Protein AF-L8GPC3-F1 (afdb_monomer_lite)

InterPro domains:
  IPR008162 Inorganic pyrophosphatase [PF00719] (373-528)
  IPR008162 Inorganic pyrophosphatase [PTHR10286] (327-538)
  IPR008162 Inorganic pyrophosphatase [cd00412] (368-541)
  IPR018108 Mitochondrial carrier protein, transmembrane region [PF00153] (25-121)
  IPR018108 Mitochondrial carrier protein, transmembrane region [PF00153] (128-221)
  IPR018108 Mitochondrial carrier protein, transmembrane region [PF00153] (248-316)
  IPR018108 Mitochondrial carrier protein, transmembrane region [PS50920] (24-119)
  IPR018108 Mitochondrial carrier protein, transmembrane region [PS50920] (129-221)
  IPR018108 Mitochondrial carrier protein, transmembrane region [PS50920] (223-317)
  IPR023395 Mitochondrial carrier protein domain superfamily [G3DSA:1.50.40.10] (9-78)
  IPR023395 Mitochondrial carrier protein domain superfamily [G3DSA:1.50.40.10] (79-318)
  IPR023395 Mitochondrial carrier protein domain superfamily [SSF103506] (24-313)
  IPR036649 Inorganic pyrophosphatase superfamily [G3DSA:3.90.80.10] (323-561)
  IPR036649 Inorganic pyrophosphatase superfamily [SSF50324] (327-550)

Secondary structure (DSSP, 8-state):
--PPPS--------PSP---PPPPPHHHHHHHHHHHHHHHHHHHHHHHHHHHHHHHTTTS---HHHHHHHHHTHHHHHHHHHHHHTHHHHHTTTHHHHHHHHHHHHHHHHHHHHHHHHHHHTSHHHHT-HHHHHHHHHHHHHHHHHHHHHHHHHHHHHHHHHHHH-SS--S---SSHHHHHHHHHHHHHHHHHTTTHHHHHHHHHHHHHHHHHHHHHHHHHHHHHHH--SS---S-TTS--TTHHHHHHHHHHHHHHHHPPSSS--SS--SSHHHHHHHHHHHH-TTGGGTTHHHHHHHHHHHHHHHHHHHHHHHHHHHHHHT-EEEEEES-TTSTT-EEEEEETTS-EE-TTTTS-SS-TT--GGG-EEEEEEEE-TT--B-EEE-TTSTT--EEE-B-TTSPBPB-TT-S-SSEEEE-TT----TTSPPPTTT---B-SSPPEEEE--SS-PPTT-EEEEEEEEEEEEEETTEEEEEEEEEETTSTTGGG-SSHHHHHHHSTTHHHHHHHHHHHTTGGGTPPPPEESSTTPPEETTT-HHHHHTTT--PPPSSS--TTTT--

Structure (mmCIF, N/CA/C/O backbone):
data_AF-L8GPC3-F1
#
_entry.id   AF-L8GPC3-F1
#
loop_
_atom_site.group_PDB
_atom_site.id
_atom_site.type_symbol
_atom_site.label_atom_id
_atom_site.label_alt_id
_atom_site.label_comp_id
_atom_site.label_asym_id
_atom_site.label_entity_id
_atom_site.label_seq_id
_atom_site.pdbx_PDB_ins_code
_atom_site.Cartn_x
_atom_site.Cartn_y
_atom_site.Cartn_z
_atom_site.occupancy
_atom_site.B_iso_or_equiv
_atom_site.auth_seq_id
_atom_site.auth_comp_id
_atom_site.auth_asym_id
_atom_site.auth_atom_id
_atom_site.pdbx_PDB_model_num
ATOM 1 N N . MET A 1 1 ? 15.572 63.598 6.966 1.00 40.03 1 MET A N 1
ATOM 2 C CA . MET A 1 1 ? 14.671 63.376 5.815 1.00 40.03 1 MET A CA 1
ATOM 3 C C . MET A 1 1 ? 15.269 62.304 4.919 1.00 40.03 1 MET A C 1
ATOM 5 O O . MET A 1 1 ? 16.230 62.587 4.226 1.00 40.03 1 MET A O 1
ATOM 9 N N . SER A 1 2 ? 14.764 61.074 5.004 1.00 27.88 2 SER A N 1
ATOM 10 C CA . SER A 1 2 ? 14.499 60.189 3.858 1.00 27.88 2 SER A CA 1
ATOM 11 C C . SER A 1 2 ? 13.931 58.879 4.409 1.00 27.88 2 SER A C 1
ATOM 13 O O . SER A 1 2 ? 14.592 58.148 5.144 1.00 27.88 2 SER A O 1
ATOM 15 N N . SER A 1 3 ? 12.650 58.668 4.138 1.00 29.75 3 SER A N 1
ATOM 16 C CA . SER A 1 3 ? 11.832 57.518 4.507 1.00 29.75 3 SER A CA 1
ATOM 17 C C . SER A 1 3 ? 12.230 56.285 3.694 1.00 29.75 3 SER A C 1
ATOM 19 O O . SER A 1 3 ? 12.122 56.312 2.469 1.00 29.75 3 SER A O 1
ATOM 21 N N . ARG A 1 4 ? 12.620 55.182 4.344 1.00 29.78 4 ARG A N 1
ATOM 22 C CA . ARG A 1 4 ? 12.675 53.872 3.675 1.00 29.78 4 ARG A CA 1
ATOM 23 C C . ARG A 1 4 ? 11.281 53.246 3.690 1.00 29.78 4 ARG A C 1
ATOM 25 O O . ARG A 1 4 ? 10.721 53.003 4.755 1.00 29.78 4 ARG A O 1
ATOM 32 N N . GLN A 1 5 ? 10.728 53.045 2.497 1.00 29.88 5 GLN A N 1
ATOM 33 C CA . GLN A 1 5 ? 9.476 52.330 2.260 1.00 29.88 5 GLN A CA 1
ATOM 34 C C . GLN A 1 5 ? 9.606 50.841 2.647 1.00 29.88 5 GLN A C 1
ATOM 36 O O . GLN A 1 5 ? 10.686 50.264 2.496 1.00 29.88 5 GLN A O 1
ATOM 41 N N . PRO A 1 6 ? 8.525 50.191 3.110 1.00 32.53 6 PRO A N 1
ATOM 42 C CA . PRO A 1 6 ? 8.508 48.759 3.379 1.00 32.53 6 PRO A CA 1
ATOM 43 C C . PRO A 1 6 ? 8.299 48.005 2.056 1.00 32.53 6 PRO A C 1
ATOM 45 O O . PRO A 1 6 ? 7.164 47.749 1.666 1.00 32.53 6 PRO A O 1
ATOM 48 N N . GLY A 1 7 ? 9.383 47.704 1.334 1.00 34.88 7 GLY A N 1
ATOM 49 C CA . GLY A 1 7 ? 9.292 47.117 -0.013 1.00 34.88 7 GLY A CA 1
ATOM 50 C C . GLY A 1 7 ? 10.323 46.052 -0.390 1.00 34.88 7 GLY A C 1
ATOM 51 O O . GLY A 1 7 ? 10.060 45.309 -1.324 1.00 34.88 7 GLY A O 1
ATOM 52 N N . ASP A 1 8 ? 11.433 45.899 0.338 1.00 29.84 8 ASP A N 1
ATOM 53 C CA . ASP A 1 8 ? 12.487 44.937 -0.022 1.00 29.84 8 ASP A CA 1
ATOM 54 C C . ASP A 1 8 ? 12.627 43.836 1.037 1.00 29.84 8 ASP A C 1
ATOM 56 O O . ASP A 1 8 ? 13.445 43.910 1.955 1.00 29.84 8 ASP A O 1
ATOM 60 N N . ARG A 1 9 ? 11.823 42.775 0.907 1.00 32.59 9 ARG A N 1
ATOM 61 C CA . ARG A 1 9 ? 12.277 41.435 1.303 1.00 32.59 9 ARG A CA 1
ATOM 62 C C . ARG A 1 9 ? 12.608 40.687 0.014 1.00 32.59 9 ARG A C 1
ATOM 64 O O . ARG A 1 9 ? 11.753 40.671 -0.871 1.00 32.59 9 ARG A O 1
ATOM 71 N N . PRO A 1 10 ? 13.785 40.049 -0.103 1.00 29.34 10 PRO A N 1
ATOM 72 C CA . PRO A 1 10 ? 14.058 39.187 -1.242 1.00 29.34 10 PRO A CA 1
ATOM 73 C C . PRO A 1 10 ? 12.979 38.102 -1.290 1.00 29.34 10 PRO A C 1
ATOM 75 O O . PRO A 1 10 ? 12.756 37.399 -0.298 1.00 29.34 10 PRO A O 1
ATOM 78 N N . LYS A 1 11 ? 12.267 38.005 -2.420 1.00 30.19 11 LYS A N 1
ATOM 79 C CA . LYS A 1 11 ? 11.390 36.869 -2.705 1.00 30.19 11 LYS A CA 1
ATOM 80 C C . LYS A 1 11 ? 12.257 35.620 -2.566 1.00 30.19 11 LYS A C 1
ATOM 82 O O . LYS A 1 11 ? 13.222 35.470 -3.309 1.00 30.19 11 LYS A O 1
ATOM 87 N N . ARG A 1 12 ? 11.959 34.758 -1.588 1.00 29.02 12 ARG A N 1
ATOM 88 C CA . ARG A 1 12 ? 12.473 33.386 -1.617 1.00 29.02 12 ARG A CA 1
ATOM 89 C C . ARG A 1 12 ? 11.992 32.807 -2.939 1.00 29.02 12 ARG A C 1
ATOM 91 O O . ARG A 1 12 ? 10.785 32.785 -3.163 1.00 29.02 12 ARG A O 1
ATOM 98 N N . GLU A 1 13 ? 12.919 32.422 -3.805 1.00 26.62 13 GLU A N 1
ATOM 99 C CA . GLU A 1 13 ? 12.608 31.581 -4.952 1.00 26.62 13 GLU A CA 1
ATOM 100 C C . GLU A 1 13 ? 11.901 30.343 -4.400 1.00 26.62 13 GLU A C 1
ATOM 102 O O . GLU A 1 13 ? 12.492 29.523 -3.692 1.00 26.62 13 GLU A O 1
ATOM 107 N N . GLU A 1 14 ? 10.589 30.275 -4.614 1.00 26.58 14 GLU A N 1
ATOM 108 C CA . GLU A 1 14 ? 9.841 29.048 -4.425 1.00 26.58 14 GLU A CA 1
ATOM 109 C C . GLU A 1 14 ? 10.450 28.049 -5.405 1.00 26.58 14 GLU A C 1
ATOM 111 O O . GLU A 1 14 ? 10.406 28.247 -6.620 1.00 26.58 14 GLU A O 1
ATOM 116 N N . GLY A 1 15 ? 11.105 27.017 -4.866 1.00 26.66 15 GLY A N 1
ATOM 117 C CA . GLY A 1 15 ? 11.593 25.904 -5.668 1.00 26.66 15 GLY A CA 1
ATOM 118 C C . GLY A 1 15 ? 10.462 25.321 -6.526 1.00 26.66 15 GLY A C 1
ATOM 119 O O . GLY A 1 15 ? 9.284 25.529 -6.213 1.00 26.66 15 GLY A O 1
ATOM 120 N N . PRO A 1 16 ? 10.797 24.593 -7.605 1.00 24.41 16 PRO A N 1
ATOM 121 C CA . PRO A 1 16 ? 9.802 24.060 -8.528 1.00 24.41 16 PRO A CA 1
ATOM 122 C C . PRO A 1 16 ? 8.717 23.292 -7.758 1.00 24.41 16 PRO A C 1
ATOM 124 O O . PRO A 1 16 ? 9.030 22.643 -6.750 1.00 24.41 16 PRO A O 1
ATOM 127 N N . PRO A 1 17 ? 7.445 23.385 -8.191 1.00 25.00 17 PRO A N 1
ATOM 128 C CA . PRO A 1 17 ? 6.316 22.830 -7.461 1.00 25.00 17 PRO A CA 1
ATOM 129 C C . PRO A 1 17 ? 6.599 21.369 -7.131 1.00 25.00 17 PRO A C 1
ATOM 131 O O . PRO A 1 17 ? 7.003 20.601 -8.003 1.00 25.00 17 PRO A O 1
ATOM 134 N N . HIS A 1 18 ? 6.405 20.993 -5.863 1.00 27.48 18 HIS A N 1
ATOM 135 C CA . HIS A 1 18 ? 6.449 19.603 -5.428 1.00 27.48 18 HIS A CA 1
ATOM 136 C C . HIS A 1 18 ? 5.595 18.776 -6.391 1.00 27.48 18 HIS A C 1
ATOM 138 O O . HIS A 1 18 ? 4.367 18.848 -6.341 1.00 27.48 18 HIS A O 1
ATOM 144 N N . HIS A 1 19 ? 6.237 18.029 -7.291 1.00 26.84 19 HIS A N 1
ATOM 145 C CA . HIS A 1 19 ? 5.553 17.123 -8.197 1.00 26.84 19 HIS A CA 1
ATOM 146 C C . HIS A 1 19 ? 4.842 16.082 -7.332 1.00 26.84 19 HIS A C 1
ATOM 148 O O . HIS A 1 19 ? 5.458 15.150 -6.813 1.00 26.84 19 HIS A O 1
ATOM 154 N N . ALA A 1 20 ? 3.549 16.304 -7.094 1.00 25.42 20 ALA A N 1
ATOM 155 C CA . ALA A 1 20 ? 2.700 15.375 -6.383 1.00 25.42 20 ALA A CA 1
ATOM 156 C C . ALA A 1 20 ? 2.699 14.068 -7.178 1.00 25.42 20 ALA A C 1
ATOM 158 O O . ALA A 1 20 ? 2.242 14.017 -8.319 1.00 25.42 20 ALA A O 1
ATOM 159 N N . LEU A 1 21 ? 3.278 13.030 -6.573 1.00 33.28 21 LEU A N 1
ATOM 160 C CA . LEU A 1 21 ? 3.252 11.666 -7.085 1.00 33.28 21 LEU A CA 1
ATOM 161 C C . LEU A 1 21 ? 1.807 11.277 -7.445 1.00 33.28 21 LEU A C 1
ATOM 163 O O . LEU A 1 21 ? 0.878 11.737 -6.767 1.00 33.28 21 LEU A O 1
ATOM 167 N N . PRO A 1 22 ? 1.595 10.405 -8.450 1.00 36.62 22 PRO A N 1
ATOM 168 C CA . PRO A 1 22 ? 0.275 9.840 -8.678 1.00 36.62 22 PRO A CA 1
ATOM 169 C C . PRO A 1 22 ? -0.232 9.226 -7.363 1.00 36.62 22 PRO A C 1
ATOM 171 O O . PRO A 1 22 ? 0.538 8.563 -6.652 1.00 36.62 22 PRO A O 1
ATOM 174 N N . PRO A 1 23 ? -1.492 9.488 -6.974 1.00 46.78 23 PRO A N 1
ATOM 175 C CA . PRO A 1 23 ? -2.024 8.952 -5.736 1.00 46.78 23 PRO A CA 1
ATOM 176 C C . PRO A 1 23 ? -1.929 7.419 -5.781 1.00 46.78 23 PRO A C 1
ATOM 178 O O . PRO A 1 23 ? -2.223 6.823 -6.819 1.00 46.78 23 PRO A O 1
ATOM 181 N N . PRO A 1 24 ? -1.505 6.767 -4.681 1.00 57.34 24 PRO A N 1
ATOM 182 C CA . PRO A 1 24 ? -1.470 5.306 -4.607 1.00 57.34 24 PRO A CA 1
ATOM 183 C C . PRO A 1 24 ? -2.829 4.723 -5.002 1.00 57.34 24 PRO A C 1
ATOM 185 O O . PRO A 1 24 ? -3.867 5.338 -4.734 1.00 57.34 24 PRO A O 1
ATOM 188 N N . SER A 1 25 ? -2.835 3.513 -5.568 1.00 69.12 25 SER A N 1
ATOM 189 C CA . SER A 1 25 ? -4.093 2.826 -5.853 1.00 69.12 25 SER A CA 1
ATOM 190 C C . SER A 1 25 ? -4.953 2.761 -4.585 1.00 69.12 25 SER A C 1
ATOM 192 O O . SER A 1 25 ? -4.457 2.608 -3.458 1.00 69.12 25 SER A O 1
ATOM 194 N N . LEU A 1 26 ? -6.265 2.929 -4.759 1.00 74.38 26 LEU A N 1
ATOM 195 C CA . LEU A 1 26 ? -7.207 2.937 -3.642 1.00 74.38 26 LEU A CA 1
ATOM 196 C C . LEU A 1 26 ? -7.072 1.654 -2.808 1.00 74.38 26 LEU A C 1
ATOM 198 O O . LEU A 1 26 ? -7.026 1.712 -1.581 1.00 74.38 26 LEU A O 1
ATOM 202 N N . THR A 1 27 ? -6.897 0.516 -3.479 1.00 76.81 27 THR A N 1
ATOM 203 C CA . THR A 1 27 ? -6.684 -0.800 -2.870 1.00 76.81 27 THR A CA 1
ATOM 204 C C . THR A 1 27 ? -5.453 -0.826 -1.961 1.00 76.81 27 THR A C 1
ATOM 206 O O . THR A 1 27 ? -5.547 -1.272 -0.818 1.00 76.81 27 THR A O 1
ATOM 209 N N . VAL A 1 28 ? -4.314 -0.287 -2.416 1.00 80.06 28 VAL A N 1
ATOM 210 C CA . VAL A 1 28 ? -3.082 -0.197 -1.611 1.00 80.06 28 VAL A CA 1
ATOM 211 C C . VAL A 1 28 ? -3.305 0.670 -0.375 1.00 80.06 28 VAL A C 1
ATOM 213 O O . VAL A 1 28 ? -2.915 0.290 0.729 1.00 80.06 28 VAL A O 1
ATOM 216 N N . THR A 1 29 ? -3.977 1.809 -0.540 1.00 80.50 29 THR A N 1
ATOM 217 C CA . THR A 1 29 ? -4.282 2.728 0.566 1.00 80.50 29 THR A CA 1
ATOM 218 C C . THR A 1 29 ? -5.196 2.074 1.601 1.00 80.50 29 THR A C 1
ATOM 220 O O . THR A 1 29 ? -4.936 2.161 2.802 1.00 80.50 29 THR A O 1
ATOM 223 N N . MET A 1 30 ? -6.235 1.372 1.148 1.00 83.06 30 MET A N 1
ATOM 224 C CA . MET A 1 30 ? -7.169 0.661 2.017 1.00 83.06 30 MET A CA 1
ATOM 225 C C . MET A 1 30 ? -6.485 -0.466 2.793 1.00 83.06 30 MET A C 1
ATOM 227 O O . MET A 1 30 ? -6.624 -0.533 4.015 1.00 83.06 30 MET A O 1
ATOM 231 N N . LEU A 1 31 ? -5.713 -1.320 2.112 1.00 84.06 31 LEU A N 1
ATOM 232 C CA . LEU A 1 31 ? -5.004 -2.436 2.743 1.00 84.06 31 LEU A CA 1
ATOM 233 C C . LEU A 1 31 ? -3.960 -1.944 3.747 1.00 84.06 31 LEU A C 1
ATOM 235 O O . LEU A 1 31 ? -3.924 -2.447 4.873 1.00 84.06 31 LEU A O 1
ATOM 239 N N . ALA A 1 32 ? -3.165 -0.933 3.377 1.00 84.88 32 ALA A N 1
ATOM 240 C CA . ALA A 1 32 ? -2.188 -0.306 4.266 1.00 84.88 32 ALA A CA 1
ATOM 241 C C . ALA A 1 32 ? -2.857 0.281 5.514 1.00 84.88 32 ALA A C 1
ATOM 243 O O . ALA A 1 32 ? -2.386 0.067 6.627 1.00 84.88 32 ALA A O 1
ATOM 244 N N . SER A 1 33 ? -3.976 0.989 5.346 1.00 81.69 33 SER A N 1
ATOM 245 C CA . SER A 1 33 ? -4.710 1.614 6.451 1.00 81.69 33 SER A CA 1
ATOM 246 C C . SER A 1 33 ? -5.341 0.582 7.390 1.00 81.69 33 SER A C 1
ATOM 248 O O . SER A 1 33 ? -5.222 0.693 8.616 1.00 81.69 33 SER A O 1
ATOM 250 N N . ALA A 1 34 ? -5.957 -0.466 6.833 1.00 86.06 34 ALA A N 1
ATOM 251 C CA . ALA A 1 34 ? -6.562 -1.549 7.601 1.00 86.06 34 ALA A CA 1
ATOM 252 C C . ALA A 1 34 ? -5.511 -2.300 8.434 1.00 86.06 34 ALA A C 1
ATOM 254 O O . ALA A 1 34 ? -5.666 -2.445 9.648 1.00 86.06 34 ALA A O 1
ATOM 255 N N . THR A 1 35 ? -4.399 -2.709 7.817 1.00 88.12 35 THR A N 1
ATOM 256 C CA . THR A 1 35 ? -3.318 -3.416 8.527 1.00 88.12 35 THR A CA 1
ATOM 257 C C . THR A 1 35 ? -2.595 -2.528 9.533 1.00 88.12 35 THR A C 1
ATOM 259 O O . THR A 1 35 ? -2.347 -2.970 10.655 1.00 88.12 35 THR A O 1
ATOM 262 N N . ALA A 1 36 ? -2.340 -1.259 9.211 1.00 85.44 36 ALA A N 1
ATOM 263 C CA . ALA A 1 36 ? -1.776 -0.303 10.161 1.00 85.44 36 ALA A CA 1
ATOM 264 C C . ALA A 1 36 ? -2.664 -0.130 11.404 1.00 85.44 36 ALA A C 1
ATOM 266 O O . ALA A 1 36 ? -2.171 -0.118 12.534 1.00 85.44 36 ALA A O 1
ATOM 267 N N . SER A 1 37 ? -3.982 -0.063 11.200 1.00 83.00 37 SER A N 1
ATOM 268 C CA . SER A 1 37 ? -4.975 0.032 12.274 1.00 83.00 37 SER A CA 1
ATOM 269 C C . SER A 1 37 ? -5.044 -1.231 13.137 1.00 83.00 37 SER A C 1
ATOM 271 O O . SER A 1 37 ? -5.327 -1.151 14.332 1.00 83.00 37 SER A O 1
ATOM 273 N N . MET A 1 38 ? -4.808 -2.410 12.562 1.00 88.88 38 MET A N 1
ATOM 274 C CA . MET A 1 38 ? -4.733 -3.666 13.316 1.00 88.88 38 MET A CA 1
ATOM 275 C C . MET A 1 38 ? -3.453 -3.728 14.158 1.00 88.88 38 MET A C 1
ATOM 277 O O . MET A 1 38 ? -3.502 -4.053 15.345 1.00 88.88 38 MET A O 1
ATOM 281 N N . LEU A 1 39 ? -2.309 -3.364 13.572 1.00 88.94 39 LEU A N 1
ATOM 282 C CA . LEU A 1 39 ? -1.007 -3.410 14.240 1.00 88.94 39 LEU A CA 1
ATOM 283 C C . LEU A 1 39 ? -0.895 -2.403 15.389 1.00 88.94 39 LEU A C 1
ATOM 285 O O . LEU A 1 39 ? -0.343 -2.735 16.438 1.00 88.94 39 LEU A O 1
ATOM 289 N N . SER A 1 40 ? -1.458 -1.200 15.236 1.00 83.88 40 SER A N 1
ATOM 290 C CA . SER A 1 40 ? -1.423 -0.172 16.284 1.00 83.88 40 SER A CA 1
ATOM 291 C C . SER A 1 40 ? -2.180 -0.574 17.552 1.00 83.88 40 SER A C 1
ATOM 293 O O . SER A 1 40 ? -1.837 -0.126 18.647 1.00 83.88 40 SER A O 1
ATOM 295 N N . ARG A 1 41 ? -3.167 -1.473 17.439 1.00 85.25 41 ARG A N 1
ATOM 296 C CA . ARG A 1 41 ? -3.934 -1.976 18.585 1.00 85.25 41 ARG A CA 1
ATOM 297 C C . ARG A 1 41 ? -3.118 -2.891 19.489 1.00 85.25 41 ARG A C 1
ATOM 299 O O . ARG A 1 41 ? -3.388 -2.906 20.683 1.00 85.25 41 ARG A O 1
ATOM 306 N N . ILE A 1 42 ? -2.116 -3.607 18.975 1.00 90.38 42 ILE A N 1
ATOM 307 C CA . ILE A 1 42 ? -1.321 -4.567 19.761 1.00 90.38 42 ILE A CA 1
ATOM 308 C C . ILE A 1 42 ? -0.708 -3.905 21.012 1.00 90.38 42 ILE A C 1
ATOM 310 O O . ILE A 1 42 ? -1.034 -4.333 22.118 1.00 90.38 42 ILE A O 1
ATOM 314 N N . PRO A 1 43 ? 0.118 -2.844 20.901 1.00 88.75 43 PRO A N 1
ATOM 315 C CA . PRO A 1 43 ? 0.727 -2.217 22.076 1.00 88.75 43 PRO A CA 1
ATOM 316 C C . PRO A 1 43 ? -0.249 -1.357 22.890 1.00 88.75 43 PRO A C 1
ATOM 318 O O . PRO A 1 43 ? -0.011 -1.111 24.074 1.00 88.75 43 PRO A O 1
ATOM 321 N N . CYS A 1 44 ? -1.336 -0.878 22.281 1.00 87.31 44 CYS A N 1
ATOM 322 C CA . CYS A 1 44 ? -2.217 0.114 22.895 1.00 87.31 44 CYS A CA 1
ATOM 323 C C . CYS A 1 44 ? -3.464 -0.486 23.567 1.00 87.31 44 CYS A C 1
ATOM 325 O O . CYS A 1 44 ? -4.043 0.161 24.441 1.00 87.31 44 CYS A O 1
ATOM 327 N N . HIS A 1 45 ? -3.853 -1.726 23.252 1.00 90.44 45 HIS A N 1
ATOM 328 C CA . HIS A 1 45 ? -5.040 -2.382 23.825 1.00 90.44 45 HIS A CA 1
ATOM 329 C C . HIS A 1 45 ? -5.079 -2.413 25.366 1.00 90.44 45 HIS A C 1
ATOM 331 O O . HIS A 1 45 ? -6.149 -2.180 25.932 1.00 90.44 45 HIS A O 1
ATOM 337 N N . PRO A 1 46 ? -3.957 -2.601 26.097 1.00 90.56 46 PRO A N 1
ATOM 338 C CA . PRO A 1 46 ? -3.969 -2.506 27.558 1.00 90.56 46 PRO A CA 1
ATOM 339 C C . PRO A 1 46 ? -4.483 -1.165 28.097 1.00 90.56 46 PRO A C 1
ATOM 341 O O . PRO A 1 46 ? -5.174 -1.133 29.116 1.00 90.56 46 PRO A O 1
ATOM 344 N N . LEU A 1 47 ? -4.160 -0.056 27.423 1.00 87.12 47 LEU A N 1
ATOM 345 C CA . LEU A 1 47 ? -4.604 1.281 27.822 1.00 87.12 47 LEU A CA 1
ATOM 346 C C . LEU A 1 47 ? -6.087 1.499 27.506 1.00 87.12 47 LEU A C 1
ATOM 348 O O . LEU A 1 47 ? -6.774 2.138 28.304 1.00 87.12 47 LEU A O 1
ATOM 352 N N . ASP A 1 48 ? -6.592 0.912 26.415 1.00 87.88 48 ASP A N 1
ATOM 353 C CA . ASP A 1 48 ? -8.027 0.896 26.095 1.00 87.88 48 ASP A CA 1
ATOM 354 C C . ASP A 1 48 ? -8.828 0.178 27.193 1.00 87.88 48 ASP A C 1
ATOM 356 O O . ASP A 1 48 ? -9.783 0.724 27.742 1.00 87.88 48 ASP A O 1
ATOM 360 N N . THR A 1 49 ? -8.357 -0.992 27.636 1.00 88.44 49 THR A N 1
ATOM 361 C CA . THR A 1 49 ? -8.990 -1.742 28.732 1.00 88.44 49 THR A CA 1
ATOM 362 C C . THR A 1 49 ? -9.023 -0.939 30.037 1.00 88.44 49 THR A C 1
ATOM 364 O O . THR A 1 49 ? -10.031 -0.930 30.748 1.00 88.44 49 THR A O 1
ATOM 367 N N . VAL A 1 50 ? -7.939 -0.230 30.371 1.00 86.75 50 VAL A N 1
ATOM 368 C CA . VAL A 1 50 ? -7.892 0.624 31.571 1.00 86.75 50 VAL A CA 1
ATOM 369 C C . VAL A 1 50 ? -8.854 1.812 31.447 1.00 86.75 50 VAL A C 1
ATOM 371 O O . VAL A 1 50 ? -9.546 2.135 32.418 1.00 86.75 50 VAL A O 1
ATOM 374 N N . LYS A 1 51 ? -8.935 2.441 30.267 1.00 86.81 51 LYS A N 1
ATOM 375 C CA . LYS A 1 51 ? -9.890 3.519 29.965 1.00 86.81 51 LYS A CA 1
ATOM 376 C C . LYS A 1 51 ? -11.333 3.041 30.165 1.00 86.81 51 LYS A C 1
ATOM 378 O O . LYS A 1 51 ? -12.074 3.694 30.904 1.00 86.81 51 LYS A O 1
ATOM 383 N N . ALA A 1 52 ? -11.702 1.896 29.592 1.00 85.38 52 ALA A N 1
ATOM 384 C CA . ALA A 1 52 ? -13.048 1.335 29.694 1.00 85.38 52 ALA A CA 1
ATOM 385 C C . ALA A 1 52 ? -13.464 1.094 31.158 1.00 85.38 52 ALA A C 1
ATOM 387 O O . ALA A 1 52 ? -14.524 1.539 31.609 1.00 85.38 52 ALA A O 1
ATOM 388 N N . LYS A 1 53 ? -12.579 0.479 31.959 1.00 84.69 53 LYS A N 1
ATOM 389 C CA . LYS A 1 53 ? -12.818 0.240 33.395 1.00 84.69 53 LYS A CA 1
ATOM 390 C C . LYS A 1 53 ? -12.988 1.541 34.192 1.00 84.69 53 LYS A C 1
ATOM 392 O O . LYS A 1 53 ? -13.856 1.620 35.063 1.00 84.69 53 LYS A O 1
ATOM 397 N N . LEU A 1 54 ? -12.199 2.577 33.885 1.00 81.12 54 LEU A N 1
ATOM 398 C CA . LEU A 1 54 ? -12.295 3.892 34.534 1.00 81.12 54 LEU A CA 1
ATOM 399 C C . LEU A 1 54 ? -13.618 4.612 34.236 1.00 81.12 54 LEU A C 1
ATOM 401 O O . LEU A 1 54 ? -14.186 5.240 35.131 1.00 81.12 54 LEU A O 1
ATOM 405 N N . GLN A 1 55 ? -14.103 4.540 32.996 1.00 79.75 55 GLN A N 1
ATOM 406 C CA . GLN A 1 55 ? -15.334 5.215 32.570 1.00 79.75 55 GLN A CA 1
ATOM 407 C C . GLN A 1 55 ? -16.605 4.540 33.138 1.00 79.75 55 GLN A C 1
ATOM 409 O O . GLN A 1 55 ? -17.606 5.222 33.396 1.00 79.75 55 GLN A O 1
ATOM 414 N N . VAL A 1 56 ? -16.554 3.227 33.405 1.00 76.19 56 VAL A N 1
ATOM 415 C CA . VAL A 1 56 ? -17.675 2.431 33.951 1.00 76.19 56 VAL A CA 1
ATOM 416 C C . VAL A 1 56 ? -17.734 2.416 35.488 1.00 76.19 56 VAL A C 1
ATOM 418 O O . VAL A 1 56 ? -18.825 2.367 36.053 1.00 76.19 56 VAL A O 1
ATOM 421 N N . GLY A 1 57 ? -16.600 2.500 36.194 1.00 63.72 57 GLY A N 1
ATOM 422 C CA . GLY A 1 57 ? -16.489 2.233 37.642 1.00 63.72 57 GLY A CA 1
ATOM 423 C C . GLY A 1 57 ? -17.213 3.172 38.633 1.00 63.72 57 GLY A C 1
ATOM 424 O O . GLY A 1 57 ? -16.944 3.106 39.829 1.00 63.72 57 GLY A O 1
ATOM 425 N N . ALA A 1 58 ? -18.110 4.055 38.186 1.00 55.53 58 ALA A N 1
ATOM 426 C CA . ALA A 1 58 ? -18.754 5.078 39.018 1.00 55.53 58 ALA A CA 1
ATOM 427 C C . ALA A 1 58 ? -19.999 4.614 39.798 1.00 55.53 58 ALA A C 1
ATOM 429 O O . ALA A 1 58 ? -20.182 4.997 40.958 1.00 55.53 58 ALA A O 1
ATOM 430 N N . GLN A 1 59 ? -20.851 3.807 39.155 1.00 52.03 59 GLN A N 1
ATOM 431 C CA . GLN A 1 59 ? -22.221 3.519 39.613 1.00 52.03 59 GLN A CA 1
ATOM 432 C C . GLN A 1 59 ? -22.543 2.018 39.742 1.00 52.03 59 GLN A C 1
ATOM 434 O O . GLN A 1 59 ? -23.535 1.668 40.371 1.00 52.03 59 GLN A O 1
ATOM 439 N N . GLY A 1 60 ? -21.708 1.110 39.226 1.00 46.50 60 GLY A N 1
ATOM 440 C CA . GLY A 1 60 ? -21.999 -0.328 39.257 1.00 46.50 60 GLY A CA 1
ATOM 441 C C . GLY A 1 60 ? -21.517 -1.019 40.530 1.00 46.50 60 GLY A C 1
ATOM 442 O O . GLY A 1 60 ? -20.424 -1.563 40.509 1.00 46.50 60 GLY A O 1
ATOM 443 N N . GLY A 1 61 ? -22.287 -0.987 41.626 1.00 47.72 61 GLY A N 1
ATOM 444 C CA . GLY A 1 61 ? -22.199 -1.941 42.756 1.00 47.72 61 GLY A CA 1
ATOM 445 C C . GLY A 1 61 ? -20.812 -2.252 43.352 1.00 47.72 61 GLY A C 1
ATOM 446 O O . GLY A 1 61 ? -20.637 -3.289 43.978 1.00 47.72 61 GLY A O 1
ATOM 447 N N . LEU A 1 62 ? -19.798 -1.415 43.140 1.00 50.75 62 LEU A N 1
ATOM 448 C CA . LEU A 1 62 ? -18.397 -1.785 43.336 1.00 50.75 62 LEU A CA 1
ATOM 449 C C . LEU A 1 62 ? -18.067 -2.132 44.799 1.00 50.75 62 LEU A C 1
ATOM 451 O O . LEU A 1 62 ? -18.409 -1.371 45.707 1.00 50.75 62 LEU A O 1
ATOM 455 N N . ARG A 1 63 ? -17.277 -3.198 45.028 1.00 49.59 63 ARG A N 1
ATOM 456 C CA . ARG A 1 63 ? -16.586 -3.420 46.317 1.00 49.59 63 ARG A CA 1
ATOM 457 C C . ARG A 1 63 ? -15.840 -2.136 46.701 1.00 49.59 63 ARG A C 1
ATOM 459 O O . ARG A 1 63 ? -15.061 -1.618 45.898 1.00 49.59 63 ARG A O 1
ATOM 466 N N . GLY A 1 64 ? -16.034 -1.655 47.932 1.00 49.94 64 GLY A N 1
ATOM 467 C CA . GLY A 1 64 ? -15.493 -0.374 48.416 1.00 49.94 64 GLY A CA 1
ATOM 468 C C . GLY A 1 64 ? -13.993 -0.160 48.156 1.00 49.94 64 GLY A C 1
ATOM 469 O O . GLY A 1 64 ? -13.580 0.965 47.893 1.00 49.94 64 GLY A O 1
ATOM 470 N N . VAL A 1 65 ? -13.199 -1.237 48.108 1.00 49.62 65 VAL A N 1
ATOM 471 C CA . VAL A 1 65 ? -11.758 -1.207 47.790 1.00 49.62 65 VAL A CA 1
ATOM 472 C C . VAL A 1 65 ? -11.481 -0.725 46.361 1.00 49.62 65 VAL A C 1
ATOM 474 O O . VAL A 1 65 ? -10.674 0.179 46.175 1.00 49.62 65 VAL A O 1
ATOM 477 N N . LEU A 1 66 ? -12.178 -1.257 45.349 1.00 53.06 66 LEU A N 1
ATOM 478 C CA . LEU A 1 66 ? -11.973 -0.843 43.954 1.00 53.06 66 LEU A CA 1
ATOM 479 C C . LEU A 1 66 ? -12.460 0.596 43.738 1.00 53.06 66 LEU A C 1
ATOM 481 O O . LEU A 1 66 ? -11.842 1.355 42.996 1.00 53.06 66 LEU A O 1
ATOM 485 N N . ARG A 1 67 ? -13.524 0.997 44.449 1.00 56.44 67 ARG A N 1
ATOM 486 C CA . ARG A 1 67 ? -14.053 2.368 44.429 1.00 56.44 67 ARG A CA 1
ATOM 487 C C . ARG A 1 67 ? -13.049 3.359 45.014 1.00 56.44 67 ARG A C 1
ATOM 489 O O . ARG A 1 67 ? -12.900 4.453 44.479 1.00 56.44 67 ARG A O 1
ATOM 496 N N . HIS A 1 68 ? -12.345 2.960 46.073 1.00 52.56 68 HIS A N 1
ATOM 497 C CA . HIS A 1 68 ? -11.272 3.747 46.669 1.00 52.56 68 HIS A CA 1
ATOM 498 C C . HIS A 1 68 ? -10.078 3.855 45.711 1.00 52.56 68 HIS A C 1
ATOM 500 O O . HIS A 1 68 ? -9.702 4.966 45.360 1.00 52.56 68 HIS A O 1
ATOM 506 N N . THR A 1 69 ? -9.563 2.739 45.177 1.00 51.12 69 THR A N 1
ATOM 507 C CA . THR A 1 69 ? -8.427 2.735 44.229 1.00 51.12 69 THR A CA 1
ATOM 508 C C . THR A 1 69 ? -8.710 3.537 42.952 1.00 51.12 69 THR A C 1
ATOM 510 O O . THR A 1 69 ? -7.855 4.297 42.502 1.00 51.12 69 THR A O 1
ATOM 513 N N . LEU A 1 70 ? -9.919 3.433 42.385 1.00 56.00 70 LEU A N 1
ATOM 514 C CA . LEU A 1 70 ? -10.349 4.228 41.224 1.00 56.00 70 LEU A CA 1
ATOM 515 C C . LEU A 1 70 ? -10.382 5.731 41.518 1.00 56.00 70 LEU A C 1
ATOM 517 O O . LEU A 1 70 ? -10.127 6.544 40.629 1.00 56.00 70 LEU A O 1
ATOM 521 N N . ARG A 1 71 ? -10.715 6.097 42.758 1.00 56.03 71 ARG A N 1
ATOM 522 C CA . ARG A 1 71 ? -10.868 7.484 43.197 1.00 56.03 71 ARG A CA 1
ATOM 523 C C . ARG A 1 71 ? -9.545 8.103 43.664 1.00 56.03 71 ARG A C 1
ATOM 525 O O . ARG A 1 71 ? -9.404 9.314 43.539 1.00 56.03 71 ARG A O 1
ATOM 532 N N . THR A 1 72 ? -8.585 7.306 44.146 1.00 53.75 72 THR A N 1
ATOM 533 C CA . THR A 1 72 ? -7.305 7.796 44.692 1.00 53.75 72 THR A CA 1
ATOM 534 C C . THR A 1 72 ? -6.091 7.592 43.781 1.00 53.75 72 THR A C 1
ATOM 536 O O . THR A 1 72 ? -5.187 8.418 43.814 1.00 53.75 72 THR A O 1
ATOM 539 N N . GLU A 1 73 ? -6.037 6.541 42.953 1.00 61.06 73 GLU A N 1
ATOM 540 C CA . GLU A 1 73 ? -4.819 6.175 42.196 1.00 61.06 73 GLU A CA 1
ATOM 541 C C . GLU A 1 73 ? -4.927 6.351 40.664 1.00 61.06 73 GLU A C 1
ATOM 543 O O . GLU A 1 73 ? -3.931 6.209 39.944 1.00 61.06 73 GLU A O 1
ATOM 548 N N . GLY A 1 74 ? -6.119 6.664 40.138 1.00 74.75 74 GLY A N 1
ATOM 549 C CA . GLY A 1 74 ? -6.340 6.952 38.715 1.00 74.75 74 GLY A CA 1
ATOM 550 C C . GLY A 1 74 ? -5.897 5.821 37.768 1.00 74.75 74 GLY A C 1
ATOM 551 O O . GLY A 1 74 ? -6.104 4.641 38.047 1.00 74.75 74 GLY A O 1
ATOM 552 N N . LEU A 1 75 ? -5.273 6.175 36.634 1.00 76.81 75 LEU A N 1
ATOM 553 C CA . LEU A 1 75 ? -4.818 5.230 35.595 1.00 76.81 75 LEU A CA 1
ATOM 554 C C . LEU A 1 75 ? -3.886 4.138 36.146 1.00 76.81 75 LEU A C 1
ATOM 556 O O . LEU A 1 75 ? -4.052 2.956 35.846 1.00 76.81 75 LEU A O 1
ATOM 560 N N . ARG A 1 76 ? -2.902 4.537 36.963 1.00 82.12 76 ARG A N 1
ATOM 561 C CA . ARG A 1 76 ? -1.871 3.631 37.493 1.00 82.12 76 ARG A CA 1
ATOM 562 C C . ARG A 1 76 ? -2.465 2.609 38.457 1.00 82.12 76 ARG A C 1
ATOM 564 O O . ARG A 1 76 ? -2.077 1.443 38.407 1.00 82.12 76 ARG A O 1
ATOM 571 N N . GLY A 1 77 ? -3.425 3.030 39.279 1.00 80.94 77 GLY A N 1
ATOM 572 C CA . GLY A 1 77 ? -4.119 2.139 40.206 1.00 80.94 77 GLY A CA 1
ATOM 573 C C . GLY A 1 77 ? -4.927 1.065 39.496 1.00 80.94 77 GLY A C 1
ATOM 574 O O . GLY A 1 77 ? -4.812 -0.111 39.829 1.00 80.94 77 GLY A O 1
ATOM 575 N N . VAL A 1 78 ? -5.683 1.435 38.457 1.00 81.00 78 VAL A N 1
ATOM 576 C CA . VAL A 1 78 ? -6.484 0.472 37.677 1.00 81.00 78 VAL A CA 1
ATOM 577 C C . VAL A 1 78 ? -5.609 -0.511 36.911 1.00 81.00 78 VAL A C 1
ATOM 579 O O . VAL A 1 78 ? -5.913 -1.706 36.890 1.00 81.00 78 VAL A O 1
ATOM 582 N N . LEU A 1 79 ? -4.510 -0.033 36.322 1.00 86.44 79 LEU A N 1
ATOM 583 C CA . LEU A 1 79 ? -3.540 -0.888 35.645 1.00 86.44 79 LEU A CA 1
ATOM 584 C C . LEU A 1 79 ? -2.912 -1.890 36.624 1.00 86.44 79 LEU A C 1
ATOM 586 O O . LEU A 1 79 ? -2.948 -3.094 36.379 1.00 86.44 79 LEU A O 1
ATOM 590 N N . ARG A 1 80 ? -2.394 -1.410 37.764 1.00 85.50 80 ARG A N 1
ATOM 591 C CA . ARG A 1 80 ? -1.781 -2.256 38.800 1.00 85.50 80 ARG A CA 1
ATOM 592 C C . ARG A 1 80 ? -2.783 -3.249 39.382 1.00 85.50 80 ARG A C 1
ATOM 594 O O . ARG A 1 80 ? -2.435 -4.409 39.584 1.00 85.50 80 ARG A O 1
ATOM 601 N N . HIS A 1 81 ? -4.011 -2.809 39.646 1.00 82.06 81 HIS A N 1
ATOM 602 C CA . HIS A 1 81 ? -5.067 -3.672 40.156 1.00 82.06 81 HIS A CA 1
ATOM 603 C C . HIS A 1 81 ? -5.409 -4.768 39.145 1.00 82.06 81 HIS A C 1
ATOM 605 O O . HIS A 1 81 ? -5.367 -5.936 39.506 1.00 82.06 81 HIS A O 1
ATOM 611 N N . THR A 1 82 ? -5.646 -4.410 37.879 1.00 83.38 82 THR A N 1
ATOM 612 C CA . THR A 1 82 ? -5.955 -5.376 36.810 1.00 83.38 82 THR A CA 1
ATOM 613 C C . THR A 1 82 ? -4.824 -6.384 36.619 1.00 83.38 82 THR A C 1
ATOM 615 O O . THR A 1 82 ? -5.082 -7.578 36.524 1.00 83.38 82 THR A O 1
ATOM 618 N N . LEU A 1 83 ? -3.568 -5.930 36.623 1.00 86.25 83 LEU A N 1
ATOM 619 C CA . LEU A 1 83 ? -2.408 -6.818 36.529 1.00 86.25 83 LEU A CA 1
ATOM 620 C C . LEU A 1 83 ? -2.327 -7.802 37.700 1.00 86.25 83 LEU A C 1
ATOM 622 O O . LEU A 1 83 ? -1.974 -8.958 37.492 1.00 86.25 83 LEU A O 1
ATOM 626 N N . ARG A 1 84 ? -2.661 -7.364 38.919 1.00 84.69 84 ARG A N 1
ATOM 627 C CA . ARG A 1 84 ? -2.631 -8.221 40.112 1.00 84.69 84 ARG A CA 1
ATOM 628 C C . ARG A 1 84 ? -3.811 -9.189 40.195 1.00 84.69 84 ARG A C 1
ATOM 630 O O . ARG A 1 84 ? -3.630 -10.283 40.711 1.00 84.69 84 ARG A O 1
ATOM 637 N N . THR A 1 85 ? -5.000 -8.799 39.735 1.00 80.19 85 THR A N 1
ATOM 638 C CA . THR A 1 85 ? -6.221 -9.611 39.887 1.00 80.19 85 THR A CA 1
ATOM 639 C C . THR A 1 85 ? -6.542 -10.475 38.675 1.00 80.19 85 THR A C 1
ATOM 641 O O . THR A 1 85 ? -7.015 -11.595 38.835 1.00 80.19 85 THR A O 1
ATOM 644 N N . GLU A 1 86 ? -6.293 -9.978 37.465 1.00 81.62 86 GLU A N 1
ATOM 645 C CA . GLU A 1 86 ? -6.654 -10.644 36.206 1.00 81.62 86 GLU A CA 1
ATOM 646 C C . GLU A 1 86 ? -5.426 -11.048 35.373 1.00 81.62 86 GLU A C 1
ATOM 648 O O . GLU A 1 86 ? -5.557 -11.753 34.367 1.00 81.62 86 GLU A O 1
ATOM 653 N N . GLY A 1 87 ? -4.231 -10.600 35.766 1.00 86.12 87 GLY A N 1
ATOM 654 C CA . GLY A 1 87 ? -2.994 -10.835 35.028 1.00 86.12 87 GLY A CA 1
ATOM 655 C C . GLY A 1 87 ? -2.943 -10.114 33.677 1.00 86.12 87 GLY A C 1
ATOM 656 O O . GLY A 1 87 ? -3.791 -9.287 33.333 1.00 86.12 87 GLY A O 1
ATOM 657 N N . LEU A 1 88 ? -1.939 -10.466 32.868 1.00 87.38 88 LEU A N 1
ATOM 658 C CA . LEU A 1 88 ? -1.758 -9.911 31.519 1.00 87.38 88 LEU A CA 1
ATOM 659 C C . LEU A 1 88 ? -2.935 -10.231 30.590 1.00 87.38 88 LEU A C 1
ATOM 661 O O . LEU A 1 88 ? -3.334 -9.391 29.787 1.00 87.38 88 LEU A O 1
ATOM 665 N N . ARG A 1 89 ? -3.547 -11.413 30.741 1.00 85.38 89 ARG A N 1
ATOM 666 C CA . ARG A 1 89 ? -4.739 -11.803 29.971 1.00 85.38 89 ARG A CA 1
ATOM 667 C C . ARG A 1 89 ? -5.929 -10.877 30.236 1.00 85.38 89 ARG A C 1
ATOM 669 O O . ARG A 1 89 ? -6.706 -10.633 29.321 1.00 85.38 89 ARG A O 1
ATOM 676 N N . GLY A 1 90 ? -6.050 -10.323 31.445 1.00 83.88 90 GLY A N 1
ATOM 677 C CA . GLY A 1 90 ? -7.082 -9.340 31.787 1.00 83.88 90 GLY A CA 1
ATOM 678 C C . GLY A 1 90 ? -6.985 -8.041 30.989 1.00 83.88 90 GLY A C 1
ATOM 679 O O . GLY A 1 90 ? -8.011 -7.471 30.626 1.00 83.88 90 GLY A O 1
ATOM 680 N N . LEU A 1 91 ? -5.765 -7.600 30.663 1.00 88.38 91 LEU A N 1
ATOM 681 C CA . LEU A 1 91 ? -5.530 -6.384 29.877 1.00 88.38 91 LEU A CA 1
ATOM 682 C C . LEU A 1 91 ? -5.878 -6.546 28.395 1.00 88.38 91 LEU A C 1
ATOM 684 O O . LEU A 1 91 ? -6.195 -5.548 27.757 1.00 88.38 91 LEU A O 1
ATOM 688 N N . TYR A 1 92 ? -5.856 -7.777 27.875 1.00 91.62 92 TYR A N 1
ATOM 689 C CA . TYR A 1 92 ? -6.137 -8.117 26.472 1.00 91.62 92 TYR A CA 1
ATOM 690 C C . TYR A 1 92 ? -7.525 -8.728 26.238 1.00 91.62 92 TYR A C 1
ATOM 692 O O . TYR A 1 92 ? -7.808 -9.270 25.171 1.00 91.62 92 TYR A O 1
ATOM 700 N N . ARG A 1 93 ? -8.436 -8.634 27.211 1.00 89.62 93 ARG A N 1
ATOM 701 C CA . ARG A 1 93 ? -9.831 -9.047 27.003 1.00 89.62 93 ARG A CA 1
ATOM 702 C C . ARG A 1 93 ? -10.478 -8.213 25.896 1.00 89.62 93 ARG A C 1
ATOM 704 O O . ARG A 1 93 ? -10.275 -7.003 25.844 1.00 89.62 93 ARG A O 1
ATOM 711 N N . GLY A 1 94 ? -11.234 -8.864 25.013 1.00 88.50 94 GLY A N 1
ATOM 712 C CA . GLY A 1 94 ? -11.854 -8.210 23.858 1.00 88.50 94 GLY A CA 1
ATOM 713 C C . GLY A 1 94 ? -10.908 -7.970 22.672 1.00 88.50 94 GLY A C 1
ATOM 714 O O . GLY A 1 94 ? -11.339 -7.438 21.650 1.00 88.50 94 GLY A O 1
ATOM 715 N N . PHE A 1 95 ? -9.615 -8.312 22.793 1.00 92.25 95 PHE A N 1
ATOM 716 C CA . PHE A 1 95 ? -8.626 -8.026 21.750 1.00 92.25 95 PHE A CA 1
ATOM 717 C C . PHE A 1 95 ? -8.917 -8.780 20.450 1.00 92.25 95 PHE A C 1
ATOM 719 O O . PHE A 1 95 ? -8.769 -8.197 19.383 1.00 92.25 95 PHE A O 1
ATOM 726 N N . GLY A 1 96 ? -9.362 -10.040 20.519 1.00 90.50 96 GLY A N 1
ATOM 727 C CA . GLY A 1 96 ? -9.640 -10.847 19.329 1.00 90.50 96 GLY A CA 1
ATOM 728 C C . GLY A 1 96 ? -10.727 -10.225 18.453 1.00 90.50 96 GLY A C 1
ATOM 729 O O . GLY A 1 96 ? -10.512 -10.037 17.254 1.00 90.50 96 GLY A O 1
ATOM 730 N N . ALA A 1 97 ? -11.850 -9.825 19.062 1.00 89.50 97 ALA A N 1
ATOM 731 C CA . ALA A 1 97 ? -12.923 -9.123 18.361 1.00 89.50 97 ALA A CA 1
ATOM 732 C C . ALA A 1 97 ? -12.430 -7.800 17.755 1.00 89.50 97 ALA A C 1
ATOM 734 O O . ALA A 1 97 ? -12.647 -7.545 16.570 1.00 89.50 97 ALA A O 1
ATOM 735 N N . ALA A 1 98 ? -11.726 -6.983 18.545 1.00 88.81 98 ALA A N 1
ATOM 736 C CA . ALA A 1 98 ? -11.236 -5.676 18.112 1.00 88.81 98 ALA A CA 1
ATOM 737 C C . ALA A 1 98 ? -10.194 -5.768 16.986 1.00 88.81 98 ALA A C 1
ATOM 739 O O . ALA A 1 98 ? -10.222 -4.974 16.048 1.00 88.81 98 ALA A O 1
ATOM 740 N N . PHE A 1 99 ? -9.276 -6.732 17.064 1.00 91.00 99 PHE A N 1
ATOM 741 C CA . PHE A 1 99 ? -8.212 -6.928 16.087 1.00 91.00 99 PHE A CA 1
ATOM 742 C C . PHE A 1 99 ? -8.782 -7.415 14.754 1.00 91.00 99 PHE A C 1
ATOM 744 O O . PHE A 1 99 ? -8.661 -6.713 13.751 1.00 91.00 99 PHE A O 1
ATOM 751 N N . VAL A 1 100 ? -9.469 -8.564 14.753 1.00 87.94 100 VAL A N 1
ATOM 752 C CA . VAL A 1 100 ? -10.009 -9.184 13.530 1.00 87.94 100 VAL A CA 1
ATOM 753 C C . VAL A 1 100 ? -11.078 -8.305 12.894 1.00 87.94 100 VAL A C 1
ATOM 755 O O . VAL A 1 100 ? -11.085 -8.111 11.682 1.00 87.94 100 VAL A O 1
ATOM 758 N N . GLY A 1 101 ? -11.961 -7.732 13.710 1.00 85.75 101 GLY A N 1
ATOM 759 C CA . GLY A 1 101 ? -13.065 -6.918 13.226 1.00 85.75 101 GLY A CA 1
ATOM 760 C C . GLY A 1 101 ? -12.639 -5.570 12.636 1.00 85.75 101 GLY A C 1
ATOM 761 O O . GLY A 1 101 ? -13.350 -5.011 11.801 1.00 85.75 101 GLY A O 1
ATOM 762 N N . SER A 1 102 ? -11.464 -5.055 13.017 1.00 84.94 102 SER A N 1
ATOM 763 C CA . SER A 1 102 ? -11.023 -3.734 12.564 1.00 84.94 102 SER A CA 1
ATOM 764 C C . SER A 1 102 ? -10.620 -3.644 11.098 1.00 84.94 102 SER A C 1
ATOM 766 O O . SER A 1 102 ? -10.840 -2.600 10.487 1.00 84.94 102 SER A O 1
ATOM 768 N N . GLY A 1 103 ? -10.101 -4.727 10.516 1.00 87.56 103 GLY A N 1
ATOM 769 C CA . GLY A 1 103 ? -9.755 -4.772 9.096 1.00 87.56 103 GLY A CA 1
ATOM 770 C C . GLY A 1 103 ? -10.983 -4.599 8.188 1.00 87.56 103 GLY A C 1
ATOM 771 O O . GLY A 1 103 ? -11.045 -3.615 7.447 1.00 87.56 103 GLY A O 1
ATOM 772 N N . PRO A 1 104 ? -11.990 -5.494 8.267 1.00 89.69 104 PRO A N 1
ATOM 773 C CA . PRO A 1 104 ? -13.205 -5.409 7.454 1.00 89.69 104 PRO A CA 1
ATOM 774 C C . PRO A 1 104 ? -14.006 -4.124 7.681 1.00 89.69 104 PRO A C 1
ATOM 776 O O . PRO A 1 104 ? -14.467 -3.515 6.718 1.00 89.69 104 PRO A O 1
ATOM 779 N N . ALA A 1 105 ? -14.139 -3.673 8.934 1.00 87.06 105 ALA A N 1
ATOM 780 C CA . ALA A 1 105 ? -14.850 -2.433 9.236 1.00 87.06 105 ALA A CA 1
ATOM 781 C C . ALA A 1 105 ? -14.130 -1.197 8.667 1.00 87.06 105 ALA A C 1
ATOM 783 O O . ALA A 1 105 ? -14.782 -0.303 8.130 1.00 87.06 105 ALA A O 1
ATOM 784 N N . GLY A 1 106 ? -12.792 -1.176 8.719 1.00 85.19 106 GLY A N 1
ATOM 785 C CA . GLY A 1 106 ? -11.983 -0.145 8.072 1.00 85.19 106 GLY A CA 1
ATOM 786 C C . GLY A 1 106 ? -12.142 -0.156 6.551 1.00 85.19 106 GLY A C 1
ATOM 787 O O . GLY A 1 106 ? -12.369 0.892 5.956 1.00 85.19 106 GLY A O 1
ATOM 788 N N . CYS A 1 107 ? -12.103 -1.333 5.919 1.00 86.00 107 CYS A N 1
ATOM 789 C CA . CYS A 1 107 ? -12.338 -1.456 4.477 1.00 86.00 107 CYS A CA 1
ATOM 790 C C . CYS A 1 107 ? -13.720 -0.912 4.090 1.00 86.00 107 CYS A C 1
ATOM 792 O O . CYS A 1 107 ? -13.819 -0.091 3.183 1.00 86.00 107 CYS A O 1
ATOM 794 N N . LEU A 1 108 ? -14.767 -1.297 4.828 1.00 90.19 108 LEU A N 1
ATOM 795 C CA . LEU A 1 108 ? -16.128 -0.818 4.595 1.00 90.19 108 LEU A CA 1
ATOM 796 C C . LEU A 1 108 ? -16.238 0.707 4.745 1.00 90.19 108 LEU A C 1
ATOM 798 O O . LEU A 1 108 ? -16.884 1.350 3.916 1.00 90.19 108 LEU A O 1
ATOM 802 N N . TYR A 1 109 ? -15.573 1.290 5.749 1.00 87.75 109 TYR A N 1
ATOM 803 C CA . TYR A 1 109 ? -15.487 2.741 5.920 1.00 87.75 109 TYR A CA 1
ATOM 804 C C . TYR A 1 109 ? -14.858 3.412 4.694 1.00 87.75 109 TYR A C 1
ATOM 806 O O . TYR A 1 109 ? -15.487 4.272 4.084 1.00 87.75 109 TYR A O 1
ATOM 814 N N . PHE A 1 110 ? -13.653 3.000 4.282 1.00 84.00 110 PHE A N 1
ATOM 815 C CA . PHE A 1 110 ? -12.947 3.646 3.169 1.00 84.00 110 PHE A CA 1
ATOM 816 C C . PHE A 1 110 ? -13.660 3.467 1.827 1.00 84.00 110 PHE A C 1
ATOM 818 O O . PHE A 1 110 ? -13.769 4.428 1.069 1.00 84.00 110 PHE A O 1
ATOM 825 N N . THR A 1 111 ? -14.197 2.277 1.537 1.00 87.69 111 THR A N 1
ATOM 826 C CA . THR A 1 111 ? -14.980 2.056 0.312 1.00 87.69 111 THR A CA 1
ATOM 827 C C . THR A 1 111 ? -16.213 2.949 0.285 1.00 87.69 111 THR A C 1
ATOM 829 O O . THR A 1 111 ? -16.461 3.623 -0.713 1.00 87.69 111 THR A O 1
ATOM 832 N N . THR A 1 112 ? -16.967 2.996 1.387 1.00 89.88 112 THR A N 1
ATOM 833 C CA . THR A 1 112 ? -18.166 3.837 1.466 1.00 89.88 112 THR A CA 1
ATOM 834 C C . THR A 1 112 ? -17.800 5.312 1.362 1.00 89.88 112 THR A C 1
ATOM 836 O O . THR A 1 112 ? -18.469 6.046 0.645 1.00 89.88 112 THR A O 1
ATOM 839 N N . TYR A 1 113 ? -16.716 5.740 2.012 1.00 87.00 113 TYR A N 1
ATOM 840 C CA . TYR A 1 113 ? -16.221 7.112 1.952 1.00 87.00 113 TYR A CA 1
ATOM 841 C C . TYR A 1 113 ? -15.886 7.538 0.522 1.00 87.00 113 TYR A C 1
ATOM 843 O O . TYR A 1 113 ? -16.328 8.597 0.088 1.00 87.00 113 TYR A O 1
ATOM 851 N N . GLU A 1 114 ? -15.161 6.716 -0.239 1.00 84.19 114 GLU A N 1
ATOM 852 C CA . GLU A 1 114 ? -14.795 7.042 -1.622 1.00 84.19 114 GLU A CA 1
ATOM 853 C C . GLU A 1 114 ? -16.006 7.089 -2.556 1.00 84.19 114 GLU A C 1
ATOM 855 O O . GLU A 1 114 ? -16.134 8.016 -3.359 1.00 84.19 114 GLU A O 1
ATOM 860 N N . LEU A 1 115 ? -16.928 6.129 -2.432 1.00 88.56 115 LEU A N 1
ATOM 861 C CA . LEU A 1 115 ? -18.167 6.122 -3.213 1.00 88.56 115 LEU A CA 1
ATOM 862 C C . LEU A 1 115 ? -19.052 7.326 -2.862 1.00 88.56 115 LEU A C 1
ATOM 864 O O . LEU A 1 115 ? -19.538 8.021 -3.755 1.00 88.56 115 LEU A O 1
ATOM 868 N N . ALA A 1 116 ? -19.202 7.619 -1.569 1.00 88.44 116 ALA A N 1
ATOM 869 C CA . ALA A 1 116 ? -19.964 8.757 -1.073 1.00 88.44 116 ALA A CA 1
ATOM 870 C C . ALA A 1 116 ? -19.349 10.084 -1.518 1.00 88.44 116 ALA A C 1
ATOM 872 O O . ALA A 1 116 ? -20.067 10.969 -1.970 1.00 88.44 116 ALA A O 1
ATOM 873 N N . LYS A 1 117 ? -18.022 10.220 -1.446 1.00 84.12 117 LYS A N 1
ATOM 874 C CA . LYS A 1 117 ? -17.297 11.413 -1.885 1.00 84.12 117 LYS A CA 1
ATOM 875 C C . LYS A 1 117 ? -17.481 11.650 -3.382 1.00 84.12 117 LYS A C 1
ATOM 877 O O . LYS A 1 117 ? -17.825 12.762 -3.765 1.00 84.12 117 LYS A O 1
ATOM 882 N N . LYS A 1 118 ? -17.305 10.621 -4.222 1.00 84.75 118 LYS A N 1
ATOM 883 C CA . LYS A 1 118 ? -17.541 10.722 -5.676 1.00 84.75 118 LYS A CA 1
ATOM 884 C C . LYS A 1 118 ? -18.976 11.158 -5.981 1.00 84.75 118 LYS A C 1
ATOM 886 O O . LYS A 1 118 ? -19.177 12.053 -6.797 1.00 84.75 118 LYS A O 1
ATOM 891 N N . GLY A 1 119 ? -19.954 10.585 -5.278 1.00 85.69 119 GLY A N 1
ATOM 892 C CA . GLY A 1 119 ? -21.360 10.973 -5.398 1.00 85.69 119 GLY A CA 1
ATOM 893 C C . GLY A 1 119 ? -21.630 12.412 -4.946 1.00 85.69 119 GLY A C 1
ATOM 894 O O . GLY A 1 119 ? -22.224 13.185 -5.687 1.00 85.69 119 GLY A O 1
ATOM 895 N N . LEU A 1 120 ? -21.156 12.818 -3.767 1.00 85.00 120 LEU A N 1
ATOM 896 C CA . LEU A 1 120 ? -21.401 14.156 -3.210 1.00 85.00 120 LEU A CA 1
ATOM 897 C C . LEU A 1 120 ? -20.722 15.269 -4.014 1.00 85.00 120 LEU A C 1
ATOM 899 O O . LEU A 1 120 ? -21.293 16.349 -4.147 1.00 85.00 120 LEU A O 1
ATOM 903 N N . LEU A 1 121 ? -19.546 15.004 -4.591 1.00 81.06 121 LEU A N 1
ATOM 904 C CA . LEU A 1 121 ? -18.874 15.940 -5.496 1.00 81.06 121 LEU A CA 1
ATOM 905 C C . LEU A 1 121 ? -19.656 16.163 -6.801 1.00 81.06 121 LEU A C 1
ATOM 907 O O . LEU A 1 121 ? -19.532 17.228 -7.397 1.00 81.06 121 LEU A O 1
ATOM 911 N N . SER A 1 122 ? -20.496 15.208 -7.217 1.00 79.88 122 SER A N 1
ATOM 912 C CA . SER A 1 122 ? -21.374 15.360 -8.389 1.00 79.88 122 SER A CA 1
ATOM 913 C C . SER A 1 122 ? -22.641 16.189 -8.117 1.00 79.88 122 SER A C 1
ATOM 915 O O . SER A 1 122 ? -23.342 16.570 -9.053 1.00 79.88 122 SER A O 1
ATOM 917 N N . VAL A 1 123 ? -22.936 16.515 -6.850 1.00 80.31 123 VAL A N 1
ATOM 918 C CA . VAL A 1 123 ? -24.116 17.298 -6.450 1.00 80.31 123 VAL A CA 1
ATOM 919 C C . VAL A 1 123 ? -23.738 18.772 -6.292 1.00 80.31 123 VAL A C 1
ATOM 921 O O . VAL A 1 123 ? -23.007 19.134 -5.373 1.00 80.31 123 VAL A O 1
ATOM 924 N N . GLY A 1 124 ? -24.285 19.646 -7.143 1.00 66.44 124 GLY A N 1
ATOM 925 C CA . GLY A 1 124 ? -23.846 21.044 -7.289 1.00 66.44 124 GLY A CA 1
ATOM 926 C C . GLY A 1 124 ? -23.826 21.912 -6.019 1.00 66.44 124 GLY A C 1
ATOM 927 O O . GLY A 1 124 ? -22.979 22.786 -5.915 1.00 66.44 124 GLY A O 1
ATOM 928 N N . LEU A 1 125 ? -24.692 21.676 -5.027 1.00 66.50 125 LEU A N 1
ATOM 929 C CA . LEU A 1 125 ? -24.685 22.431 -3.758 1.00 66.50 125 LEU A CA 1
ATOM 930 C C . LEU A 1 125 ? -23.611 21.953 -2.767 1.00 66.50 125 LEU A C 1
ATOM 932 O O . LEU A 1 125 ? -23.098 22.747 -1.983 1.00 66.50 125 LEU A O 1
ATOM 936 N N . VAL A 1 126 ? -23.273 20.661 -2.788 1.00 66.12 126 VAL A N 1
ATOM 937 C CA . VAL A 1 126 ? -22.317 20.049 -1.850 1.00 66.12 126 VAL A CA 1
ATOM 938 C C . VAL A 1 126 ? -20.911 20.014 -2.446 1.00 66.12 126 VAL A C 1
ATOM 940 O O . VAL A 1 126 ? -19.943 20.265 -1.733 1.00 66.12 126 VAL A O 1
ATOM 943 N N . GLY A 1 127 ? -20.790 19.795 -3.758 1.00 65.88 127 GLY A N 1
ATOM 944 C CA . GLY A 1 127 ? -19.517 19.796 -4.480 1.00 65.88 127 GLY A CA 1
ATOM 945 C C . GLY A 1 127 ? -18.794 21.148 -4.477 1.00 65.88 127 GLY A C 1
ATOM 946 O O . GLY A 1 127 ? -17.575 21.179 -4.599 1.00 65.88 127 GLY A O 1
ATOM 947 N N . GLN A 1 128 ? -19.516 22.255 -4.264 1.00 73.12 128 GLN A N 1
ATOM 948 C CA . GLN A 1 128 ? -18.940 23.604 -4.141 1.00 73.12 128 GLN A CA 1
ATOM 949 C C . GLN A 1 128 ? -18.176 23.813 -2.820 1.00 73.12 128 GLN A C 1
ATOM 951 O O . GLN A 1 128 ? -17.338 24.706 -2.732 1.00 73.12 128 GLN A O 1
ATOM 956 N N . SER A 1 129 ? -18.436 23.001 -1.785 1.00 78.12 129 SER A N 1
ATOM 957 C CA . SER A 1 129 ? -17.747 23.088 -0.495 1.00 78.12 129 SER A CA 1
ATOM 958 C C . SER A 1 129 ? -16.962 21.804 -0.209 1.00 78.12 129 SER A C 1
ATOM 960 O O . SER A 1 129 ? -17.563 20.784 0.144 1.00 78.12 129 SER A O 1
ATOM 962 N N . PRO A 1 130 ? -15.615 21.845 -0.260 1.00 75.00 130 PRO A N 1
ATOM 963 C CA . PRO A 1 130 ? -14.778 20.701 0.098 1.00 75.00 130 PRO A CA 1
ATOM 964 C C . PRO A 1 130 ? -15.105 20.157 1.494 1.00 75.00 130 PRO A C 1
ATOM 966 O O . PRO A 1 130 ? -15.194 18.947 1.689 1.00 75.00 130 PRO A O 1
ATOM 969 N N . PHE A 1 131 ? -15.368 21.048 2.456 1.00 79.25 131 PHE A N 1
ATOM 970 C CA . PHE A 1 131 ? -15.740 20.664 3.815 1.00 79.25 131 PHE A CA 1
ATOM 971 C C . PHE A 1 131 ? -17.029 19.835 3.850 1.00 79.25 131 PHE A C 1
ATOM 973 O O . PHE A 1 131 ? -17.035 18.760 4.446 1.00 79.25 131 PHE A O 1
ATOM 980 N N . LEU A 1 132 ? -18.106 20.289 3.198 1.00 81.25 132 LEU A N 1
ATOM 981 C CA . LEU A 1 132 ? -19.389 19.577 3.220 1.00 81.25 132 LEU A CA 1
ATOM 982 C C . LEU A 1 132 ? -19.307 18.224 2.509 1.00 81.25 132 LEU A C 1
ATOM 984 O O . LEU A 1 132 ? -19.879 17.250 2.999 1.00 81.25 132 LEU A O 1
ATOM 988 N N . ALA A 1 133 ? -18.564 18.142 1.402 1.00 81.00 133 ALA A N 1
ATOM 989 C CA . ALA A 1 133 ? -18.349 16.887 0.689 1.00 81.00 133 ALA A CA 1
ATOM 990 C C . ALA A 1 133 ? -17.583 15.867 1.552 1.00 81.00 133 ALA A C 1
ATOM 992 O O . ALA A 1 133 ? -18.021 14.725 1.692 1.00 81.00 133 ALA A O 1
ATOM 993 N N . HIS A 1 134 ? -16.478 16.279 2.183 1.00 81.31 134 HIS A N 1
ATOM 994 C CA . HIS A 1 134 ? -15.679 15.412 3.055 1.00 81.31 134 HIS A CA 1
ATOM 995 C C . HIS A 1 134 ? -16.417 15.021 4.339 1.00 81.31 134 HIS A C 1
ATOM 997 O O . HIS A 1 134 ? -16.396 13.856 4.737 1.00 81.31 134 HIS A O 1
ATOM 1003 N N . PHE A 1 135 ? -17.099 15.976 4.969 1.00 83.00 135 PHE A N 1
ATOM 1004 C CA . PHE A 1 135 ? -17.875 15.744 6.181 1.00 83.00 135 PHE A CA 1
ATOM 1005 C C . PHE A 1 135 ? -19.063 14.809 5.922 1.00 83.00 135 PHE A C 1
ATOM 1007 O O . PHE A 1 135 ? -19.248 13.835 6.651 1.00 83.00 135 PHE A O 1
ATOM 1014 N N . GLY A 1 136 ? -19.830 15.053 4.854 1.00 85.94 136 GLY A N 1
ATOM 1015 C CA . GLY A 1 136 ? -20.956 14.207 4.457 1.00 85.94 136 GLY A CA 1
ATOM 1016 C C . GLY A 1 136 ? -20.520 12.791 4.078 1.00 85.94 136 GLY A C 1
ATOM 1017 O O . GLY A 1 136 ? -21.125 11.821 4.538 1.00 85.94 136 GLY A O 1
ATOM 1018 N N . ALA A 1 137 ? -19.430 12.660 3.312 1.00 86.56 137 ALA A N 1
ATOM 1019 C CA . ALA A 1 137 ? -18.855 11.360 2.976 1.00 86.56 137 ALA A CA 1
ATOM 1020 C C . ALA A 1 137 ? -18.382 10.611 4.230 1.00 86.56 137 ALA A C 1
ATOM 1022 O O . ALA A 1 137 ? -18.646 9.419 4.364 1.00 86.56 137 ALA A O 1
ATOM 1023 N N . GLY A 1 138 ? -17.741 11.312 5.172 1.00 85.56 138 GLY A N 1
ATOM 1024 C CA . GLY A 1 138 ? -17.300 10.751 6.450 1.00 85.56 138 GLY A CA 1
ATOM 1025 C C . GLY A 1 138 ? -18.457 10.262 7.322 1.00 85.56 138 GLY A C 1
ATOM 1026 O O . GLY A 1 138 ? -18.390 9.155 7.851 1.00 85.56 138 GLY A O 1
ATOM 1027 N N . LEU A 1 139 ? -19.536 11.043 7.434 1.00 87.00 139 LEU A N 1
ATOM 1028 C CA . LEU A 1 139 ? -20.734 10.651 8.184 1.00 87.00 139 LEU A CA 1
ATOM 1029 C C . LEU A 1 139 ? -21.436 9.435 7.574 1.00 87.00 139 LEU A C 1
ATOM 1031 O O . LEU A 1 139 ? -21.846 8.539 8.311 1.00 87.00 139 LEU A O 1
ATOM 1035 N N . LEU A 1 140 ? -21.578 9.390 6.245 1.00 90.38 140 LEU A N 1
ATOM 1036 C CA . LEU A 1 140 ? -22.195 8.251 5.565 1.00 90.38 140 LEU A CA 1
ATOM 1037 C C . LEU A 1 140 ? -21.324 6.995 5.684 1.00 90.38 140 LEU A C 1
ATOM 1039 O O . LEU A 1 140 ? -21.837 5.918 5.984 1.00 90.38 140 LEU A O 1
ATOM 1043 N N . ALA A 1 141 ? -20.011 7.140 5.506 1.00 89.56 141 ALA A N 1
ATOM 1044 C CA . ALA A 1 141 ? -19.057 6.058 5.704 1.00 89.56 141 ALA A CA 1
ATOM 1045 C C . ALA A 1 141 ? -19.124 5.485 7.119 1.00 89.56 141 ALA A C 1
ATOM 1047 O O . ALA A 1 141 ? -19.141 4.267 7.278 1.00 89.56 141 ALA A O 1
ATOM 1048 N N . GLU A 1 142 ? -19.226 6.348 8.129 1.00 87.62 142 GLU A N 1
ATOM 1049 C CA . GLU A 1 142 ? -19.351 5.929 9.522 1.00 87.62 142 GLU A CA 1
ATOM 1050 C C . GLU A 1 142 ? -20.687 5.245 9.809 1.00 87.62 142 GLU A C 1
ATOM 1052 O O . GLU A 1 142 ? -20.741 4.219 10.486 1.00 87.62 142 GLU A O 1
ATOM 1057 N N . LEU A 1 143 ? -21.780 5.782 9.262 1.00 91.56 143 LEU A N 1
ATOM 1058 C CA . LEU A 1 143 ? -23.097 5.173 9.392 1.00 91.56 143 LEU A CA 1
ATOM 1059 C C . LEU A 1 143 ? -23.095 3.741 8.851 1.00 91.56 143 LEU A C 1
ATOM 1061 O O . LEU A 1 143 ? -23.713 2.878 9.463 1.00 91.56 143 LEU A O 1
ATOM 1065 N N . VAL A 1 144 ? -22.414 3.482 7.734 1.00 92.62 144 VAL A N 1
ATOM 1066 C CA . VAL A 1 144 ? -22.339 2.145 7.130 1.00 92.62 144 VAL A CA 1
ATOM 1067 C C . VAL A 1 144 ? -21.321 1.259 7.854 1.00 92.62 144 VAL A C 1
ATOM 1069 O O . VAL A 1 144 ? -21.626 0.106 8.161 1.00 92.62 144 VAL A O 1
ATOM 1072 N N . SER A 1 145 ? -20.136 1.777 8.193 1.00 90.81 145 SER A N 1
ATOM 1073 C CA . SER A 1 145 ? -19.093 1.019 8.902 1.00 90.81 145 SER A CA 1
ATOM 1074 C C . SER A 1 145 ? -19.553 0.567 10.294 1.00 90.81 145 SER A C 1
ATOM 1076 O O . SER A 1 145 ? -19.202 -0.534 10.733 1.00 90.81 145 SER A O 1
ATOM 1078 N N . CYS A 1 146 ? -20.413 1.355 10.954 1.00 91.12 146 CYS A N 1
ATOM 1079 C CA . CYS A 1 146 ? -21.032 1.033 12.239 1.00 91.12 146 CYS A CA 1
ATOM 1080 C C . CYS A 1 146 ? -21.807 -0.291 12.229 1.00 91.12 146 CYS A C 1
ATOM 1082 O O . CYS A 1 146 ? -21.929 -0.922 13.283 1.00 91.12 146 CYS A O 1
ATOM 1084 N N . ALA A 1 147 ? -22.280 -0.756 11.066 1.00 91.75 147 ALA A N 1
ATOM 1085 C CA . ALA A 1 147 ? -22.924 -2.061 10.933 1.00 91.75 147 ALA A CA 1
ATOM 1086 C C . ALA A 1 147 ? -22.007 -3.213 11.382 1.00 91.75 147 ALA A C 1
ATOM 1088 O O . ALA A 1 147 ? -22.489 -4.179 11.976 1.00 91.75 147 ALA A O 1
ATOM 1089 N N . LEU A 1 148 ? -20.697 -3.083 11.144 1.00 92.06 148 LEU A N 1
ATOM 1090 C CA . LEU A 1 148 ? -19.670 -4.010 11.623 1.00 92.06 148 LEU A CA 1
ATOM 1091 C C . LEU A 1 148 ? -19.056 -3.532 12.941 1.00 92.06 148 LEU A C 1
ATOM 1093 O O . LEU A 1 148 ? -18.878 -4.331 13.859 1.00 92.06 148 LEU A O 1
ATOM 1097 N N . TRP A 1 149 ? -18.766 -2.233 13.053 1.00 89.88 149 TRP A N 1
ATOM 1098 C CA . TRP A 1 149 ? -18.027 -1.665 14.181 1.00 89.88 149 TRP A CA 1
ATOM 1099 C C . TRP A 1 149 ? -18.757 -1.821 15.522 1.00 89.88 149 TRP A C 1
ATOM 1101 O O . TRP A 1 149 ? -18.142 -2.168 16.528 1.00 89.88 149 TRP A O 1
ATOM 1111 N N . VAL A 1 150 ? -20.076 -1.609 15.555 1.00 92.19 150 VAL A N 1
ATOM 1112 C CA . VAL A 1 150 ? -20.838 -1.581 16.814 1.00 92.19 150 VAL A CA 1
ATOM 1113 C C . VAL A 1 150 ? -20.901 -2.954 17.499 1.00 92.19 150 VAL A C 1
ATOM 1115 O O . VAL A 1 150 ? -20.589 -3.006 18.690 1.00 92.19 150 VAL A O 1
ATOM 1118 N N . PRO A 1 151 ? -21.215 -4.070 16.809 1.00 93.38 151 PRO A N 1
ATOM 1119 C CA . PRO A 1 151 ? -21.139 -5.401 17.416 1.00 93.38 151 PRO A CA 1
ATOM 1120 C C . PRO A 1 151 ? -19.753 -5.744 17.976 1.00 93.38 151 PRO A C 1
ATOM 1122 O O . PRO A 1 151 ? -19.656 -6.316 19.065 1.00 93.38 151 PRO A O 1
ATOM 1125 N N . ILE A 1 152 ? -18.686 -5.369 17.260 1.00 92.38 152 ILE A N 1
ATOM 1126 C CA . ILE A 1 152 ? -17.298 -5.577 17.696 1.00 92.38 152 ILE A CA 1
ATOM 1127 C C . ILE A 1 152 ? -17.023 -4.793 18.984 1.00 92.38 152 ILE A C 1
ATOM 1129 O O . ILE A 1 152 ? -16.542 -5.367 19.964 1.00 92.38 152 ILE A O 1
ATOM 1133 N N . ASP A 1 153 ? -17.370 -3.503 18.999 1.00 90.75 153 ASP A N 1
ATOM 1134 C CA . ASP A 1 153 ? -17.211 -2.632 20.163 1.00 90.75 153 ASP A CA 1
ATOM 1135 C C . ASP A 1 153 ? -17.993 -3.173 21.367 1.00 90.75 153 ASP A C 1
ATOM 1137 O O . ASP A 1 153 ? -17.435 -3.285 22.455 1.00 90.75 153 ASP A O 1
ATOM 1141 N N . VAL A 1 154 ? -19.255 -3.580 21.195 1.00 91.62 154 VAL A N 1
ATOM 1142 C CA . VAL A 1 154 ? -20.082 -4.102 22.298 1.00 91.62 154 VAL A CA 1
ATOM 1143 C C . VAL A 1 154 ? -19.459 -5.350 22.927 1.00 91.62 154 VAL A C 1
ATOM 1145 O O . VAL A 1 154 ? -19.399 -5.449 24.156 1.00 91.62 154 VAL A O 1
ATOM 1148 N N . VAL A 1 155 ? -18.971 -6.292 22.114 1.00 92.44 155 VAL A N 1
ATOM 1149 C CA . VAL A 1 155 ? -18.283 -7.496 22.608 1.00 92.44 155 VAL A CA 1
ATOM 1150 C C . VAL A 1 155 ? -17.010 -7.112 23.364 1.00 92.44 155 VAL A C 1
ATOM 1152 O O . VAL A 1 155 ? -16.830 -7.531 24.512 1.00 92.44 155 VAL A O 1
ATOM 1155 N N . LYS A 1 156 ? -16.167 -6.269 22.756 1.00 92.62 156 LYS A N 1
ATOM 1156 C CA . LYS A 1 156 ? -14.901 -5.804 23.334 1.00 92.62 156 LYS A CA 1
ATOM 1157 C C . LYS A 1 156 ? -15.121 -5.113 24.684 1.00 92.62 156 LYS A C 1
ATOM 1159 O O . LYS A 1 156 ? -14.556 -5.543 25.690 1.00 92.62 156 LYS A O 1
ATOM 1164 N N . GLU A 1 157 ? -15.985 -4.102 24.728 1.00 89.50 157 GLU A N 1
ATOM 1165 C CA . GLU A 1 157 ? -16.223 -3.278 25.919 1.00 89.50 157 GLU A CA 1
ATOM 1166 C C . GLU A 1 157 ? -16.822 -4.105 27.063 1.00 89.50 157 GLU A C 1
ATOM 1168 O O . GLU A 1 157 ? -16.366 -4.031 28.208 1.00 89.50 157 GLU A O 1
ATOM 1173 N N . ARG A 1 158 ? -17.790 -4.985 26.770 1.00 88.62 158 ARG A N 1
ATOM 1174 C CA . ARG A 1 158 ? -18.376 -5.882 27.781 1.00 88.62 158 ARG A CA 1
ATOM 1175 C C . ARG A 1 158 ? -17.353 -6.859 28.350 1.00 88.62 158 ARG A C 1
ATOM 1177 O O . ARG A 1 158 ? -17.397 -7.146 29.548 1.00 88.62 158 ARG A O 1
ATOM 1184 N N . MET A 1 159 ? -16.430 -7.360 27.530 1.00 88.75 159 MET A N 1
ATOM 1185 C CA . MET A 1 159 ? -15.342 -8.220 27.994 1.00 88.75 159 MET A CA 1
ATOM 1186 C C . MET A 1 159 ? -14.304 -7.465 28.829 1.00 88.75 159 MET A C 1
ATOM 1188 O O . MET A 1 159 ? -13.801 -8.033 29.802 1.00 88.75 159 MET A O 1
ATOM 1192 N N . GLN A 1 160 ? -13.996 -6.212 28.486 1.00 88.69 160 GLN A N 1
ATOM 1193 C CA . GLN A 1 160 ? -13.037 -5.375 29.215 1.00 88.69 160 GLN A CA 1
ATOM 1194 C C . GLN A 1 160 ? -13.538 -5.022 30.623 1.00 88.69 160 GLN A C 1
ATOM 1196 O O . GLN A 1 160 ? -12.753 -5.024 31.571 1.00 88.69 160 GLN A O 1
ATOM 1201 N N . VAL A 1 161 ? -14.841 -4.781 30.793 1.00 83.62 161 VAL A N 1
ATOM 1202 C CA . VAL A 1 161 ? -15.412 -4.289 32.065 1.00 83.62 161 VAL A CA 1
ATOM 1203 C C . VAL A 1 161 ? -16.145 -5.349 32.894 1.00 83.62 161 VAL A C 1
ATOM 1205 O O . VAL A 1 161 ? -16.616 -5.052 33.993 1.00 83.62 161 VAL A O 1
ATOM 1208 N N . GLN A 1 162 ? -16.227 -6.602 32.426 1.00 81.06 162 GLN A N 1
ATOM 1209 C CA . GLN A 1 162 ? -16.966 -7.664 33.127 1.00 81.06 162 GLN A CA 1
ATOM 1210 C C . GLN A 1 162 ? -16.505 -7.892 34.575 1.00 81.06 162 GLN A C 1
ATOM 1212 O O . GLN A 1 162 ? -17.329 -8.180 35.435 1.00 81.06 162 GLN A O 1
ATOM 1217 N N . SER A 1 163 ? -15.209 -7.742 34.866 1.00 72.81 163 SER A N 1
ATOM 1218 C CA . SER A 1 163 ? -14.662 -7.892 36.221 1.00 72.81 163 SER A CA 1
ATOM 1219 C C . SER A 1 163 ? -14.988 -6.705 37.122 1.00 72.81 163 SER A C 1
ATOM 1221 O O . SER A 1 163 ? -15.119 -6.864 38.332 1.00 72.81 163 SER A O 1
ATOM 1223 N N . THR A 1 164 ? -15.156 -5.521 36.534 1.00 68.06 164 THR A N 1
ATOM 1224 C CA . THR A 1 164 ? -15.557 -4.299 37.236 1.00 68.06 164 THR A CA 1
ATOM 1225 C C . THR A 1 164 ? -17.023 -4.366 37.664 1.00 68.06 164 THR A C 1
ATOM 1227 O O . THR A 1 164 ? -17.362 -3.861 38.725 1.00 68.06 164 THR A O 1
ATOM 1230 N N . LEU A 1 165 ? -17.879 -5.035 36.886 1.00 66.25 165 LEU A N 1
ATOM 1231 C CA . LEU A 1 165 ? -19.324 -5.115 37.132 1.00 66.25 165 LEU A CA 1
ATOM 1232 C C . LEU A 1 165 ? -19.791 -6.379 37.877 1.00 66.25 165 LEU A C 1
ATOM 1234 O O . LEU A 1 165 ? -20.974 -6.504 38.174 1.00 66.25 165 LEU A O 1
ATOM 1238 N N . ALA A 1 166 ? -18.897 -7.315 38.205 1.00 60.06 166 ALA A N 1
ATOM 1239 C CA . ALA A 1 166 ? -19.237 -8.615 38.801 1.00 60.06 166 ALA A CA 1
ATOM 1240 C C . ALA A 1 166 ? -19.568 -8.580 40.316 1.00 60.06 166 ALA A C 1
ATOM 1242 O O . ALA A 1 166 ? -19.289 -9.541 41.034 1.00 60.06 166 ALA A O 1
ATOM 1243 N N . ALA A 1 167 ? -20.144 -7.492 40.836 1.00 51.16 167 ALA A N 1
ATOM 1244 C CA . ALA A 1 167 ? -20.403 -7.290 42.269 1.00 51.16 167 ALA A CA 1
ATOM 1245 C C . ALA A 1 167 ? -21.657 -8.018 42.809 1.00 51.16 167 ALA A C 1
ATOM 1247 O O . ALA A 1 167 ? -22.462 -7.470 43.556 1.00 51.16 167 ALA A O 1
ATOM 1248 N N . GLY A 1 168 ? -21.805 -9.277 42.421 1.00 47.38 168 GLY A N 1
ATOM 1249 C CA . GLY A 1 168 ? -22.982 -10.120 42.602 1.00 47.38 168 GLY A CA 1
ATOM 1250 C C . GLY A 1 168 ? -23.007 -11.067 41.411 1.00 47.38 168 GLY A C 1
ATOM 1251 O O . GLY A 1 168 ? -22.707 -10.616 40.307 1.00 47.38 168 GLY A O 1
ATOM 1252 N N . LYS A 1 169 ? -23.222 -12.373 41.647 1.00 42.56 169 LYS A N 1
ATOM 1253 C CA . LYS A 1 169 ? -23.052 -13.465 40.663 1.00 42.56 169 LYS A CA 1
ATOM 1254 C C . LYS A 1 169 ? -23.301 -12.973 39.227 1.00 42.56 169 LYS A C 1
ATOM 1256 O O . LYS A 1 169 ? -24.433 -12.597 38.925 1.00 42.56 169 LYS A O 1
ATOM 1261 N N . PRO A 1 170 ? -22.279 -12.929 38.352 1.00 50.56 170 PRO A N 1
ATOM 1262 C CA . PRO A 1 170 ? -22.495 -12.450 37.000 1.00 50.56 170 PRO A CA 1
ATOM 1263 C C . PRO A 1 170 ? -23.490 -13.409 36.352 1.00 50.56 170 PRO A C 1
ATOM 1265 O O . PRO A 1 170 ? -23.217 -14.606 36.318 1.00 50.56 170 PRO A O 1
ATOM 1268 N N . SER A 1 171 ? -24.623 -12.920 35.833 1.00 50.97 171 SER A N 1
ATOM 1269 C CA . SER A 1 171 ? -25.544 -13.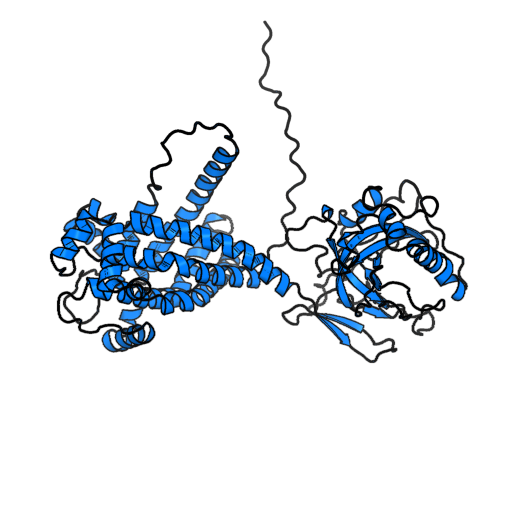803 35.099 1.00 50.97 171 SER A CA 1
ATOM 1270 C C . SER A 1 171 ? -24.809 -14.563 33.990 1.00 50.97 171 SER A C 1
ATOM 1272 O O . SER A 1 171 ? -25.180 -15.693 33.716 1.00 50.97 171 SER A O 1
ATOM 1274 N N . TYR A 1 172 ? -23.718 -13.991 33.443 1.00 57.41 172 TYR A N 1
ATOM 1275 C CA . TYR A 1 172 ? -22.769 -14.656 32.542 1.00 57.41 172 TYR A CA 1
ATOM 1276 C C . TYR A 1 172 ? -21.357 -14.053 32.665 1.00 57.41 172 TYR A C 1
ATOM 1278 O O . TYR A 1 172 ? -21.205 -12.821 32.635 1.00 57.41 172 TYR A O 1
ATOM 1286 N N . ALA A 1 173 ? -20.337 -14.912 32.782 1.00 71.94 173 ALA A N 1
ATOM 1287 C CA . ALA A 1 173 ? -18.924 -14.568 32.612 1.00 71.94 173 ALA A CA 1
ATOM 1288 C C . ALA A 1 173 ? -18.477 -14.968 31.199 1.00 71.94 173 ALA A C 1
ATOM 1290 O O . ALA A 1 173 ? -18.728 -16.089 30.756 1.00 71.94 173 ALA A O 1
ATOM 1291 N N . TYR A 1 174 ? -17.830 -14.056 30.477 1.00 82.81 174 TYR A N 1
ATOM 1292 C CA . TYR A 1 174 ? -17.386 -14.321 29.114 1.00 82.81 174 TYR A CA 1
ATOM 1293 C C . TYR A 1 174 ? -16.008 -14.979 29.129 1.00 82.81 174 TYR A C 1
ATOM 1295 O O . TYR A 1 174 ? -15.038 -14.390 29.613 1.00 82.81 174 TYR A O 1
ATOM 1303 N N . THR A 1 175 ? -15.920 -16.187 28.576 1.00 83.88 175 THR A N 1
ATOM 1304 C CA . THR A 1 175 ? -14.667 -16.948 28.456 1.00 83.88 175 THR A CA 1
ATOM 1305 C C . THR A 1 175 ? -13.809 -16.485 27.274 1.00 83.88 175 THR A C 1
ATOM 1307 O O . THR A 1 175 ? -12.587 -16.555 27.352 1.00 83.88 175 THR A O 1
ATOM 1310 N N . GLY A 1 176 ? -14.431 -15.955 26.216 1.00 87.38 176 GLY A N 1
ATOM 1311 C CA . GLY A 1 176 ? -13.767 -15.442 25.014 1.00 87.38 176 GLY A CA 1
ATOM 1312 C C . GLY A 1 176 ? -14.711 -14.622 24.128 1.00 87.38 176 GLY A C 1
ATOM 1313 O O . GLY A 1 176 ? -15.912 -14.565 24.400 1.00 87.38 176 GLY A O 1
ATOM 1314 N N . ASP A 1 177 ? -14.172 -14.011 23.068 1.00 89.88 177 ASP A N 1
ATOM 1315 C CA . ASP A 1 177 ? -14.902 -13.096 22.171 1.00 89.88 177 ASP A CA 1
ATOM 1316 C C . ASP A 1 177 ? -16.122 -13.756 21.506 1.00 89.88 177 ASP A C 1
ATOM 1318 O O . ASP A 1 177 ? -17.225 -13.214 21.533 1.00 89.88 177 ASP A O 1
ATOM 1322 N N . LEU A 1 178 ? -15.955 -14.975 20.981 1.00 91.19 178 LEU A N 1
ATOM 1323 C CA . LEU A 1 178 ? -17.042 -15.726 20.340 1.00 91.19 178 LEU A CA 1
ATOM 1324 C C . LEU A 1 178 ? -18.125 -16.137 21.340 1.00 91.19 178 LEU A C 1
ATOM 1326 O O . LEU A 1 178 ? -19.315 -16.019 21.056 1.00 91.19 178 LEU A O 1
ATOM 1330 N N . HIS A 1 179 ? -17.717 -16.575 22.534 1.00 91.56 179 HIS A N 1
ATOM 1331 C CA . HIS A 1 179 ? -18.658 -16.908 23.599 1.00 91.56 179 HIS A CA 1
ATOM 1332 C C . HIS A 1 179 ? -19.430 -15.665 24.056 1.00 91.56 179 HIS A C 1
ATOM 1334 O O . HIS A 1 179 ? -20.629 -15.751 24.311 1.00 91.56 179 HIS A O 1
ATOM 1340 N N . ALA A 1 180 ? -18.777 -14.500 24.121 1.00 90.00 180 ALA A N 1
ATOM 1341 C CA . ALA A 1 180 ? -19.437 -13.234 24.415 1.00 90.00 180 ALA A CA 1
ATOM 1342 C C . ALA A 1 180 ? -20.470 -12.871 23.345 1.00 90.00 180 ALA A C 1
ATOM 1344 O O . ALA A 1 180 ? -21.628 -12.650 23.690 1.00 90.00 180 ALA A O 1
ATOM 1345 N N . ALA A 1 181 ? -20.091 -12.890 22.065 1.00 91.81 181 ALA A N 1
ATOM 1346 C CA . ALA A 1 181 ? -21.005 -12.607 20.961 1.00 91.81 181 ALA A CA 1
ATOM 1347 C C . ALA A 1 181 ? -22.223 -13.550 20.963 1.00 91.81 181 ALA A C 1
ATOM 1349 O O . ALA A 1 181 ? -23.364 -13.087 20.924 1.00 91.81 181 ALA A O 1
ATOM 1350 N N . ALA A 1 182 ? -21.991 -14.861 21.096 1.00 91.62 182 ALA A N 1
ATOM 1351 C CA . ALA A 1 182 ? -23.047 -15.871 21.138 1.00 91.62 182 ALA A CA 1
ATOM 1352 C C . ALA A 1 182 ? -23.966 -15.709 22.359 1.00 91.62 182 ALA A C 1
ATOM 1354 O O . ALA A 1 182 ? -25.185 -15.811 22.233 1.00 91.62 182 ALA A O 1
ATOM 1355 N N . THR A 1 183 ? -23.398 -15.415 23.533 1.00 89.56 183 THR A N 1
ATOM 1356 C CA . THR A 1 183 ? -24.180 -15.184 24.756 1.00 89.56 183 THR A CA 1
ATOM 1357 C C . THR A 1 183 ? -25.067 -13.955 24.600 1.00 89.56 183 THR A C 1
ATOM 1359 O O . THR A 1 183 ? -26.263 -14.048 24.851 1.00 89.56 183 THR A O 1
ATOM 1362 N N . ILE A 1 184 ? -24.517 -12.830 24.125 1.00 89.56 184 ILE A N 1
ATOM 1363 C CA . ILE A 1 184 ? -25.273 -11.583 23.923 1.00 89.56 184 ILE A CA 1
ATOM 1364 C C . ILE A 1 184 ? -26.410 -11.806 22.926 1.00 89.56 184 ILE A C 1
ATOM 1366 O O . ILE A 1 184 ? -27.542 -11.407 23.191 1.00 89.56 184 ILE A O 1
ATOM 1370 N N . LEU A 1 185 ? -26.132 -12.486 21.812 1.00 90.56 185 LEU A N 1
ATOM 1371 C CA . LEU A 1 185 ? -27.145 -12.793 20.808 1.00 90.56 185 LEU A CA 1
ATOM 1372 C C . LEU A 1 185 ? -28.254 -13.691 21.373 1.00 90.56 185 LEU A C 1
ATOM 1374 O O . LEU A 1 185 ? -29.427 -13.450 21.106 1.00 90.56 185 LEU A O 1
ATOM 1378 N N . ARG A 1 186 ? -27.904 -14.691 22.191 1.00 88.81 186 ARG A N 1
ATOM 1379 C CA . ARG A 1 186 ? -28.871 -15.611 22.803 1.00 88.81 186 ARG A CA 1
ATOM 1380 C C . ARG A 1 186 ? -29.731 -14.944 23.879 1.00 88.81 186 ARG A C 1
ATOM 1382 O O . ARG A 1 186 ? -30.901 -15.289 23.997 1.00 88.81 186 ARG A O 1
ATOM 1389 N N . THR A 1 187 ? -29.172 -14.032 24.675 1.00 86.00 187 THR A N 1
ATOM 1390 C CA . THR A 1 187 ? -29.880 -13.435 25.823 1.00 86.00 187 THR A CA 1
ATOM 1391 C C . THR A 1 187 ? -30.563 -12.109 25.500 1.00 86.00 187 THR A C 1
ATOM 1393 O O . THR A 1 187 ? -31.603 -11.807 26.072 1.00 86.00 187 THR A O 1
ATOM 1396 N N . GLU A 1 188 ? -29.986 -11.298 24.611 1.00 85.38 188 GLU A N 1
ATOM 1397 C CA . GLU A 1 188 ? -30.452 -9.934 24.305 1.00 85.38 188 GLU A CA 1
ATOM 1398 C C . GLU A 1 188 ? -30.878 -9.755 22.839 1.00 85.38 188 GLU A C 1
ATOM 1400 O O . GLU A 1 188 ? -31.414 -8.706 22.464 1.00 85.38 188 GLU A O 1
ATOM 1405 N N . GLY A 1 189 ? -30.632 -10.760 21.994 1.00 89.06 189 GLY A N 1
ATOM 1406 C CA . GLY A 1 189 ? -30.877 -10.688 20.559 1.00 89.06 189 GLY A CA 1
ATOM 1407 C C . GLY A 1 189 ? -29.970 -9.684 19.843 1.00 89.06 189 GLY A C 1
ATOM 1408 O O . GLY A 1 189 ? -28.996 -9.157 20.386 1.00 89.06 189 GLY A O 1
ATOM 1409 N N . LEU A 1 190 ? -30.336 -9.365 18.598 1.00 89.75 190 LEU A N 1
ATOM 1410 C CA . LEU A 1 190 ? -29.623 -8.380 17.774 1.00 89.75 190 LEU A CA 1
ATOM 1411 C C . LEU A 1 190 ? -29.607 -6.984 18.412 1.00 89.75 190 LEU A C 1
ATOM 1413 O O . LEU A 1 190 ? -28.633 -6.248 18.282 1.00 89.75 190 LEU A O 1
ATOM 1417 N N . ARG A 1 191 ? -30.653 -6.629 19.168 1.00 87.56 191 ARG A N 1
ATOM 1418 C CA . ARG A 1 191 ? -30.726 -5.342 19.877 1.00 87.56 191 ARG A CA 1
ATOM 1419 C C . ARG A 1 191 ? -29.617 -5.178 20.922 1.00 87.56 191 ARG A C 1
ATOM 1421 O O . ARG A 1 191 ? -29.197 -4.050 21.157 1.00 87.56 191 ARG A O 1
ATOM 1428 N N . GLY A 1 192 ? -29.131 -6.270 21.519 1.00 86.62 192 GLY A N 1
ATOM 1429 C CA . GLY A 1 192 ? -27.994 -6.239 22.441 1.00 86.62 192 GLY A CA 1
ATOM 1430 C C . GLY A 1 192 ? -26.671 -5.933 21.740 1.00 86.62 192 GLY A C 1
ATOM 1431 O O . GLY A 1 192 ? -25.920 -5.080 22.205 1.00 86.62 192 GLY A O 1
ATOM 1432 N N . LEU A 1 193 ? -26.412 -6.569 20.590 1.00 90.12 193 LEU A N 1
ATOM 1433 C CA . LEU A 1 193 ? -25.190 -6.354 19.799 1.00 90.12 193 LEU A CA 1
ATOM 1434 C C . LEU A 1 193 ? -25.108 -4.949 19.190 1.00 90.12 193 LEU A C 1
ATOM 1436 O O . LEU A 1 193 ? -24.021 -4.400 19.069 1.00 90.12 193 LEU A O 1
ATOM 1440 N N . TYR A 1 194 ? -26.250 -4.355 18.841 1.00 91.88 194 TYR A N 1
ATOM 1441 C CA . TYR A 1 194 ? -26.332 -3.002 18.278 1.00 91.88 194 TYR A CA 1
ATOM 1442 C C . TYR A 1 194 ? -26.649 -1.924 19.325 1.00 91.88 194 TYR A C 1
ATOM 1444 O O . TYR A 1 194 ? -26.999 -0.785 18.994 1.00 91.88 194 TYR A O 1
ATOM 1452 N N . ARG A 1 195 ? -26.534 -2.251 20.616 1.00 87.62 195 ARG A N 1
ATOM 1453 C CA . ARG A 1 195 ? -26.790 -1.289 21.686 1.00 87.62 195 ARG A CA 1
ATOM 1454 C C . ARG A 1 195 ? -25.779 -0.147 21.604 1.00 87.62 195 ARG A C 1
ATOM 1456 O O . ARG A 1 195 ? -24.580 -0.371 21.526 1.00 87.62 195 ARG A O 1
ATOM 1463 N N . GLY A 1 196 ? -26.264 1.094 21.613 1.00 85.44 196 GLY A N 1
ATOM 1464 C CA . GLY A 1 196 ? -25.403 2.270 21.449 1.00 85.44 196 GLY A CA 1
ATOM 1465 C C . GLY A 1 196 ? -25.028 2.591 19.996 1.00 85.44 196 GLY A C 1
ATOM 1466 O O . GLY A 1 196 ? -24.118 3.388 19.782 1.00 85.44 196 GLY A O 1
ATOM 1467 N N . TYR A 1 197 ? -25.725 2.045 18.992 1.00 88.88 197 TYR A N 1
ATOM 1468 C CA . TYR A 1 197 ? -25.480 2.388 17.584 1.00 88.88 197 TYR A CA 1
ATOM 1469 C C . TYR A 1 197 ? -25.579 3.892 17.304 1.00 88.88 197 TYR A C 1
ATOM 1471 O O . TYR A 1 197 ? -24.604 4.519 16.901 1.00 88.88 197 TYR A O 1
ATOM 1479 N N . GLY A 1 198 ? -26.727 4.506 17.617 1.00 85.62 198 GLY A N 1
ATOM 1480 C CA . GLY A 1 198 ? -26.917 5.950 17.442 1.00 85.62 198 GLY A CA 1
ATOM 1481 C C . GLY A 1 198 ? -25.936 6.778 18.274 1.00 85.62 198 GLY A C 1
ATOM 1482 O O . GLY A 1 198 ? -25.478 7.824 17.830 1.00 85.62 198 GLY A O 1
ATOM 1483 N N . ALA A 1 199 ? -25.547 6.271 19.449 1.00 84.56 199 ALA A N 1
ATOM 1484 C CA . ALA A 1 199 ? -24.523 6.891 20.283 1.00 84.56 199 ALA A CA 1
ATOM 1485 C C . ALA A 1 199 ? -23.159 6.920 19.590 1.00 84.56 199 ALA A C 1
ATOM 1487 O O . ALA A 1 199 ? -22.438 7.907 19.687 1.00 84.56 199 ALA A O 1
ATOM 1488 N N . THR A 1 200 ? -22.823 5.838 18.890 1.00 85.62 200 THR A N 1
ATOM 1489 C CA . THR A 1 200 ? -21.564 5.670 18.160 1.00 85.62 200 THR A CA 1
ATOM 1490 C C . THR A 1 200 ? -21.500 6.639 16.987 1.00 85.62 200 THR A C 1
ATOM 1492 O O . THR A 1 200 ? -20.574 7.444 16.930 1.00 85.62 200 THR A O 1
ATOM 1495 N N . VAL A 1 201 ? -22.540 6.659 16.149 1.00 84.31 201 VAL A N 1
ATOM 1496 C CA . VAL A 1 201 ? -22.647 7.578 15.002 1.00 84.31 201 VAL A CA 1
ATOM 1497 C C . VAL A 1 201 ? -22.594 9.042 15.456 1.00 84.31 201 VAL A C 1
ATOM 1499 O O . VAL A 1 201 ? -21.838 9.844 14.909 1.00 84.31 201 VAL A O 1
ATOM 1502 N N . LEU A 1 202 ? -23.342 9.395 16.509 1.00 81.81 202 LEU A N 1
ATOM 1503 C CA . LEU A 1 202 ? -23.380 10.766 17.029 1.00 81.81 202 LEU A CA 1
ATOM 1504 C C . LEU A 1 202 ? -22.056 11.187 17.675 1.00 81.81 202 LEU A C 1
ATOM 1506 O O . LEU A 1 202 ? -21.709 12.361 17.643 1.00 81.81 202 LEU A O 1
ATOM 1510 N N . SER A 1 203 ? -21.306 10.246 18.252 1.00 76.75 203 SER A N 1
ATOM 1511 C CA . SER A 1 203 ? -19.982 10.535 18.814 1.00 76.75 203 SER A CA 1
ATOM 1512 C C . SER A 1 203 ? -18.944 10.831 17.727 1.00 76.75 203 SER A C 1
ATOM 1514 O O . SER A 1 203 ? -17.965 11.527 17.995 1.00 76.75 203 SER A O 1
ATOM 1516 N N . PHE A 1 204 ? -19.154 10.316 16.513 1.00 71.44 204 PHE A N 1
ATOM 1517 C CA . PHE A 1 204 ? -18.217 10.438 15.401 1.00 71.44 204 PHE A CA 1
ATOM 1518 C C . PHE A 1 204 ? -18.336 11.759 14.643 1.00 71.44 204 PHE A C 1
ATOM 1520 O O . PHE A 1 204 ? -17.316 12.348 14.305 1.00 71.44 204 PHE A O 1
ATOM 1527 N N . GLY A 1 205 ? -19.552 12.267 14.423 1.00 66.50 205 GLY A N 1
ATOM 1528 C CA . GLY A 1 205 ? -19.760 13.529 13.697 1.00 66.50 205 GLY A CA 1
ATOM 1529 C C . GLY A 1 205 ? -18.949 14.706 14.263 1.00 66.50 205 GLY A C 1
ATOM 1530 O O . GLY A 1 205 ? -18.168 15.312 13.525 1.00 66.50 205 GLY A O 1
ATOM 1531 N N . PRO A 1 206 ? -19.040 14.995 15.576 1.00 67.62 206 PRO A N 1
ATOM 1532 C CA . PRO A 1 206 ? -18.191 15.981 16.228 1.00 67.62 206 PRO A CA 1
ATOM 1533 C C . PRO A 1 206 ? -16.713 15.639 16.077 1.00 67.62 206 PRO A C 1
ATOM 1535 O O . PRO A 1 206 ? -15.950 16.519 15.720 1.00 67.62 206 PRO A O 1
ATOM 1538 N N . PHE A 1 207 ? -16.305 14.380 16.272 1.00 63.75 207 PHE A N 1
ATOM 1539 C CA . PHE A 1 207 ? -14.907 13.957 16.127 1.00 63.75 207 PHE A CA 1
ATOM 1540 C C . PHE A 1 207 ? -14.331 14.261 14.730 1.00 63.75 207 PHE A C 1
ATOM 1542 O O . PHE A 1 207 ? -13.227 14.795 14.645 1.00 63.75 207 PHE A O 1
ATOM 1549 N N . SER A 1 208 ? -15.077 14.005 13.652 1.00 61.66 208 SER A N 1
ATOM 1550 C CA . SER A 1 208 ? -14.649 14.268 12.269 1.00 61.66 208 SER A CA 1
ATOM 1551 C C . SER A 1 208 ? -14.598 15.758 11.913 1.00 61.66 208 SER A C 1
ATOM 1553 O O . SER A 1 208 ? -13.640 16.187 11.274 1.00 61.66 208 SER A O 1
ATOM 1555 N N . ALA A 1 209 ? -15.583 16.561 12.338 1.00 60.66 209 ALA A N 1
ATOM 1556 C CA . ALA A 1 209 ? -15.563 18.018 12.129 1.00 60.66 209 ALA A CA 1
ATOM 1557 C C . ALA A 1 209 ? -14.397 18.682 12.875 1.00 60.66 209 ALA A C 1
ATOM 1559 O O . ALA A 1 209 ? -13.752 19.604 12.382 1.00 60.66 209 ALA A O 1
ATOM 1560 N N . LEU A 1 210 ? -14.122 18.166 14.069 1.00 58.44 210 LEU A N 1
ATOM 1561 C CA . LEU A 1 210 ? -13.057 18.610 14.944 1.00 58.44 210 LEU A CA 1
ATOM 1562 C C . LEU A 1 210 ? -11.684 18.232 14.371 1.00 58.44 210 LEU A C 1
ATOM 1564 O O . LEU A 1 210 ? -10.823 19.099 14.273 1.00 58.44 210 LEU A O 1
ATOM 1568 N N . TYR A 1 211 ? -11.491 16.994 13.905 1.00 59.25 211 TYR A N 1
ATOM 1569 C CA . TYR A 1 211 ? -10.213 16.484 13.386 1.00 59.25 211 TYR A CA 1
ATOM 1570 C C . TYR A 1 211 ? -9.493 17.439 12.416 1.00 59.25 211 TYR A C 1
ATOM 1572 O O . TYR A 1 211 ? -8.300 17.678 12.590 1.00 59.25 211 TYR A O 1
ATOM 1580 N N . PHE A 1 212 ? -10.205 18.022 11.443 1.00 52.22 212 PHE A N 1
ATOM 1581 C CA . PHE A 1 212 ? -9.617 18.953 10.469 1.00 52.22 212 PHE A CA 1
ATOM 1582 C C . PHE A 1 212 ? -9.129 20.257 11.103 1.00 52.22 212 PHE A C 1
ATOM 1584 O O . PHE A 1 212 ? -8.013 20.686 10.826 1.00 52.22 212 PHE A O 1
ATOM 1591 N N . VAL A 1 213 ? -9.921 20.848 12.002 1.00 55.53 213 VAL A N 1
ATOM 1592 C CA . VAL A 1 213 ? -9.520 22.054 12.743 1.00 55.53 213 VAL A CA 1
ATOM 1593 C C . VAL A 1 213 ? -8.232 21.792 13.535 1.00 55.53 213 VAL A C 1
ATOM 1595 O O . VAL A 1 213 ? -7.365 22.659 13.608 1.00 55.53 213 VAL A O 1
ATOM 1598 N N . TYR A 1 214 ? -8.060 20.583 14.081 1.00 56.09 214 TYR A N 1
ATOM 1599 C CA . TYR A 1 214 ? -6.868 20.231 14.862 1.00 56.09 214 TYR A CA 1
ATOM 1600 C C . TYR A 1 214 ? -5.669 19.830 14.026 1.00 56.09 214 TYR A C 1
ATOM 1602 O O . TYR A 1 214 ? -4.551 20.140 14.425 1.00 56.09 214 TYR A O 1
ATOM 1610 N N . TYR A 1 215 ? -5.871 19.144 12.903 1.00 50.03 215 TYR A N 1
ATOM 1611 C CA . TYR A 1 215 ? -4.781 18.847 11.983 1.00 50.03 215 TYR A CA 1
ATOM 1612 C C . TYR A 1 215 ? -4.100 20.147 11.539 1.00 50.03 215 TYR A C 1
ATOM 1614 O O . TYR A 1 215 ? -2.879 20.247 11.626 1.00 50.03 215 TYR A O 1
ATOM 1622 N N . GLU A 1 216 ? -4.886 21.173 11.201 1.00 52.44 216 GLU A N 1
ATOM 1623 C CA . GLU A 1 216 ? -4.386 22.510 10.858 1.00 52.44 216 GLU A CA 1
ATOM 1624 C C . GLU A 1 216 ? -3.646 23.181 12.032 1.00 52.44 216 GLU A C 1
ATOM 1626 O O . GLU A 1 216 ? -2.546 23.702 11.856 1.00 52.44 216 GLU A O 1
ATOM 1631 N N . GLN A 1 217 ? -4.176 23.107 13.261 1.00 49.25 217 GLN A N 1
ATOM 1632 C CA . GLN A 1 217 ? -3.496 23.672 14.438 1.00 49.25 217 GLN A CA 1
ATOM 1633 C C . GLN A 1 217 ? -2.197 22.939 14.809 1.00 49.25 217 GLN A C 1
ATOM 1635 O O . GLN A 1 217 ? -1.205 23.579 15.154 1.00 49.25 217 GLN A O 1
ATOM 1640 N N . LEU A 1 218 ? -2.181 21.603 14.751 1.00 47.34 218 LEU A N 1
ATOM 1641 C CA . LEU A 1 218 ? -0.998 20.790 15.049 1.00 47.34 218 LEU A CA 1
ATOM 1642 C C . LEU A 1 218 ? 0.074 20.943 13.976 1.00 47.34 218 LEU A C 1
ATOM 1644 O O . LEU A 1 218 ? 1.256 20.976 14.309 1.00 47.34 218 LEU A O 1
ATOM 1648 N N . LYS A 1 219 ? -0.327 21.066 12.709 1.00 47.34 219 LYS A N 1
ATOM 1649 C CA . LYS A 1 219 ? 0.581 21.365 11.606 1.00 47.34 219 LYS A CA 1
ATOM 1650 C C . LYS A 1 219 ? 1.196 22.755 11.775 1.00 47.34 219 LYS A C 1
ATOM 1652 O O . LYS A 1 219 ? 2.417 22.857 11.760 1.00 47.34 219 LYS A O 1
ATOM 1657 N N . GLY A 1 220 ? 0.392 23.773 12.092 1.00 47.09 220 GLY A N 1
ATOM 1658 C CA . GLY A 1 220 ? 0.896 25.115 12.404 1.00 47.09 220 GLY A CA 1
ATOM 1659 C C . GLY A 1 220 ? 1.835 25.150 13.619 1.00 47.09 220 GLY A C 1
ATOM 1660 O O . GLY A 1 220 ? 2.833 25.866 13.611 1.00 47.09 220 GLY A O 1
ATOM 1661 N N . LEU A 1 221 ? 1.576 24.333 14.649 1.00 46.19 221 LEU A N 1
ATOM 1662 C CA . LEU A 1 221 ? 2.469 24.180 15.805 1.00 46.19 221 LEU A CA 1
ATOM 1663 C C . LEU A 1 221 ? 3.769 23.448 15.460 1.00 46.19 221 LEU A C 1
ATOM 1665 O O . LEU A 1 221 ? 4.821 23.850 15.943 1.00 46.19 221 LEU A O 1
ATOM 1669 N N . ALA A 1 222 ? 3.716 22.389 14.652 1.00 46.16 222 ALA A N 1
ATOM 1670 C CA . ALA A 1 222 ? 4.898 21.653 14.210 1.00 46.16 222 ALA A CA 1
ATOM 1671 C C . ALA A 1 222 ? 5.779 22.508 13.290 1.00 46.16 222 ALA A C 1
ATOM 1673 O O . ALA A 1 222 ? 6.998 22.501 13.430 1.00 46.16 222 ALA A O 1
ATOM 1674 N N . GLU A 1 223 ? 5.168 23.301 12.411 1.00 49.75 223 GLU A N 1
ATOM 1675 C CA . GLU A 1 223 ? 5.853 24.287 11.575 1.00 49.75 223 GLU A CA 1
ATOM 1676 C C . GLU A 1 223 ? 6.489 25.395 12.428 1.00 49.75 223 GLU A C 1
ATOM 1678 O O . GLU A 1 223 ? 7.642 25.755 12.195 1.00 49.75 223 GLU A O 1
ATOM 1683 N N . ALA A 1 224 ? 5.807 25.864 13.480 1.00 50.88 224 ALA A N 1
ATOM 1684 C CA . ALA A 1 224 ? 6.377 26.802 14.447 1.00 50.88 224 ALA A CA 1
ATOM 1685 C C . ALA A 1 224 ? 7.538 26.190 15.257 1.00 50.88 224 ALA A C 1
ATOM 1687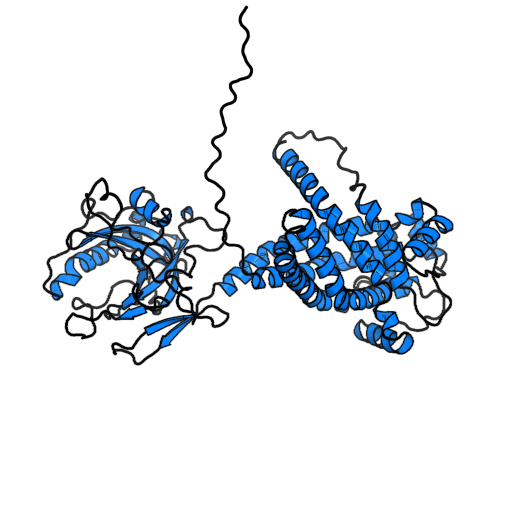 O O . ALA A 1 224 ? 8.534 26.870 15.493 1.00 50.88 224 ALA A O 1
ATOM 1688 N N . PHE A 1 225 ? 7.447 24.908 15.635 1.00 48.59 225 PHE A N 1
ATOM 1689 C CA . PHE A 1 225 ? 8.493 24.185 16.371 1.00 48.59 225 PHE A CA 1
ATOM 1690 C C . PHE A 1 225 ? 9.722 23.892 15.501 1.00 48.59 225 PHE A C 1
ATOM 1692 O O . PHE A 1 225 ? 10.850 24.014 15.965 1.00 48.59 225 PHE A O 1
ATOM 1699 N N . SER A 1 226 ? 9.517 23.540 14.227 1.00 42.84 226 SER A N 1
ATOM 1700 C CA . SER A 1 226 ? 10.597 23.391 13.244 1.00 42.84 226 SER A CA 1
ATOM 1701 C C . SER A 1 226 ? 11.231 24.729 12.858 1.00 42.84 226 SER A C 1
ATOM 1703 O O . SER A 1 226 ? 12.389 24.747 12.448 1.00 42.84 226 SER A O 1
ATOM 1705 N N . ALA A 1 227 ? 10.506 25.843 13.001 1.00 50.41 227 ALA A N 1
ATOM 1706 C CA . ALA A 1 227 ? 11.035 27.187 12.785 1.00 50.41 227 ALA A CA 1
ATOM 1707 C C . ALA A 1 227 ? 11.817 27.743 13.993 1.00 50.41 227 ALA A C 1
ATOM 1709 O O . ALA A 1 227 ? 12.635 28.646 13.815 1.00 50.41 227 ALA A O 1
ATOM 1710 N N . SER A 1 228 ? 11.616 27.217 15.207 1.00 42.69 228 SER A N 1
ATOM 1711 C CA . SER A 1 228 ? 12.320 27.652 16.419 1.00 42.69 228 SER A CA 1
ATOM 1712 C C . SER A 1 228 ? 13.441 26.681 16.805 1.00 42.69 228 SER A C 1
ATOM 1714 O O . SER A 1 228 ? 13.217 25.718 17.535 1.00 42.69 228 SER A O 1
ATOM 1716 N N . ASN A 1 229 ? 14.670 26.959 16.360 1.00 40.09 229 ASN A N 1
ATOM 1717 C CA . ASN A 1 229 ? 15.878 26.238 16.787 1.00 40.09 229 ASN A CA 1
ATOM 1718 C C . ASN A 1 229 ? 16.481 26.795 18.100 1.00 40.09 229 ASN A C 1
ATOM 1720 O O . ASN A 1 229 ? 17.623 26.487 18.430 1.00 40.09 229 ASN A O 1
ATOM 1724 N N . ASP A 1 230 ? 15.726 27.611 18.846 1.00 35.25 230 ASP A N 1
ATOM 1725 C CA . ASP A 1 230 ? 16.152 28.183 20.124 1.00 35.25 230 ASP A CA 1
ATOM 1726 C C . ASP A 1 230 ? 15.526 27.440 21.307 1.00 35.25 230 ASP A C 1
ATOM 1728 O O . ASP A 1 230 ? 14.308 27.310 21.454 1.00 35.25 230 ASP A O 1
ATOM 1732 N N . SER A 1 231 ? 16.407 26.965 22.183 1.00 39.06 231 SER A N 1
ATOM 1733 C CA . SER A 1 231 ? 16.164 26.155 23.375 1.00 39.06 231 SER A CA 1
ATOM 1734 C C . SER A 1 231 ? 15.494 26.924 24.524 1.00 39.06 231 SER A C 1
ATOM 1736 O O . SER A 1 231 ? 15.988 26.924 25.654 1.00 39.06 231 SER A O 1
ATOM 1738 N N . SER A 1 232 ? 14.376 27.602 24.264 1.00 40.03 232 SER A N 1
ATOM 1739 C CA . SER A 1 232 ? 13.659 28.370 25.289 1.00 40.03 232 SER A CA 1
ATOM 1740 C C . SER A 1 232 ? 12.149 28.488 25.056 1.00 40.03 232 SER A C 1
ATOM 1742 O O . SER A 1 232 ? 11.540 29.494 25.410 1.00 40.03 232 SER A O 1
ATOM 1744 N N . THR A 1 233 ? 11.475 27.449 24.551 1.00 37.44 233 THR A N 1
ATOM 1745 C CA . THR A 1 233 ? 10.003 27.410 24.638 1.00 37.44 233 THR A CA 1
ATOM 1746 C C . THR A 1 233 ? 9.570 26.802 25.968 1.00 37.44 233 THR A C 1
ATOM 1748 O O . THR A 1 233 ? 9.490 25.592 26.177 1.00 37.44 233 THR A O 1
ATOM 1751 N N . SER A 1 234 ? 9.351 27.721 26.899 1.00 33.38 234 SER A N 1
ATOM 1752 C CA . SER A 1 234 ? 8.821 27.553 28.240 1.00 33.38 234 SER A CA 1
ATOM 1753 C C . SER A 1 234 ? 7.579 26.653 28.314 1.00 33.38 234 SER A C 1
ATOM 1755 O O . SER A 1 234 ? 6.684 26.703 27.477 1.00 33.38 234 SER A O 1
ATOM 1757 N N . ALA A 1 235 ? 7.571 25.858 29.388 1.00 33.25 235 ALA A N 1
ATOM 1758 C CA . ALA A 1 235 ? 6.545 25.113 30.133 1.00 33.25 235 ALA A CA 1
ATOM 1759 C C . ALA A 1 235 ? 5.016 25.354 29.939 1.00 33.25 235 ALA A C 1
ATOM 1761 O O . ALA A 1 235 ? 4.247 24.951 30.813 1.00 33.25 235 ALA A O 1
ATOM 1762 N N . SER A 1 236 ? 4.525 25.937 28.843 1.00 32.53 236 SER A N 1
ATOM 1763 C CA . SER A 1 236 ? 3.088 26.051 28.537 1.00 32.53 236 SER A CA 1
ATOM 1764 C C . SER A 1 236 ? 2.527 24.818 27.803 1.00 32.53 236 SER A C 1
ATOM 1766 O O . SER A 1 236 ? 1.329 24.547 27.874 1.00 32.53 236 SER A O 1
ATOM 1768 N N . THR A 1 237 ? 3.386 23.977 27.214 1.00 42.06 237 THR A N 1
ATOM 1769 C CA . THR A 1 237 ? 3.029 22.783 26.414 1.00 42.06 237 THR A CA 1
ATOM 1770 C C . THR A 1 237 ? 2.601 21.557 27.239 1.00 42.06 237 THR A C 1
ATOM 1772 O O . THR A 1 237 ? 2.722 20.416 26.796 1.00 42.06 237 THR A O 1
ATOM 1775 N N . ARG A 1 238 ? 2.112 21.746 28.471 1.00 37.69 238 ARG A N 1
ATOM 1776 C CA . ARG A 1 238 ? 1.734 20.646 29.384 1.00 37.69 238 ARG A CA 1
ATOM 1777 C C . ARG A 1 238 ? 0.238 20.569 29.673 1.00 37.69 238 ARG A C 1
ATOM 1779 O O . ARG A 1 238 ? -0.160 19.969 30.670 1.00 37.69 238 ARG A O 1
ATOM 1786 N N . ARG A 1 239 ? -0.599 21.162 28.819 1.00 36.09 239 ARG A N 1
ATOM 1787 C CA . ARG A 1 239 ? -2.051 20.998 28.896 1.00 36.09 239 ARG A CA 1
ATOM 1788 C C . ARG A 1 239 ? -2.514 20.131 27.725 1.00 36.09 239 ARG A C 1
ATOM 1790 O O . ARG A 1 239 ? -2.293 20.522 26.583 1.00 36.09 239 ARG A O 1
ATOM 1797 N N . PRO A 1 240 ? -3.123 18.957 27.973 1.00 40.94 240 PRO A N 1
ATOM 1798 C CA . PRO A 1 240 ? -3.781 18.240 26.895 1.00 40.94 240 PRO A CA 1
ATOM 1799 C C . PRO A 1 240 ? -4.847 19.141 26.255 1.00 40.94 240 PRO A C 1
ATOM 1801 O O . PRO A 1 240 ? -5.475 19.916 26.986 1.00 40.94 240 PRO A O 1
ATOM 1804 N N . PRO A 1 241 ? -5.064 19.041 24.933 1.00 44.97 241 PRO A N 1
ATOM 1805 C CA . PRO A 1 241 ? -6.003 19.898 24.224 1.00 44.97 241 PRO A CA 1
ATOM 1806 C C . PRO A 1 241 ? -7.393 19.870 24.898 1.00 44.97 241 PRO A C 1
ATOM 1808 O O . PRO A 1 241 ? -7.883 18.779 25.245 1.00 44.97 241 PRO A O 1
ATOM 1811 N N . PRO A 1 242 ? -8.022 21.037 25.148 1.00 42.72 242 PRO A N 1
ATOM 1812 C CA . PRO A 1 242 ? -9.322 21.140 25.813 1.00 42.72 242 PRO A CA 1
ATOM 1813 C C . PRO A 1 242 ? -10.472 20.432 25.069 1.00 42.72 242 PRO A C 1
ATOM 1815 O O . PRO A 1 242 ? -11.568 20.329 25.605 1.00 42.72 242 PRO A O 1
ATOM 1818 N N . GLU A 1 243 ? -10.251 19.878 23.878 1.00 46.91 243 GLU A N 1
ATOM 1819 C CA . GLU A 1 243 ? -11.294 19.370 22.977 1.00 46.91 243 GLU A CA 1
ATOM 1820 C C . GLU A 1 243 ? -11.364 17.836 22.935 1.00 46.91 243 GLU A C 1
ATOM 1822 O O . GLU A 1 243 ? -12.418 17.253 22.679 1.00 46.91 243 GLU A O 1
ATOM 1827 N N . LEU A 1 244 ? -10.314 17.140 23.392 1.00 49.25 244 LEU A N 1
ATOM 1828 C CA . LEU A 1 244 ? -10.444 15.726 23.775 1.00 49.25 244 LEU A CA 1
ATOM 1829 C C . LEU A 1 244 ? -11.374 15.552 24.990 1.00 49.25 244 LEU A C 1
ATOM 1831 O O . LEU A 1 244 ? -11.847 14.454 25.274 1.00 49.25 244 LEU A O 1
ATOM 1835 N N . HIS A 1 245 ? -11.671 16.656 25.677 1.00 57.25 245 HIS A N 1
ATOM 1836 C CA . HIS A 1 245 ? -12.612 16.716 26.781 1.00 57.25 245 HIS A CA 1
ATOM 1837 C C . HIS A 1 245 ? -14.069 16.787 26.277 1.00 57.25 245 HIS A C 1
ATOM 1839 O O . HIS A 1 245 ? -14.942 16.213 26.924 1.00 57.25 245 HIS A O 1
ATOM 1845 N N . SER A 1 246 ? -14.345 17.404 25.115 1.00 61.19 246 SER A N 1
ATOM 1846 C CA . SER A 1 246 ? -15.713 17.546 24.581 1.00 61.19 246 SER A CA 1
ATOM 1847 C C . SER A 1 246 ? -16.244 16.241 23.979 1.00 61.19 246 SER A C 1
ATOM 1849 O O . SER A 1 246 ? -17.376 15.846 24.251 1.00 61.19 246 SER A O 1
ATOM 1851 N N . THR A 1 247 ? -15.407 15.496 23.249 1.00 70.50 247 THR A N 1
ATOM 1852 C CA . THR A 1 247 ? -15.784 14.170 22.715 1.00 70.50 247 THR A CA 1
ATOM 1853 C C . THR A 1 247 ? -15.813 13.078 23.788 1.00 70.50 247 THR A C 1
ATOM 1855 O O . THR A 1 247 ? -16.519 12.081 23.627 1.00 70.50 247 THR A O 1
ATOM 1858 N N . ASN A 1 248 ? -15.111 13.267 24.915 1.00 76.00 248 ASN A N 1
ATOM 1859 C CA . ASN A 1 248 ? -15.151 12.330 26.043 1.00 76.00 248 ASN A CA 1
ATOM 1860 C C . ASN A 1 248 ? -16.557 12.209 26.649 1.00 76.00 248 ASN A C 1
ATOM 1862 O O . ASN A 1 248 ? -16.910 11.141 27.141 1.00 76.00 248 ASN A O 1
ATOM 1866 N N . VAL A 1 249 ? -17.361 13.276 26.578 1.00 79.94 249 VAL A N 1
ATOM 1867 C CA . VAL A 1 249 ? -18.743 13.298 27.081 1.00 79.94 249 VAL A CA 1
ATOM 1868 C C . VAL A 1 249 ? -19.610 12.261 26.369 1.00 79.94 249 VAL A C 1
ATOM 1870 O O . VAL A 1 249 ? -20.249 11.426 27.012 1.00 79.94 249 VAL A O 1
ATOM 1873 N N . LEU A 1 250 ? -19.598 12.289 25.035 1.00 81.31 250 LEU A N 1
ATOM 1874 C CA . LEU A 1 250 ? -20.385 11.377 24.206 1.00 81.31 250 LEU A CA 1
ATOM 1875 C C . LEU A 1 250 ? -19.834 9.949 24.273 1.00 81.31 250 LEU A C 1
ATOM 1877 O O . LEU A 1 250 ? -20.608 9.003 24.388 1.00 81.31 250 LEU A O 1
ATOM 1881 N N . ASP A 1 251 ? -18.509 9.795 24.304 1.00 79.38 251 ASP A N 1
ATOM 1882 C CA . ASP A 1 251 ? -17.847 8.494 24.440 1.00 79.38 251 ASP A CA 1
ATOM 1883 C C . ASP A 1 251 ? -18.179 7.794 25.762 1.00 79.38 251 ASP A C 1
ATOM 1885 O O . ASP A 1 251 ? -18.451 6.597 25.782 1.00 79.38 251 ASP A O 1
ATOM 1889 N N . MET A 1 252 ? -18.210 8.539 26.867 1.00 81.19 252 MET A N 1
ATOM 1890 C CA . MET A 1 252 ? -18.557 7.997 28.178 1.00 81.19 252 MET A CA 1
ATOM 1891 C C . MET A 1 252 ? -20.022 7.542 28.226 1.00 81.19 252 MET A C 1
ATOM 1893 O O . MET A 1 252 ? -20.314 6.461 28.746 1.00 81.19 252 MET A O 1
ATOM 1897 N N . ALA A 1 253 ? -20.939 8.330 27.653 1.00 83.25 253 ALA A N 1
ATOM 1898 C CA . ALA A 1 253 ? -22.342 7.945 27.527 1.00 83.25 253 ALA A CA 1
ATOM 1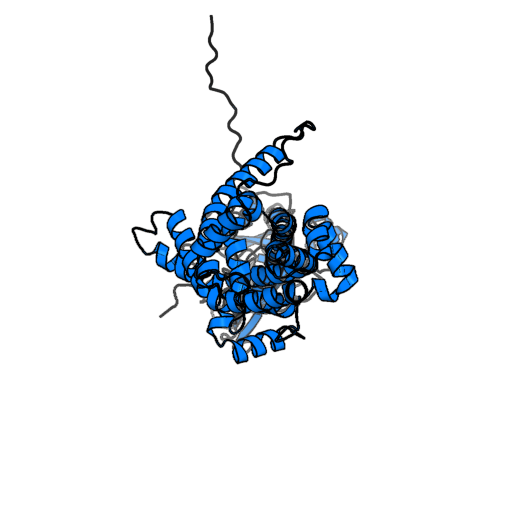899 C C . ALA A 1 253 ? -22.509 6.711 26.619 1.00 83.25 253 ALA A C 1
ATOM 1901 O O . ALA A 1 253 ? -23.167 5.749 27.020 1.00 83.25 253 ALA A O 1
ATOM 1902 N N . LYS A 1 254 ? -21.856 6.696 25.445 1.00 87.31 254 LYS A N 1
ATOM 1903 C CA . LYS A 1 254 ? -21.808 5.552 24.516 1.00 87.31 254 LYS A CA 1
ATOM 1904 C C . LYS A 1 254 ? -21.350 4.287 25.238 1.00 87.31 254 LYS A C 1
ATOM 1906 O O . LYS A 1 254 ? -22.060 3.283 25.212 1.00 87.31 254 LYS A O 1
ATOM 1911 N N . LEU A 1 255 ? -20.195 4.341 25.899 1.00 82.56 255 LEU A N 1
ATOM 1912 C CA . LEU A 1 255 ? -19.593 3.180 26.543 1.00 82.56 255 LEU A CA 1
ATOM 1913 C C . LEU A 1 255 ? -20.522 2.573 27.599 1.00 82.56 255 LEU A C 1
ATOM 1915 O O . LEU A 1 255 ? -20.763 1.367 27.614 1.00 82.56 255 LEU A O 1
ATOM 1919 N N . ARG A 1 256 ? -21.095 3.408 28.470 1.00 85.31 256 ARG A N 1
ATOM 1920 C CA . ARG A 1 256 ? -22.018 2.939 29.513 1.00 85.31 256 ARG A CA 1
ATOM 1921 C C . ARG A 1 256 ? -23.277 2.310 28.932 1.00 85.31 256 ARG A C 1
ATOM 1923 O O . ARG A 1 256 ? -23.742 1.302 29.459 1.00 85.31 256 ARG A O 1
ATOM 1930 N N . MET A 1 257 ? -23.790 2.854 27.827 1.00 84.31 257 MET A N 1
ATOM 1931 C CA . MET A 1 257 ? -24.913 2.253 27.107 1.00 84.31 257 MET A CA 1
ATOM 1932 C C . MET A 1 257 ? -24.551 0.891 26.498 1.00 84.31 257 MET A C 1
ATOM 1934 O O . MET A 1 257 ? -25.367 -0.022 26.576 1.00 84.31 257 MET A O 1
ATOM 1938 N N . GLN A 1 258 ? -23.360 0.736 25.909 1.00 85.19 258 GLN A N 1
ATOM 1939 C CA . GLN A 1 258 ? -22.900 -0.519 25.285 1.00 85.19 258 GLN A CA 1
ATOM 1940 C C . GLN A 1 258 ? -22.681 -1.645 26.306 1.00 85.19 258 GLN A C 1
ATOM 1942 O O . GLN A 1 258 ? -22.958 -2.820 26.045 1.00 85.19 258 GLN A O 1
ATOM 1947 N N . VAL A 1 259 ? -22.208 -1.276 27.492 1.00 82.25 259 VAL A N 1
ATOM 1948 C CA . VAL A 1 259 ? -21.911 -2.202 28.586 1.00 82.25 259 VAL A CA 1
ATOM 1949 C C . VAL A 1 259 ? -23.176 -2.654 29.332 1.00 82.25 259 VAL A C 1
ATOM 1951 O O . VAL A 1 259 ? -23.188 -3.726 29.942 1.00 82.25 259 VAL A O 1
ATOM 1954 N N . GLU A 1 260 ? -24.255 -1.872 29.267 1.00 78.06 260 GLU A N 1
ATOM 1955 C CA . GLU A 1 260 ? -25.524 -2.183 29.922 1.00 78.06 260 GLU A CA 1
ATOM 1956 C C . GLU A 1 260 ? -26.202 -3.419 29.301 1.00 78.06 260 GLU A C 1
ATOM 1958 O O . GLU A 1 260 ? -26.421 -3.489 28.089 1.00 78.06 260 GLU A O 1
ATOM 1963 N N . ARG A 1 261 ? -26.551 -4.398 30.146 1.00 73.25 261 ARG A N 1
ATOM 1964 C CA . ARG A 1 261 ? -27.136 -5.689 29.744 1.00 73.25 261 ARG A CA 1
ATOM 1965 C C . ARG A 1 261 ? -28.666 -5.632 29.712 1.00 73.25 261 ARG A C 1
ATOM 1967 O O . ARG A 1 261 ? -29.278 -4.879 30.471 1.00 73.25 261 ARG A O 1
ATOM 1974 N N . ALA A 1 262 ? -29.297 -6.420 28.844 1.00 57.75 262 ALA A N 1
ATOM 1975 C CA . ALA A 1 262 ? -30.752 -6.599 28.838 1.00 57.75 262 ALA A CA 1
ATOM 1976 C C . ALA A 1 262 ? -31.157 -7.769 29.758 1.00 57.75 262 ALA A C 1
ATOM 1978 O O . ALA A 1 262 ? -30.488 -8.797 29.774 1.00 57.75 262 ALA A O 1
ATOM 1979 N N . GLY A 1 263 ? -32.243 -7.609 30.528 1.00 48.47 263 GLY A N 1
ATOM 1980 C CA . GLY A 1 263 ? -32.821 -8.682 31.358 1.00 48.47 263 GLY A CA 1
ATOM 1981 C C . GLY A 1 263 ? -32.440 -8.708 32.850 1.00 48.47 263 GLY A C 1
ATOM 1982 O O . GLY A 1 263 ? -32.790 -9.669 33.524 1.00 48.47 263 G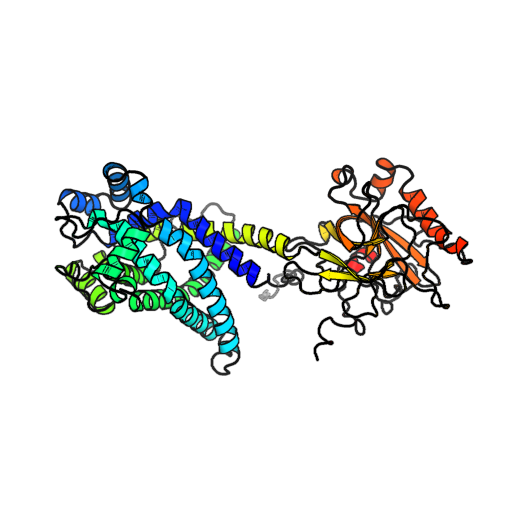LY A O 1
ATOM 1983 N N . GLY A 1 264 ? -31.766 -7.678 33.383 1.00 54.47 264 GLY A N 1
ATOM 1984 C CA . GLY A 1 264 ? -31.515 -7.488 34.827 1.00 54.47 264 GLY A CA 1
ATOM 1985 C C . GLY A 1 264 ? -31.831 -6.059 35.294 1.00 54.47 264 GLY A C 1
ATOM 1986 O O . GLY A 1 264 ? -32.282 -5.242 34.486 1.00 54.47 264 GLY A O 1
ATOM 1987 N N . GLU A 1 265 ? -31.584 -5.732 36.572 1.00 56.94 265 GLU A N 1
ATOM 1988 C CA . GLU A 1 265 ? -31.631 -4.335 37.038 1.00 56.94 265 GLU A CA 1
ATOM 1989 C C . GLU A 1 265 ? -30.719 -3.473 36.158 1.00 56.94 265 GLU A C 1
ATOM 1991 O O . GLU A 1 265 ? -29.534 -3.768 35.966 1.00 56.94 265 GLU A O 1
ATOM 1996 N N . ARG A 1 266 ? -31.291 -2.414 35.578 1.00 63.50 266 ARG A N 1
ATOM 1997 C CA . ARG A 1 266 ? -30.558 -1.498 34.708 1.00 63.50 266 ARG A CA 1
ATOM 1998 C C . ARG A 1 266 ? -29.442 -0.835 35.508 1.00 63.50 266 ARG A C 1
ATOM 2000 O O . ARG A 1 266 ? -29.712 0.026 36.338 1.00 63.50 266 ARG A O 1
ATOM 2007 N N . THR A 1 267 ? -28.192 -1.203 35.222 1.00 65.00 267 THR A N 1
ATOM 2008 C CA . THR A 1 267 ? -27.013 -0.679 35.932 1.00 65.00 267 THR A CA 1
ATOM 2009 C C . THR A 1 267 ? -26.897 0.841 35.806 1.00 65.00 267 THR A C 1
ATOM 2011 O O . THR A 1 267 ? -26.449 1.497 36.740 1.00 65.00 267 THR A O 1
ATOM 2014 N N . PHE A 1 268 ? -27.312 1.400 34.661 1.00 70.94 268 PHE A N 1
ATOM 2015 C CA . PHE A 1 268 ? -27.231 2.836 34.375 1.00 70.94 268 PHE A CA 1
ATOM 2016 C C . PHE A 1 268 ? -28.577 3.459 34.004 1.00 70.94 268 PHE A C 1
ATOM 2018 O O . PHE A 1 268 ? -28.793 4.634 34.290 1.00 70.94 268 PHE A O 1
ATOM 2025 N N . GLY A 1 269 ? -29.503 2.708 33.397 1.00 72.00 269 GLY A N 1
ATOM 2026 C CA . GLY A 1 269 ? -30.867 3.170 33.141 1.00 72.00 269 GLY A CA 1
ATOM 2027 C C . GLY A 1 269 ? -30.994 4.203 32.023 1.00 72.00 269 GLY A C 1
ATOM 2028 O O . GLY A 1 269 ? -31.919 5.013 32.060 1.00 72.00 269 GLY A O 1
ATOM 2029 N N . TYR A 1 270 ? -30.085 4.218 31.046 1.00 79.69 270 TYR A N 1
ATOM 2030 C CA . TYR A 1 270 ? -30.075 5.238 29.992 1.00 79.69 270 TYR A CA 1
ATOM 2031 C C . TYR A 1 270 ? -31.042 4.881 28.855 1.00 79.69 270 TYR A C 1
ATOM 2033 O O . TYR A 1 270 ? -31.037 3.764 28.346 1.00 79.69 270 TYR A O 1
ATOM 2041 N N . THR A 1 271 ? -31.880 5.835 28.442 1.00 79.25 271 THR A N 1
ATOM 2042 C CA . THR A 1 271 ? -32.811 5.668 27.310 1.00 79.25 271 THR A CA 1
ATOM 2043 C C . THR A 1 271 ? -32.164 6.045 25.978 1.00 79.25 271 THR A C 1
ATOM 2045 O O . THR A 1 271 ? -32.376 5.376 24.971 1.00 79.25 271 THR A O 1
ATOM 2048 N N . ASN A 1 272 ? -31.345 7.097 25.974 1.00 82.25 272 ASN A N 1
ATOM 2049 C CA . ASN A 1 272 ? -30.567 7.576 24.836 1.00 82.25 272 ASN A CA 1
ATOM 2050 C C . ASN A 1 272 ? -29.291 8.291 25.328 1.00 82.25 272 ASN A C 1
ATOM 2052 O O . ASN A 1 272 ? -29.098 8.458 26.535 1.00 82.25 272 ASN A O 1
ATOM 2056 N N . VAL A 1 273 ? -28.428 8.725 24.401 1.00 82.75 273 VAL A N 1
ATOM 2057 C CA . VAL A 1 273 ? -27.167 9.414 24.740 1.00 82.75 273 VAL A CA 1
ATOM 2058 C C . VAL A 1 273 ? -27.385 10.695 25.526 1.00 82.75 273 VAL A C 1
ATOM 2060 O O . VAL A 1 273 ? -26.690 10.905 26.513 1.00 82.75 273 VAL A O 1
ATOM 2063 N N . PHE A 1 274 ? -28.344 11.532 25.134 1.00 85.69 274 PHE A N 1
ATOM 2064 C CA . PHE A 1 274 ? -28.581 12.813 25.799 1.00 85.69 274 PHE A CA 1
ATOM 2065 C C . PHE A 1 274 ? -29.077 12.618 27.232 1.00 85.69 274 PHE A C 1
ATOM 2067 O O . PHE A 1 274 ? -28.590 13.272 28.148 1.00 85.69 274 PHE A O 1
ATOM 2074 N N . HIS A 1 275 ? -29.970 11.651 27.443 1.00 85.44 275 HIS A N 1
ATOM 2075 C CA . HIS A 1 275 ? -30.409 11.238 28.771 1.00 85.44 275 HIS A CA 1
ATOM 2076 C C . HIS A 1 275 ? -29.253 10.646 29.591 1.00 85.44 275 HIS A C 1
ATOM 2078 O O . HIS A 1 275 ? -29.152 10.907 30.786 1.00 85.44 275 HIS A O 1
ATOM 2084 N N . GLY A 1 276 ? -28.353 9.886 28.958 1.00 83.19 276 GLY A N 1
ATOM 2085 C CA . GLY A 1 276 ? -27.129 9.394 29.590 1.00 83.19 276 GLY A CA 1
ATOM 2086 C C . GLY A 1 276 ? -26.213 10.530 30.050 1.00 83.19 276 GLY A C 1
ATOM 2087 O O . GLY A 1 276 ? -25.799 10.545 31.204 1.00 83.19 276 GLY A O 1
ATOM 2088 N N . VAL A 1 277 ? -25.953 11.518 29.188 1.00 83.62 277 VAL A N 1
ATOM 2089 C CA . VAL A 1 277 ? -25.163 12.713 29.529 1.00 83.62 277 VAL A CA 1
ATOM 2090 C C . VAL A 1 277 ? -25.818 13.492 30.668 1.00 83.62 277 VAL A C 1
ATOM 2092 O O . VAL A 1 277 ? -25.142 13.810 31.645 1.00 83.62 277 VAL A O 1
ATOM 2095 N N . ALA A 1 278 ? -27.128 13.739 30.585 1.00 84.62 278 ALA A N 1
ATOM 2096 C CA . ALA A 1 278 ? -27.879 14.433 31.627 1.00 84.62 278 ALA A CA 1
ATOM 2097 C C . ALA A 1 278 ? -27.775 13.712 32.981 1.00 84.62 278 ALA A C 1
ATOM 2099 O O . ALA A 1 278 ? -27.475 14.359 33.983 1.00 84.62 278 ALA A O 1
ATOM 2100 N N . ARG A 1 279 ? -27.917 12.376 33.003 1.00 82.31 279 ARG A N 1
ATOM 2101 C CA . ARG A 1 279 ? -27.734 11.575 34.225 1.00 82.31 279 ARG A CA 1
ATOM 2102 C C . ARG A 1 279 ? -26.313 11.617 34.770 1.00 82.31 279 ARG A C 1
ATOM 2104 O O . ARG A 1 279 ? -26.125 11.685 35.976 1.00 82.31 279 ARG A O 1
ATOM 2111 N N . ILE A 1 280 ? -25.294 11.576 33.912 1.00 81.12 280 ILE A N 1
ATOM 2112 C CA . ILE A 1 280 ? -23.900 11.678 34.372 1.00 81.12 280 ILE A CA 1
ATOM 2113 C C . ILE A 1 280 ? -23.685 13.026 35.072 1.00 81.12 280 ILE A C 1
ATOM 2115 O O . ILE A 1 280 ? -23.059 13.075 36.130 1.00 81.12 280 ILE A O 1
ATOM 2119 N N . VAL A 1 281 ? -24.224 14.111 34.507 1.00 82.88 281 VAL A N 1
ATOM 2120 C CA . VAL A 1 281 ? -24.123 15.450 35.101 1.00 82.88 281 VAL A CA 1
ATOM 2121 C C . VAL A 1 281 ? -24.884 15.519 36.427 1.00 82.88 281 VAL A C 1
ATOM 2123 O O . VAL A 1 281 ? -24.338 16.054 37.390 1.00 82.88 281 VAL A O 1
ATOM 2126 N N . SER A 1 282 ? -26.105 14.974 36.499 1.00 82.06 282 SER A N 1
ATOM 2127 C CA . SER A 1 282 ? -26.916 15.005 37.724 1.00 82.06 282 SER A CA 1
ATOM 2128 C C . SER A 1 282 ? -26.337 14.139 38.841 1.00 82.06 282 SER A C 1
ATOM 2130 O O . SER A 1 282 ? -26.304 14.570 39.989 1.00 82.06 282 SER A O 1
ATOM 2132 N N . ASP A 1 283 ? -25.856 12.940 38.510 1.00 79.44 283 ASP A N 1
ATOM 2133 C CA . ASP A 1 283 ? -25.497 11.923 39.502 1.00 79.44 283 ASP A CA 1
ATOM 2134 C C . ASP A 1 283 ? -24.022 12.012 39.927 1.00 79.44 283 ASP A C 1
ATOM 2136 O O . ASP A 1 283 ? -23.672 11.677 41.059 1.00 79.44 283 ASP A O 1
ATOM 2140 N N . GLU A 1 284 ? -23.131 12.441 39.025 1.00 74.94 284 GLU A N 1
ATOM 2141 C CA . GLU A 1 284 ? -21.678 12.492 39.261 1.00 74.94 284 GLU A CA 1
ATOM 2142 C C . GLU A 1 284 ? -21.090 13.909 39.217 1.00 74.94 284 GLU A C 1
ATOM 2144 O O . GLU A 1 284 ? -19.907 14.102 39.526 1.00 74.94 284 GLU A O 1
ATOM 2149 N N . GLY A 1 285 ? -21.896 14.901 38.837 1.00 78.56 285 GLY A N 1
ATOM 2150 C CA . GLY A 1 285 ? -21.477 16.285 38.658 1.00 78.56 285 GLY A CA 1
ATOM 2151 C C . GLY A 1 285 ? -20.642 16.521 37.394 1.00 78.56 285 GLY A C 1
ATOM 2152 O O . GLY A 1 285 ? -20.173 15.603 36.719 1.00 78.56 285 GLY A O 1
ATOM 2153 N N . TRP A 1 286 ? -20.366 17.796 37.108 1.00 73.94 286 TRP A N 1
ATOM 2154 C CA . TRP A 1 286 ? -19.604 18.237 35.928 1.00 73.94 286 TRP A CA 1
ATOM 2155 C C . TRP A 1 286 ? -18.204 17.621 35.798 1.00 73.94 286 TRP A C 1
ATOM 2157 O O . TRP A 1 286 ? -17.695 17.451 34.694 1.00 73.94 286 TRP A O 1
ATOM 2167 N N . ARG A 1 287 ? -17.574 17.242 36.917 1.00 70.56 287 ARG A N 1
ATOM 2168 C CA . ARG A 1 287 ? -16.266 16.563 36.913 1.00 70.56 287 ARG A CA 1
ATOM 2169 C C . ARG A 1 287 ? -16.363 15.078 36.545 1.00 70.56 287 ARG A C 1
ATOM 2171 O O . ARG A 1 287 ? -15.372 14.515 36.088 1.00 70.56 287 ARG A O 1
ATOM 2178 N N . GLY A 1 288 ? -17.527 14.448 36.724 1.00 68.75 288 GLY A N 1
ATOM 2179 C CA . GLY A 1 288 ? -17.759 13.043 36.382 1.00 68.75 288 GLY A CA 1
ATOM 2180 C C . GLY A 1 288 ? -17.624 12.775 34.884 1.00 68.75 288 GLY A C 1
ATOM 2181 O O . GLY A 1 288 ? -17.022 11.780 34.490 1.00 68.75 288 GLY A O 1
ATOM 2182 N N . ILE A 1 289 ? -18.066 13.726 34.060 1.00 73.50 289 ILE A N 1
ATOM 2183 C CA . ILE A 1 289 ? -18.082 13.640 32.592 1.00 73.50 289 ILE A CA 1
ATOM 2184 C C . ILE A 1 289 ? -16.669 13.567 31.975 1.00 73.50 289 ILE A C 1
ATOM 2186 O O . ILE A 1 289 ? -16.483 13.071 30.865 1.00 73.50 289 ILE A O 1
ATOM 2190 N N . PHE A 1 290 ? -15.644 14.027 32.700 1.00 73.00 290 PHE A N 1
ATOM 2191 C CA . PHE A 1 290 ? -14.240 13.969 32.268 1.00 73.00 290 PHE A CA 1
ATOM 2192 C C . PHE A 1 290 ? -13.481 12.765 32.842 1.00 73.00 290 PHE A C 1
ATOM 2194 O O . PHE A 1 290 ? -12.270 12.624 32.636 1.00 73.00 290 PHE A O 1
ATOM 2201 N N . ARG A 1 291 ? -14.155 11.862 33.566 1.00 75.12 291 ARG A N 1
ATOM 2202 C CA . ARG A 1 291 ? -13.506 10.660 34.094 1.00 75.12 291 ARG A CA 1
ATOM 2203 C C . ARG A 1 291 ? -13.032 9.778 32.939 1.00 75.12 291 ARG A C 1
ATOM 2205 O O . ARG A 1 291 ? -13.746 9.539 31.972 1.00 75.12 291 ARG A O 1
ATOM 2212 N N . GLY A 1 292 ? -11.791 9.306 33.038 1.00 72.50 292 GLY A N 1
ATOM 2213 C CA . GLY A 1 292 ? -11.165 8.507 31.984 1.00 72.50 292 GLY A CA 1
ATOM 2214 C C . GLY A 1 292 ? -10.636 9.319 30.796 1.00 72.50 292 GLY A C 1
ATOM 2215 O O . GLY A 1 292 ? -9.930 8.738 29.975 1.00 72.50 292 GLY A O 1
ATOM 2216 N N . ALA A 1 293 ? -10.850 10.643 30.736 1.00 72.62 293 ALA A N 1
ATOM 2217 C CA . ALA A 1 293 ? -10.323 11.481 29.656 1.00 72.62 293 ALA A CA 1
ATOM 2218 C C . ALA A 1 293 ? -8.796 11.350 29.535 1.00 72.62 293 ALA A C 1
ATOM 2220 O O . ALA A 1 293 ? -8.293 11.082 28.452 1.00 72.62 293 ALA A O 1
ATOM 2221 N N . GLY A 1 294 ? -8.062 11.407 30.655 1.00 70.62 294 GLY A N 1
ATOM 2222 C CA . GLY A 1 294 ? -6.605 11.203 30.683 1.00 70.62 294 GLY A CA 1
ATOM 2223 C C . GLY A 1 294 ? -6.142 9.813 30.217 1.00 70.62 294 GLY A C 1
ATOM 2224 O O . GLY A 1 294 ? -5.048 9.682 29.674 1.00 70.62 294 GLY A O 1
ATOM 2225 N N . ALA A 1 295 ? -6.974 8.779 30.381 1.00 73.12 295 ALA A N 1
ATOM 2226 C CA . ALA A 1 295 ? -6.697 7.442 29.853 1.00 73.12 295 ALA A CA 1
ATOM 2227 C C . ALA A 1 295 ? -6.947 7.373 28.338 1.00 73.12 295 ALA A C 1
ATOM 2229 O O . ALA A 1 295 ? -6.150 6.781 27.617 1.00 73.12 295 ALA A O 1
ATOM 2230 N N . ARG A 1 296 ? -8.001 8.046 27.854 1.00 74.12 296 ARG A N 1
ATOM 2231 C CA . ARG A 1 296 ? -8.321 8.206 26.426 1.00 74.12 296 ARG A CA 1
ATOM 2232 C C . ARG A 1 296 ? -7.189 8.923 25.684 1.00 74.12 296 ARG A C 1
ATOM 2234 O O . ARG A 1 296 ? -6.620 8.332 24.783 1.00 74.12 296 ARG A O 1
ATOM 2241 N N . ILE A 1 297 ? -6.823 10.128 26.132 1.00 70.12 297 ILE A N 1
ATOM 2242 C CA . ILE A 1 297 ? -5.433 10.546 26.401 1.00 70.12 297 ILE A CA 1
ATOM 2243 C C . ILE A 1 297 ? -4.299 9.646 25.908 1.00 70.12 297 ILE A C 1
ATOM 2245 O O . ILE A 1 297 ? -3.903 9.590 24.742 1.00 70.12 297 ILE A O 1
ATOM 2249 N N . ALA A 1 298 ? -3.773 8.947 26.909 1.00 69.94 298 ALA A N 1
ATOM 2250 C CA . ALA A 1 298 ? -2.643 8.049 26.829 1.00 69.94 298 ALA A CA 1
ATOM 2251 C C . ALA A 1 298 ? -2.835 6.899 25.830 1.00 69.94 298 ALA A C 1
ATOM 2253 O O . ALA A 1 298 ? -1.845 6.345 25.373 1.00 69.94 298 ALA A O 1
ATOM 2254 N N . PHE A 1 299 ? -4.072 6.535 25.488 1.00 76.31 299 PHE A N 1
ATOM 2255 C CA . PHE A 1 299 ? -4.365 5.508 24.492 1.00 76.31 299 PHE A CA 1
ATOM 2256 C C . PHE A 1 299 ? -4.356 6.049 23.052 1.00 76.31 299 PHE A C 1
ATOM 2258 O O . PHE A 1 299 ? -3.680 5.500 22.180 1.00 76.31 299 PHE A O 1
ATOM 2265 N N . GLN A 1 300 ? -5.096 7.126 22.784 1.00 72.12 300 GLN A N 1
ATOM 2266 C CA . GLN A 1 300 ? -5.395 7.591 21.430 1.00 72.12 300 GLN A CA 1
ATOM 2267 C C . GLN A 1 300 ? -4.159 8.156 20.727 1.00 72.12 300 GLN A C 1
ATOM 2269 O O . GLN A 1 300 ? -3.953 7.884 19.543 1.00 72.12 300 GLN A O 1
ATOM 2274 N N . ALA A 1 301 ? -3.331 8.925 21.441 1.00 69.88 301 ALA A N 1
ATOM 2275 C CA . ALA A 1 301 ? -2.157 9.560 20.845 1.00 69.88 301 ALA A CA 1
ATOM 2276 C C . ALA A 1 301 ? -1.113 8.527 20.360 1.00 69.88 301 ALA A C 1
ATOM 2278 O O . ALA A 1 301 ? -0.777 8.562 19.174 1.00 69.88 301 ALA A O 1
ATOM 2279 N N . PRO A 1 302 ? -0.668 7.545 21.176 1.00 75.19 302 PRO A N 1
ATOM 2280 C CA . PRO A 1 302 ? 0.238 6.496 20.704 1.00 75.19 302 PRO A CA 1
ATOM 2281 C C . PRO A 1 302 ? -0.371 5.616 19.612 1.00 75.19 302 PRO A C 1
ATOM 2283 O O . PRO A 1 302 ? 0.310 5.314 18.637 1.00 75.19 302 PRO A O 1
ATOM 2286 N N . THR A 1 303 ? -1.655 5.256 19.730 1.00 75.50 303 THR A N 1
ATOM 2287 C CA . THR A 1 303 ? -2.340 4.444 18.708 1.00 75.50 303 THR A CA 1
ATOM 2288 C C . THR A 1 303 ? -2.301 5.138 17.348 1.00 75.50 303 THR A C 1
ATOM 2290 O O . THR A 1 303 ? -1.973 4.512 16.343 1.00 75.50 303 THR A O 1
ATOM 2293 N N . THR A 1 304 ? -2.580 6.444 17.319 1.00 72.19 304 THR A N 1
ATOM 2294 C CA . THR A 1 304 ? -2.571 7.243 16.085 1.00 72.19 304 THR A CA 1
ATOM 2295 C C . THR A 1 304 ? -1.156 7.366 15.517 1.00 72.19 304 THR A C 1
ATOM 2297 O O . THR A 1 304 ? -0.960 7.150 14.325 1.00 72.19 304 THR A O 1
ATOM 2300 N N . ALA A 1 305 ? -0.156 7.640 16.360 1.00 72.06 305 ALA A N 1
ATOM 2301 C CA . ALA A 1 305 ? 1.238 7.750 15.926 1.00 72.06 305 ALA A CA 1
ATOM 2302 C C . ALA A 1 305 ? 1.772 6.434 15.332 1.00 72.06 305 ALA A C 1
ATOM 2304 O O . ALA A 1 305 ? 2.374 6.432 14.260 1.00 72.06 305 ALA A O 1
ATOM 2305 N N . ILE A 1 306 ? 1.507 5.304 15.997 1.00 78.56 306 ILE A N 1
ATOM 2306 C CA . ILE A 1 306 ? 1.915 3.975 15.523 1.00 78.56 306 ILE A CA 1
ATOM 2307 C C . ILE A 1 306 ? 1.171 3.615 14.236 1.00 78.56 306 ILE A C 1
ATOM 2309 O O . ILE A 1 306 ? 1.788 3.088 13.313 1.00 78.56 306 ILE A O 1
ATOM 2313 N N . ALA A 1 307 ? -0.128 3.920 14.146 1.00 75.69 307 ALA A N 1
ATOM 2314 C CA . ALA A 1 307 ? -0.911 3.678 12.938 1.00 75.69 307 ALA A CA 1
ATOM 2315 C C . ALA A 1 307 ? -0.368 4.473 11.742 1.00 75.69 307 ALA A C 1
ATOM 2317 O O . ALA A 1 307 ? -0.190 3.896 10.677 1.00 75.69 307 ALA A O 1
ATOM 2318 N N . LEU A 1 308 ? -0.039 5.757 11.910 1.00 73.62 308 LEU A N 1
ATOM 2319 C CA . LEU A 1 308 ? 0.535 6.570 10.831 1.00 73.62 308 LEU A CA 1
ATOM 2320 C C . LEU A 1 308 ? 1.906 6.044 10.387 1.00 73.62 308 LEU A C 1
ATOM 2322 O O . LEU A 1 308 ? 2.136 5.855 9.195 1.00 73.62 308 LEU A O 1
ATOM 2326 N N . ALA A 1 309 ? 2.790 5.721 11.335 1.00 74.44 309 ALA A N 1
ATOM 2327 C CA . ALA A 1 309 ? 4.103 5.161 11.020 1.00 74.44 309 ALA A CA 1
ATOM 2328 C C . ALA A 1 309 ? 4.010 3.788 10.326 1.00 74.44 309 ALA A C 1
ATOM 2330 O O . ALA A 1 309 ? 4.768 3.499 9.398 1.00 74.44 309 ALA A O 1
ATOM 2331 N N . ALA A 1 310 ? 3.078 2.934 10.762 1.00 80.81 310 ALA A N 1
ATOM 2332 C CA . ALA A 1 310 ? 2.818 1.650 10.123 1.00 80.81 310 ALA A CA 1
ATOM 2333 C C . ALA A 1 310 ? 2.224 1.838 8.721 1.00 80.81 310 ALA A C 1
ATOM 2335 O O . ALA A 1 310 ? 2.665 1.171 7.791 1.00 80.81 310 ALA A O 1
ATOM 2336 N N . PHE A 1 311 ? 1.278 2.767 8.559 1.00 80.25 311 PHE A N 1
ATOM 2337 C CA . PHE A 1 311 ? 0.637 3.079 7.284 1.00 80.25 311 PHE A CA 1
ATOM 2338 C C . PHE A 1 311 ? 1.652 3.513 6.227 1.00 80.25 311 PHE A C 1
ATOM 2340 O O . PHE A 1 311 ? 1.644 2.957 5.136 1.00 80.25 311 PHE A O 1
ATOM 2347 N N . GLU A 1 312 ? 2.559 4.435 6.557 1.00 76.25 312 GLU A N 1
ATOM 2348 C CA . GLU A 1 312 ? 3.637 4.888 5.664 1.00 76.25 312 GLU A CA 1
ATOM 2349 C C . GLU A 1 312 ? 4.467 3.704 5.137 1.00 76.25 312 GLU A C 1
ATOM 2351 O O . GLU A 1 312 ? 4.638 3.526 3.929 1.00 76.25 312 GLU A O 1
ATOM 2356 N N . ARG A 1 313 ? 4.919 2.823 6.040 1.00 79.25 313 ARG A N 1
ATOM 2357 C CA . ARG A 1 313 ? 5.730 1.648 5.679 1.00 79.25 313 ARG A CA 1
ATOM 2358 C C . ARG A 1 313 ? 4.946 0.619 4.869 1.00 79.25 313 ARG A C 1
ATOM 2360 O O . ARG A 1 313 ? 5.460 0.081 3.889 1.00 79.25 313 ARG A O 1
ATOM 2367 N N . LEU A 1 314 ? 3.709 0.342 5.274 1.00 82.81 314 LEU A N 1
ATOM 2368 C CA . LEU A 1 314 ? 2.831 -0.619 4.608 1.00 82.81 314 LEU A CA 1
ATOM 2369 C C . LEU A 1 314 ? 2.409 -0.126 3.227 1.00 82.81 314 LEU A C 1
ATOM 2371 O O . LEU A 1 314 ? 2.354 -0.922 2.299 1.00 82.81 314 LEU A O 1
ATOM 2375 N N . LYS A 1 315 ? 2.179 1.177 3.060 1.00 76.94 315 LYS A N 1
ATOM 2376 C CA . LYS A 1 315 ? 1.868 1.797 1.771 1.00 76.94 315 LYS A CA 1
ATOM 2377 C C . LYS A 1 315 ? 3.010 1.608 0.775 1.00 76.94 315 LYS A C 1
ATOM 2379 O O . LYS A 1 315 ? 2.747 1.227 -0.360 1.00 76.94 315 LYS A O 1
ATOM 2384 N N . VAL A 1 316 ? 4.264 1.799 1.194 1.00 72.69 316 VAL A N 1
ATOM 2385 C CA . VAL A 1 316 ? 5.435 1.517 0.341 1.00 72.69 316 VAL A CA 1
ATOM 2386 C C . VAL A 1 316 ? 5.531 0.023 0.019 1.00 72.69 316 VAL A C 1
ATOM 2388 O O . VAL A 1 316 ? 5.718 -0.350 -1.136 1.00 72.69 316 VAL A O 1
ATOM 2391 N N . GLY A 1 317 ? 5.364 -0.847 1.021 1.00 75.81 317 GLY A N 1
ATOM 2392 C CA . GLY A 1 317 ? 5.423 -2.300 0.832 1.00 75.81 317 GLY A CA 1
ATOM 2393 C C . GLY A 1 317 ? 4.350 -2.833 -0.122 1.00 75.81 317 GLY A C 1
ATOM 2394 O O . GLY A 1 317 ? 4.663 -3.571 -1.054 1.00 75.81 317 GLY A O 1
ATOM 2395 N N . TYR A 1 318 ? 3.095 -2.426 0.070 1.00 76.50 318 TYR A N 1
ATOM 2396 C CA . TYR A 1 318 ? 1.983 -2.798 -0.801 1.00 76.50 318 TYR A CA 1
ATOM 2397 C C . TYR A 1 318 ? 2.057 -2.126 -2.170 1.00 76.50 318 TYR A C 1
ATOM 2399 O O . TYR A 1 318 ? 1.714 -2.772 -3.153 1.00 76.50 318 TYR A O 1
ATOM 2407 N N . GLY A 1 319 ? 2.555 -0.889 -2.265 1.00 69.69 319 GLY A N 1
ATOM 2408 C CA . GLY A 1 319 ? 2.827 -0.236 -3.547 1.00 69.69 319 GLY A CA 1
ATOM 2409 C C . GLY A 1 319 ? 3.832 -1.029 -4.384 1.00 69.69 319 GLY A C 1
ATOM 2410 O O . GLY A 1 319 ? 3.557 -1.344 -5.534 1.00 69.69 319 GLY A O 1
ATOM 2411 N N . ARG A 1 320 ? 4.939 -1.475 -3.775 1.00 69.56 320 ARG A N 1
ATOM 2412 C CA . ARG A 1 320 ? 5.924 -2.350 -4.440 1.00 69.56 320 ARG A CA 1
ATOM 2413 C C . ARG A 1 320 ? 5.343 -3.681 -4.901 1.00 69.56 320 ARG A C 1
ATOM 2415 O O . ARG A 1 320 ? 5.795 -4.225 -5.902 1.00 69.56 320 ARG A O 1
ATOM 2422 N N . LEU A 1 321 ? 4.397 -4.238 -4.146 1.00 67.19 321 LEU A N 1
ATOM 2423 C CA . LEU A 1 321 ? 3.706 -5.462 -4.541 1.00 67.19 321 LEU A CA 1
ATOM 2424 C C . LEU A 1 321 ? 2.758 -5.201 -5.712 1.00 67.19 321 LEU A C 1
ATOM 2426 O O . LEU A 1 321 ? 2.791 -5.968 -6.662 1.00 67.19 321 LEU A O 1
ATOM 2430 N N . ALA A 1 322 ? 1.974 -4.123 -5.664 1.00 65.06 322 ALA A N 1
ATOM 2431 C CA . ALA A 1 322 ? 1.005 -3.759 -6.698 1.00 65.06 322 ALA A CA 1
ATOM 2432 C C . ALA A 1 322 ? 1.653 -3.335 -8.029 1.00 65.06 322 ALA A C 1
ATOM 2434 O O . ALA A 1 322 ? 1.066 -3.531 -9.087 1.00 65.06 322 ALA A O 1
ATOM 2435 N N . GLU A 1 323 ? 2.869 -2.787 -7.988 1.00 69.00 323 GLU A N 1
ATOM 2436 C CA . GLU A 1 323 ? 3.660 -2.437 -9.177 1.00 69.00 323 GLU A CA 1
ATOM 2437 C C . GLU A 1 323 ? 4.399 -3.635 -9.796 1.00 69.00 323 GLU A C 1
ATOM 2439 O O . GLU A 1 323 ? 5.175 -3.454 -10.733 1.00 69.00 323 GLU A O 1
ATOM 2444 N N . ARG A 1 324 ? 4.204 -4.863 -9.292 1.00 75.50 324 ARG A N 1
ATOM 2445 C CA . ARG A 1 324 ? 4.752 -6.042 -9.969 1.00 75.50 324 ARG A CA 1
ATOM 2446 C C . ARG A 1 324 ? 4.065 -6.223 -11.314 1.00 75.50 324 ARG A C 1
ATOM 2448 O O . ARG A 1 324 ? 2.838 -6.240 -11.404 1.00 75.50 324 ARG A O 1
ATOM 2455 N N . VAL A 1 325 ? 4.895 -6.407 -12.329 1.00 85.00 325 VAL A N 1
ATOM 2456 C CA . VAL A 1 325 ? 4.468 -6.637 -13.700 1.00 85.00 325 VAL A CA 1
ATOM 2457 C C . VAL A 1 325 ? 4.821 -8.063 -14.091 1.00 85.00 325 VAL A C 1
ATOM 2459 O O . VAL A 1 325 ? 5.905 -8.552 -13.774 1.00 85.00 325 VAL A O 1
ATOM 2462 N N . GLU A 1 326 ? 3.889 -8.728 -14.757 1.00 89.25 326 GLU A N 1
ATOM 2463 C CA . GLU A 1 326 ? 4.067 -10.047 -15.348 1.00 89.25 326 GLU A CA 1
ATOM 2464 C C . GLU A 1 326 ? 4.082 -9.905 -16.873 1.00 89.25 326 GLU A C 1
ATOM 2466 O O . GLU A 1 326 ? 3.140 -9.363 -17.455 1.00 89.25 326 GLU A O 1
ATOM 2471 N N . ALA A 1 327 ? 5.141 -10.390 -17.519 1.00 91.69 327 ALA A N 1
ATOM 2472 C CA . ALA A 1 327 ? 5.213 -10.502 -18.970 1.00 91.69 327 ALA A CA 1
ATOM 2473 C C . ALA A 1 327 ? 4.689 -11.876 -19.408 1.00 91.69 327 ALA A C 1
ATOM 2475 O O . ALA A 1 327 ? 5.043 -12.898 -18.820 1.00 91.69 327 ALA A O 1
ATOM 2476 N N . ARG A 1 328 ? 3.836 -11.909 -20.435 1.00 93.12 328 ARG A N 1
ATOM 2477 C CA . ARG A 1 328 ? 3.286 -13.138 -21.016 1.00 93.12 328 ARG A CA 1
ATOM 2478 C C . ARG A 1 328 ? 3.504 -13.160 -22.515 1.00 93.12 328 ARG A C 1
ATOM 2480 O O . ARG A 1 328 ? 3.103 -12.240 -23.228 1.00 93.12 328 ARG A O 1
ATOM 2487 N N . GLU A 1 329 ? 4.096 -14.248 -22.974 1.00 93.00 329 GLU A N 1
ATOM 2488 C CA . GLU A 1 329 ? 4.283 -14.540 -24.388 1.00 93.00 329 GLU A CA 1
ATOM 2489 C C . GLU A 1 329 ? 2.963 -15.035 -24.995 1.00 93.00 329 GLU A C 1
ATOM 2491 O O . GLU A 1 329 ? 2.274 -15.887 -24.429 1.00 93.00 329 GLU A O 1
ATOM 2496 N N . VAL A 1 330 ? 2.586 -14.476 -26.142 1.00 92.12 330 VAL A N 1
ATOM 2497 C CA . VAL A 1 330 ? 1.368 -14.809 -26.881 1.00 92.12 330 VAL A CA 1
ATOM 2498 C C . VAL A 1 330 ? 1.730 -15.037 -28.344 1.00 92.12 330 VAL A C 1
ATOM 2500 O O . VAL A 1 330 ? 2.418 -14.226 -28.959 1.00 92.12 330 VAL A O 1
ATOM 2503 N N . GLY A 1 331 ? 1.228 -16.131 -28.915 1.00 90.62 331 GLY A N 1
ATOM 2504 C CA . GLY A 1 331 ? 1.559 -16.559 -30.274 1.00 90.62 331 GLY A CA 1
ATOM 2505 C C . GLY A 1 331 ? 2.718 -17.557 -30.315 1.00 90.62 331 GLY A C 1
ATOM 2506 O O . GLY A 1 331 ? 3.262 -17.953 -29.286 1.00 90.62 331 GLY A O 1
ATOM 2507 N N . THR A 1 332 ? 3.066 -18.010 -31.517 1.00 89.62 332 THR A N 1
ATOM 2508 C CA . THR A 1 332 ? 4.148 -18.980 -31.729 1.00 89.62 332 THR A CA 1
ATOM 2509 C C . THR A 1 332 ? 5.479 -18.242 -31.898 1.00 89.62 332 THR A C 1
ATOM 2511 O O . THR A 1 332 ? 5.528 -17.350 -32.746 1.00 89.62 332 THR A O 1
ATOM 2514 N N . PRO A 1 333 ? 6.545 -18.586 -31.148 1.00 86.94 333 PRO A N 1
ATOM 2515 C CA . PRO A 1 333 ? 7.877 -18.004 -31.336 1.00 86.94 333 PRO A CA 1
ATOM 2516 C C . PRO A 1 333 ? 8.359 -18.076 -32.791 1.00 86.94 333 PRO A C 1
ATOM 2518 O O . PRO A 1 333 ? 7.948 -18.967 -33.534 1.00 86.94 333 PRO A O 1
ATOM 2521 N N . ASP A 1 334 ? 9.208 -17.126 -33.194 1.00 86.38 334 ASP A N 1
ATOM 2522 C CA . ASP A 1 334 ? 9.735 -17.002 -34.564 1.00 86.38 334 ASP A CA 1
ATOM 2523 C C . ASP A 1 334 ? 8.639 -16.905 -35.646 1.00 86.38 334 ASP A C 1
ATOM 2525 O O . ASP A 1 334 ? 8.816 -17.316 -36.795 1.00 86.38 334 ASP A O 1
ATOM 2529 N N . THR A 1 335 ? 7.492 -16.311 -35.300 1.00 89.75 335 THR A N 1
ATOM 2530 C CA . THR A 1 335 ? 6.452 -15.938 -36.267 1.00 89.75 335 THR A CA 1
ATOM 2531 C C . THR A 1 335 ? 6.102 -14.451 -36.160 1.00 89.75 335 THR A C 1
ATOM 2533 O O . THR A 1 335 ? 6.196 -13.879 -35.072 1.00 89.75 335 THR A O 1
ATOM 2536 N N . PRO A 1 336 ? 5.611 -13.810 -37.242 1.00 87.44 336 PRO A N 1
ATOM 2537 C CA . PRO A 1 336 ? 5.160 -12.415 -37.197 1.00 87.44 336 PRO A CA 1
ATOM 2538 C C . PRO A 1 336 ? 4.043 -12.138 -36.180 1.00 87.44 336 PRO A C 1
ATOM 2540 O O . PRO A 1 336 ? 3.821 -10.983 -35.828 1.00 87.44 336 PRO A O 1
ATOM 2543 N N . GLY A 1 337 ? 3.336 -13.173 -35.708 1.00 88.25 337 GLY A N 1
ATOM 2544 C CA . GLY A 1 337 ? 2.274 -13.068 -34.704 1.00 88.25 337 GLY A CA 1
ATOM 2545 C C . GLY A 1 337 ? 2.746 -13.161 -33.249 1.00 88.25 337 GLY A C 1
ATOM 2546 O O . GLY A 1 337 ? 1.925 -13.006 -32.349 1.00 88.25 337 GLY A O 1
ATOM 2547 N N . TYR A 1 338 ? 4.032 -13.419 -32.998 1.00 93.44 338 TYR A N 1
ATOM 2548 C CA . TYR A 1 338 ? 4.584 -13.500 -31.645 1.00 93.44 338 TYR A CA 1
ATOM 2549 C C . TYR A 1 338 ? 4.622 -12.123 -30.970 1.00 93.44 338 TYR A C 1
ATOM 2551 O O . TYR A 1 338 ? 5.147 -11.162 -31.539 1.00 93.44 338 TYR A O 1
ATOM 2559 N N . ARG A 1 339 ? 4.074 -12.017 -29.756 1.00 94.69 339 ARG A N 1
ATOM 2560 C CA . ARG A 1 339 ? 4.041 -10.788 -28.948 1.00 94.69 339 ARG A CA 1
ATOM 2561 C C . ARG A 1 339 ? 4.301 -11.098 -27.481 1.00 94.69 339 ARG A C 1
ATOM 2563 O O . ARG A 1 339 ? 3.853 -12.124 -26.978 1.00 94.69 339 ARG A O 1
ATOM 2570 N N . VAL A 1 340 ? 4.937 -10.173 -26.769 1.00 95.19 340 VAL A N 1
ATOM 2571 C CA . VAL A 1 340 ? 5.030 -10.212 -25.302 1.00 95.19 340 VAL A CA 1
ATOM 2572 C C . VAL A 1 340 ? 4.180 -9.087 -24.726 1.00 95.19 340 VAL A C 1
ATOM 2574 O O . VAL A 1 340 ? 4.459 -7.909 -24.949 1.00 95.19 340 VAL A O 1
ATOM 2577 N N . PHE A 1 341 ? 3.125 -9.451 -23.999 1.00 94.88 341 PHE A N 1
ATOM 2578 C CA . PHE A 1 341 ? 2.211 -8.512 -23.349 1.00 94.88 341 PHE A CA 1
ATOM 2579 C C . PHE A 1 341 ? 2.467 -8.429 -21.847 1.00 94.88 341 PHE A C 1
ATOM 2581 O O . PHE A 1 341 ? 2.893 -9.400 -21.228 1.00 94.88 341 PHE A O 1
ATOM 2588 N N . PHE A 1 342 ? 2.137 -7.286 -21.251 1.00 93.44 342 PHE A N 1
ATOM 2589 C CA . PHE A 1 342 ? 2.379 -7.008 -19.840 1.00 93.44 342 PHE A CA 1
ATOM 2590 C C . PHE A 1 342 ? 1.067 -6.942 -19.066 1.00 93.44 342 PHE A C 1
ATOM 2592 O O . PHE A 1 342 ? 0.057 -6.432 -19.559 1.00 93.44 342 PHE A O 1
ATOM 2599 N N . TYR A 1 343 ? 1.086 -7.459 -17.842 1.00 88.00 343 TYR A N 1
ATOM 2600 C CA . TYR A 1 343 ? -0.063 -7.519 -16.950 1.00 88.00 343 TYR A CA 1
ATOM 2601 C C . TYR A 1 343 ? 0.322 -7.024 -15.558 1.00 88.00 343 TYR A C 1
ATOM 2603 O O . TYR A 1 343 ? 1.408 -7.318 -15.060 1.00 88.00 343 TYR A O 1
ATOM 2611 N N . ASN A 1 344 ? -0.574 -6.280 -14.913 1.00 84.50 344 ASN A N 1
ATOM 2612 C CA . ASN A 1 344 ? -0.412 -5.905 -13.510 1.00 84.50 344 ASN A CA 1
ATOM 2613 C C . ASN A 1 344 ? -0.779 -7.076 -12.573 1.00 84.50 344 ASN A C 1
ATOM 2615 O O . ASN A 1 344 ? -1.290 -8.111 -13.007 1.00 84.50 344 ASN A O 1
ATOM 2619 N N . THR A 1 345 ? -0.603 -6.901 -11.260 1.00 76.19 345 THR A N 1
ATOM 2620 C CA . THR A 1 345 ? -0.967 -7.925 -10.259 1.00 76.19 345 THR A CA 1
ATOM 2621 C C . THR A 1 345 ? -2.447 -8.303 -10.216 1.00 76.19 345 THR A C 1
ATOM 2623 O O . THR A 1 345 ? -2.803 -9.317 -9.623 1.00 76.19 345 THR A O 1
ATOM 2626 N N . GLU A 1 346 ? -3.319 -7.483 -10.799 1.00 74.56 346 GLU A N 1
ATOM 2627 C CA . GLU A 1 346 ? -4.759 -7.742 -10.901 1.00 74.56 346 GLU A CA 1
ATOM 2628 C C . GLU A 1 346 ? -5.109 -8.528 -12.179 1.00 74.56 346 GLU A C 1
ATOM 2630 O O . GLU A 1 346 ? -6.275 -8.833 -12.418 1.00 74.56 346 GLU A O 1
ATOM 2635 N N . GLY A 1 347 ? -4.115 -8.861 -13.013 1.00 80.75 347 GLY A N 1
ATOM 2636 C CA . GLY A 1 347 ? -4.307 -9.535 -14.295 1.00 80.75 347 GLY A CA 1
ATOM 2637 C C . GLY A 1 347 ? -4.831 -8.619 -15.404 1.00 80.75 347 GLY A C 1
ATOM 2638 O O . GLY A 1 347 ? -5.223 -9.111 -16.463 1.00 80.75 347 GLY A O 1
ATOM 2639 N N . LYS A 1 348 ? -4.841 -7.297 -15.195 1.00 84.69 348 LYS A N 1
ATOM 2640 C CA . LYS A 1 348 ? -5.190 -6.316 -16.225 1.00 84.69 348 LYS A CA 1
ATOM 2641 C C . LYS A 1 348 ? -3.983 -6.075 -17.126 1.00 84.69 348 LYS A C 1
ATOM 2643 O O . LYS A 1 348 ? -2.875 -5.868 -16.635 1.00 84.69 348 LYS A O 1
ATOM 2648 N N . LYS A 1 349 ? -4.222 -6.072 -18.436 1.00 88.88 349 LYS A N 1
ATOM 2649 C CA . LYS A 1 349 ? -3.227 -5.720 -19.449 1.00 88.88 349 LYS A CA 1
ATOM 2650 C C . LYS A 1 349 ? -2.778 -4.264 -19.274 1.00 88.88 349 LYS A C 1
ATOM 2652 O O . LYS A 1 349 ? -3.619 -3.401 -19.021 1.00 88.88 349 LYS A O 1
ATOM 2657 N N . ILE A 1 350 ? -1.479 -4.020 -19.389 1.00 89.69 350 ILE A N 1
ATOM 2658 C CA . ILE A 1 350 ? -0.851 -2.701 -19.267 1.00 89.69 350 ILE A CA 1
ATOM 2659 C C . ILE A 1 350 ? 0.181 -2.501 -20.380 1.00 89.69 350 ILE A C 1
ATOM 2661 O O . ILE A 1 350 ? 0.668 -3.471 -20.960 1.00 89.69 350 ILE A O 1
ATOM 2665 N N . SER A 1 351 ? 0.510 -1.246 -20.665 1.00 90.25 351 SER A N 1
ATOM 2666 C CA . SER A 1 351 ? 1.572 -0.863 -21.590 1.00 90.25 351 SER A CA 1
ATOM 2667 C C . SER A 1 351 ? 2.934 -0.828 -20.880 1.00 90.25 351 SER A C 1
ATOM 2669 O O . SER A 1 351 ? 3.078 -0.072 -19.914 1.00 90.25 351 SER A O 1
ATOM 2671 N N . PRO A 1 352 ? 3.977 -1.507 -21.394 1.00 90.31 352 PRO A N 1
ATOM 2672 C CA . PRO A 1 352 ? 5.325 -1.397 -20.846 1.00 90.31 352 PRO A CA 1
ATOM 2673 C C . PRO A 1 352 ? 5.922 0.005 -20.986 1.00 90.31 352 PRO A C 1
ATOM 2675 O O . PRO A 1 352 ? 6.723 0.393 -20.146 1.00 90.31 352 PRO A O 1
ATOM 2678 N N . TRP A 1 353 ? 5.503 0.781 -21.990 1.00 87.19 353 TRP A N 1
ATOM 2679 C CA . TRP A 1 353 ? 5.995 2.141 -22.208 1.00 87.19 353 TRP A CA 1
ATOM 2680 C C . TRP A 1 353 ? 5.294 3.177 -21.318 1.00 87.19 353 TRP A C 1
ATOM 2682 O O . TRP A 1 353 ? 5.950 3.911 -20.587 1.00 87.19 353 TRP A O 1
ATOM 2692 N N . HIS A 1 354 ? 3.960 3.228 -21.330 1.00 83.12 354 HIS A N 1
ATOM 2693 C CA . HIS A 1 354 ? 3.200 4.258 -20.614 1.00 83.12 354 HIS A CA 1
ATOM 2694 C C . HIS A 1 354 ? 2.874 3.941 -19.141 1.00 83.12 354 HIS A C 1
ATOM 2696 O O . HIS A 1 354 ? 2.938 4.841 -18.299 1.00 83.12 354 HIS A O 1
ATOM 2702 N N . ASP A 1 355 ? 2.532 2.693 -18.799 1.00 83.12 355 ASP A N 1
ATOM 2703 C CA . ASP A 1 355 ? 1.963 2.358 -17.480 1.00 83.12 355 ASP A CA 1
ATOM 2704 C C . ASP A 1 355 ? 3.016 1.969 -16.432 1.00 83.12 355 ASP A C 1
ATOM 2706 O O . ASP A 1 355 ? 2.765 2.065 -15.226 1.00 83.12 355 ASP A O 1
ATOM 2710 N N . ILE A 1 356 ? 4.203 1.533 -16.860 1.00 85.00 356 ILE A N 1
ATOM 2711 C CA . ILE A 1 356 ? 5.295 1.187 -15.947 1.00 85.00 356 ILE A CA 1
ATOM 2712 C C . ILE A 1 356 ? 5.981 2.475 -15.490 1.00 85.00 356 ILE A C 1
ATOM 2714 O O . ILE A 1 356 ? 6.521 3.234 -16.286 1.00 85.00 356 ILE A O 1
ATOM 2718 N N . ALA A 1 357 ? 5.980 2.737 -14.184 1.00 82.94 357 ALA A N 1
ATOM 2719 C CA . ALA A 1 357 ? 6.639 3.921 -13.644 1.00 82.94 357 ALA A CA 1
ATOM 2720 C C . ALA A 1 357 ? 8.166 3.810 -13.767 1.00 82.94 357 ALA A C 1
ATOM 2722 O O . ALA A 1 357 ? 8.743 2.818 -13.320 1.00 82.94 357 ALA A O 1
ATOM 2723 N N . LEU A 1 358 ? 8.814 4.865 -14.270 1.00 82.75 358 LEU A N 1
ATOM 2724 C CA . LEU A 1 358 ? 10.273 4.950 -14.416 1.00 82.75 358 LEU A CA 1
ATOM 2725 C C . LEU A 1 358 ? 11.032 4.828 -13.078 1.00 82.75 358 LEU A C 1
ATOM 2727 O O . LEU A 1 358 ? 12.118 4.254 -13.023 1.00 82.75 358 LEU A O 1
ATOM 2731 N N . THR A 1 359 ? 10.467 5.338 -11.981 1.00 79.12 359 THR A N 1
ATOM 2732 C CA . THR A 1 359 ? 11.069 5.312 -10.635 1.00 79.12 359 THR A CA 1
ATOM 2733 C C . THR A 1 359 ? 10.122 4.703 -9.604 1.00 79.12 359 THR A C 1
ATOM 2735 O O . THR A 1 359 ? 8.908 4.686 -9.808 1.00 79.12 359 THR A O 1
ATOM 2738 N N . GLU A 1 360 ? 10.645 4.247 -8.458 1.00 69.19 360 GLU A N 1
ATOM 2739 C CA . GLU A 1 360 ? 9.772 3.848 -7.345 1.00 69.19 360 GLU A CA 1
ATOM 2740 C C . GLU A 1 360 ? 8.991 5.058 -6.791 1.00 69.19 360 GLU A C 1
ATOM 2742 O O . GLU A 1 360 ? 9.474 6.199 -6.829 1.00 69.19 360 GLU A O 1
ATOM 2747 N N . PRO A 1 361 ? 7.810 4.830 -6.190 1.00 60.50 361 PRO A N 1
ATOM 2748 C CA . PRO A 1 361 ? 7.124 5.858 -5.422 1.00 60.50 361 PRO A CA 1
ATOM 2749 C C . PRO A 1 361 ? 8.030 6.427 -4.321 1.00 60.50 361 PRO A C 1
ATOM 2751 O O . PRO A 1 361 ? 8.461 5.709 -3.419 1.00 60.50 361 PRO A O 1
ATOM 2754 N N . GLY A 1 362 ? 8.297 7.733 -4.378 1.00 53.28 362 GLY A N 1
ATOM 2755 C CA . GLY A 1 362 ? 9.096 8.447 -3.374 1.00 53.28 362 GLY A CA 1
ATOM 2756 C C . GLY A 1 362 ? 10.603 8.522 -3.649 1.00 53.28 362 GLY A C 1
ATOM 2757 O O . GLY A 1 362 ? 11.314 9.141 -2.859 1.00 53.28 362 GLY A O 1
ATOM 2758 N N . THR A 1 363 ? 11.096 7.957 -4.756 1.00 60.78 363 THR A N 1
ATOM 2759 C CA . THR A 1 363 ? 12.496 8.116 -5.196 1.00 60.78 363 THR A CA 1
ATOM 2760 C C . THR A 1 363 ? 12.618 9.193 -6.270 1.00 60.78 363 THR A C 1
ATOM 2762 O O . THR A 1 363 ? 11.766 9.283 -7.152 1.00 60.78 363 THR A O 1
ATOM 2765 N N . ARG A 1 364 ? 13.672 10.016 -6.211 1.00 59.78 364 ARG A N 1
ATOM 2766 C CA . ARG A 1 364 ? 13.953 11.034 -7.242 1.00 59.78 364 ARG A CA 1
ATOM 2767 C C . ARG A 1 364 ? 14.783 10.430 -8.370 1.00 59.78 364 ARG A C 1
ATOM 2769 O O . ARG A 1 364 ? 15.699 9.663 -8.093 1.00 59.78 364 ARG A O 1
ATOM 2776 N N . ILE A 1 365 ? 14.549 10.871 -9.607 1.00 63.03 365 ILE A N 1
ATOM 2777 C CA . ILE A 1 365 ? 15.364 10.506 -10.785 1.00 63.03 365 ILE A CA 1
ATOM 2778 C C . ILE A 1 365 ? 16.856 10.796 -10.532 1.00 63.03 365 ILE A C 1
ATOM 2780 O O . ILE A 1 365 ? 17.717 10.008 -10.905 1.00 63.03 365 ILE A O 1
ATOM 2784 N N . GLU A 1 366 ? 17.167 11.862 -9.788 1.00 57.25 366 GLU A N 1
ATOM 2785 C CA . GLU A 1 366 ? 18.532 12.248 -9.392 1.00 57.25 366 GLU A CA 1
ATOM 2786 C C . GLU A 1 366 ? 19.275 11.172 -8.579 1.00 57.25 366 GLU A C 1
ATOM 2788 O O . GLU A 1 366 ? 20.503 11.085 -8.644 1.00 57.25 366 GLU A O 1
ATOM 2793 N N . GLN A 1 367 ? 18.548 10.315 -7.848 1.00 58.72 367 GLN A N 1
ATOM 2794 C CA . GLN A 1 367 ? 19.125 9.178 -7.119 1.00 58.72 367 GLN A CA 1
ATOM 2795 C C . GLN A 1 367 ? 19.642 8.095 -8.089 1.00 58.72 367 GLN A C 1
ATOM 2797 O O . GLN A 1 367 ? 20.545 7.337 -7.735 1.00 58.72 367 GLN A O 1
ATOM 2802 N N . GLY A 1 368 ? 19.169 8.102 -9.343 1.00 68.19 368 GLY A N 1
ATOM 2803 C CA . GLY A 1 368 ? 19.695 7.369 -10.502 1.00 68.19 368 GLY A CA 1
ATOM 2804 C C . GLY A 1 368 ? 19.497 5.867 -10.488 1.00 68.19 368 GLY A C 1
ATOM 2805 O O . GLY A 1 368 ? 20.205 5.172 -11.210 1.00 68.19 368 GLY A O 1
ATOM 2806 N N . VAL A 1 369 ? 18.554 5.381 -9.680 1.00 83.38 369 VAL A N 1
ATOM 2807 C CA . VAL A 1 369 ? 18.006 4.033 -9.820 1.00 83.38 369 VAL A CA 1
ATOM 2808 C C . VAL A 1 369 ? 16.694 4.145 -10.582 1.00 83.38 369 VAL A C 1
ATOM 2810 O O . VAL A 1 369 ? 15.723 4.696 -10.062 1.00 83.38 369 VAL A O 1
ATOM 2813 N N . LEU A 1 370 ? 16.688 3.636 -11.807 1.00 87.62 370 LEU A N 1
ATOM 2814 C CA . LEU A 1 370 ? 15.555 3.668 -12.726 1.00 87.62 370 LEU A CA 1
ATOM 2815 C C . LEU A 1 370 ? 15.101 2.239 -13.029 1.00 87.62 370 LEU A C 1
ATOM 2817 O O . LEU A 1 370 ? 15.845 1.279 -12.828 1.00 87.62 370 LEU A O 1
ATOM 2821 N N . ARG A 1 371 ? 13.866 2.081 -13.490 1.00 90.19 371 ARG A N 1
ATOM 2822 C CA . ARG A 1 371 ? 13.354 0.820 -14.031 1.00 90.19 371 ARG A CA 1
ATOM 2823 C C . ARG A 1 371 ? 13.470 0.857 -15.541 1.00 90.19 371 ARG A C 1
ATOM 2825 O O . ARG A 1 371 ? 13.106 1.870 -16.118 1.00 90.19 371 ARG A O 1
ATOM 2832 N N . TYR A 1 372 ? 13.909 -0.230 -16.156 1.00 93.19 372 TYR A N 1
ATOM 2833 C CA . TYR A 1 372 ? 13.865 -0.402 -17.607 1.00 93.19 372 TYR A CA 1
ATOM 2834 C C . TYR A 1 372 ? 13.198 -1.733 -17.958 1.00 93.19 372 TYR A C 1
ATOM 2836 O O . TYR A 1 372 ? 13.119 -2.634 -17.113 1.00 93.19 372 TYR A O 1
ATOM 2844 N N . VAL A 1 373 ? 12.684 -1.830 -19.180 1.00 95.19 373 VAL A N 1
ATOM 2845 C CA . VAL A 1 373 ? 12.025 -3.025 -19.712 1.00 95.19 373 VAL A CA 1
ATOM 2846 C C . VAL A 1 373 ? 12.986 -3.720 -20.664 1.00 95.19 373 VAL A C 1
ATOM 2848 O O . VAL A 1 373 ? 13.455 -3.101 -21.610 1.00 95.19 373 VAL A O 1
ATOM 2851 N N . VAL A 1 374 ? 13.275 -4.999 -20.425 1.00 96.06 374 VAL A N 1
ATOM 2852 C CA . VAL A 1 374 ? 14.186 -5.792 -21.265 1.00 96.06 374 VAL A CA 1
ATOM 2853 C C . VAL A 1 374 ? 13.486 -6.225 -22.553 1.00 96.06 374 VAL A C 1
ATOM 2855 O O . VAL A 1 374 ? 12.479 -6.932 -22.507 1.00 96.06 374 VAL A O 1
ATOM 2858 N N . GLU A 1 375 ? 14.058 -5.889 -23.705 1.00 96.00 375 GLU A N 1
ATOM 2859 C CA . GLU A 1 375 ? 13.538 -6.257 -25.029 1.00 96.00 375 GLU A CA 1
ATOM 2860 C C . GLU A 1 375 ? 14.358 -7.386 -25.659 1.00 96.00 375 GLU A C 1
ATOM 2862 O O . GLU A 1 375 ? 13.810 -8.416 -26.069 1.00 96.00 375 GLU A O 1
ATOM 2867 N N . ILE A 1 376 ? 15.686 -7.243 -25.664 1.00 96.25 376 ILE A N 1
ATOM 2868 C CA . ILE A 1 376 ? 16.617 -8.220 -26.233 1.00 96.25 376 ILE A CA 1
ATOM 2869 C C . ILE A 1 376 ? 17.540 -8.724 -25.117 1.00 96.25 376 ILE A C 1
ATOM 2871 O O . ILE A 1 376 ? 18.464 -8.022 -24.694 1.00 96.25 376 ILE A O 1
ATOM 2875 N N . PRO A 1 377 ? 17.308 -9.948 -24.612 1.00 96.31 377 PRO A N 1
ATOM 2876 C CA . PRO A 1 377 ? 18.207 -10.586 -23.662 1.00 96.31 377 PRO A CA 1
ATOM 2877 C C . PRO A 1 377 ? 19.633 -10.725 -24.194 1.00 96.31 377 PRO A C 1
ATOM 2879 O O . PRO A 1 377 ? 19.851 -11.048 -25.368 1.00 96.31 377 PRO A O 1
ATOM 2882 N N . LYS A 1 378 ? 20.605 -10.572 -23.293 1.00 95.06 378 LYS A N 1
ATOM 2883 C CA . LYS A 1 378 ? 22.025 -10.814 -23.559 1.00 95.06 378 LYS A CA 1
ATOM 2884 C C . LYS A 1 378 ? 22.245 -12.177 -24.220 1.00 95.06 378 LYS A C 1
ATOM 2886 O O . LYS A 1 378 ? 21.770 -13.196 -23.724 1.00 95.06 378 LYS A O 1
ATOM 2891 N N . GLY A 1 379 ? 23.011 -12.202 -25.309 1.00 94.56 379 GLY A N 1
ATOM 2892 C CA . GLY A 1 379 ? 23.310 -13.430 -26.048 1.00 94.56 379 GLY A CA 1
ATOM 2893 C C . GLY A 1 379 ? 22.211 -13.890 -27.010 1.00 94.56 379 GLY A C 1
ATOM 2894 O O . GLY A 1 379 ? 22.319 -14.992 -27.540 1.00 94.56 379 GLY A O 1
ATOM 2895 N N . THR A 1 380 ? 21.196 -13.061 -27.280 1.00 94.75 380 THR A N 1
ATOM 2896 C CA . THR A 1 380 ? 20.197 -13.301 -28.341 1.00 94.75 380 THR A CA 1
ATOM 2897 C C . THR A 1 380 ? 20.377 -12.332 -29.515 1.00 94.75 380 THR A C 1
ATOM 2899 O O . THR A 1 380 ? 21.023 -11.295 -29.375 1.00 94.75 380 THR A O 1
ATOM 2902 N N . ASP A 1 381 ? 19.860 -12.683 -30.693 1.00 94.25 381 ASP A N 1
ATOM 2903 C CA . ASP A 1 381 ? 20.030 -11.929 -31.947 1.00 94.25 381 ASP A CA 1
ATOM 2904 C C . ASP A 1 381 ? 18.701 -11.537 -32.623 1.00 94.25 381 ASP A C 1
ATOM 2906 O O . ASP A 1 381 ? 18.702 -10.863 -33.653 1.00 94.25 381 ASP A O 1
ATOM 2910 N N . GLN A 1 382 ? 17.558 -11.920 -32.055 1.00 93.31 382 GLN A N 1
ATOM 2911 C CA . GLN A 1 382 ? 16.242 -11.456 -32.498 1.00 93.31 382 GLN A CA 1
ATOM 2912 C C . GLN A 1 382 ? 16.122 -9.952 -32.218 1.00 93.31 382 GLN A C 1
ATOM 2914 O O . GLN A 1 382 ? 16.219 -9.543 -31.059 1.00 93.31 382 GLN A O 1
ATOM 2919 N N . LYS A 1 383 ? 15.891 -9.127 -33.252 1.00 93.38 383 LYS A N 1
ATOM 2920 C CA . LYS A 1 383 ? 15.647 -7.694 -33.043 1.00 93.38 383 LYS A CA 1
ATOM 2921 C C . LYS A 1 383 ? 14.215 -7.506 -32.559 1.00 93.38 383 LYS A C 1
ATOM 2923 O O . LYS A 1 383 ? 13.281 -7.577 -33.353 1.00 93.38 383 LYS A O 1
ATOM 2928 N N . MET A 1 384 ? 14.076 -7.355 -31.250 1.00 94.44 384 MET A N 1
ATOM 2929 C CA . MET A 1 384 ? 12.807 -7.135 -30.575 1.00 94.44 384 MET A CA 1
ATOM 2930 C C . MET A 1 384 ? 12.732 -5.704 -30.077 1.00 94.44 384 MET A C 1
ATOM 2932 O O . MET A 1 384 ? 13.729 -5.199 -29.569 1.00 94.44 384 MET A O 1
ATOM 2936 N N . GLU A 1 385 ? 11.547 -5.118 -30.154 1.00 93.44 385 GLU A N 1
ATOM 2937 C CA . GLU A 1 385 ? 11.279 -3.749 -29.723 1.00 93.44 385 GLU A CA 1
ATOM 2938 C C . GLU A 1 385 ? 9.838 -3.613 -29.218 1.00 93.44 385 GLU A C 1
ATOM 2940 O O . GLU A 1 385 ? 8.941 -4.384 -29.588 1.00 93.44 385 GLU A O 1
ATOM 2945 N N . ILE A 1 386 ? 9.613 -2.647 -28.335 1.00 93.44 386 ILE A N 1
ATOM 2946 C CA . ILE A 1 386 ? 8.294 -2.196 -27.919 1.00 93.44 386 ILE A CA 1
ATOM 2947 C C . ILE A 1 386 ? 7.598 -1.595 -29.141 1.00 93.44 386 ILE A C 1
ATOM 2949 O O . ILE A 1 386 ? 8.030 -0.604 -29.717 1.00 93.44 386 ILE A O 1
ATOM 2953 N N . ALA A 1 387 ? 6.468 -2.184 -29.516 1.00 92.12 387 ALA A N 1
ATOM 2954 C CA . ALA A 1 387 ? 5.656 -1.717 -30.627 1.00 92.12 387 ALA A CA 1
ATOM 2955 C C . ALA A 1 387 ? 4.959 -0.395 -30.267 1.00 92.12 387 ALA A C 1
ATOM 2957 O O . ALA A 1 387 ? 3.912 -0.393 -29.614 1.00 92.12 387 ALA A O 1
ATOM 2958 N N . THR A 1 388 ? 5.514 0.740 -30.684 1.00 87.12 388 THR A N 1
ATOM 2959 C CA . THR A 1 388 ? 4.931 2.077 -30.448 1.00 87.12 388 THR A CA 1
ATOM 2960 C C . THR A 1 388 ? 3.615 2.295 -31.214 1.00 87.12 388 THR A C 1
ATOM 2962 O O . THR A 1 388 ? 2.784 3.115 -30.821 1.00 87.12 388 THR A O 1
ATOM 2965 N N . ASP A 1 389 ? 3.385 1.497 -32.258 1.00 85.44 389 ASP A N 1
ATOM 2966 C CA . ASP A 1 389 ? 2.251 1.533 -33.184 1.00 85.44 389 ASP A CA 1
ATOM 2967 C C . ASP A 1 389 ? 1.099 0.567 -32.835 1.00 85.44 389 ASP A C 1
ATOM 2969 O O . ASP A 1 389 ? 0.023 0.654 -33.430 1.00 85.44 389 ASP A O 1
ATOM 2973 N N . GLU A 1 390 ? 1.288 -0.351 -31.878 1.00 88.56 390 GLU A N 1
ATOM 2974 C CA . GLU A 1 390 ? 0.288 -1.362 -31.508 1.00 88.56 390 GLU A CA 1
ATOM 2975 C C . GLU A 1 390 ? -0.394 -1.066 -30.156 1.00 88.56 390 GLU A C 1
ATOM 2977 O O . GLU A 1 390 ? 0.252 -0.611 -29.206 1.00 88.56 390 GLU A O 1
ATOM 2982 N N . PRO A 1 391 ? -1.693 -1.397 -29.994 1.00 87.12 391 PRO A N 1
ATOM 2983 C CA . PRO A 1 391 ? -2.379 -1.247 -28.716 1.00 87.12 391 PRO A CA 1
ATOM 2984 C C . PRO A 1 391 ? -1.680 -2.014 -27.591 1.00 87.12 391 PRO A C 1
ATOM 2986 O O . PRO A 1 391 ? -1.405 -3.212 -27.720 1.00 87.12 391 PRO A O 1
ATOM 2989 N N . TRP A 1 392 ? -1.501 -1.345 -26.449 1.00 88.06 392 TRP A N 1
ATOM 2990 C CA . TRP A 1 392 ? -0.803 -1.860 -25.260 1.00 88.06 392 TRP A CA 1
ATOM 2991 C C . TRP A 1 392 ? 0.707 -2.051 -25.424 1.00 88.06 392 TRP A C 1
ATOM 2993 O O . TRP A 1 392 ? 1.319 -2.653 -24.545 1.00 88.06 392 TRP A O 1
ATOM 3003 N N . ASN A 1 393 ? 1.287 -1.575 -26.525 1.00 94.06 393 ASN A N 1
ATOM 3004 C CA . ASN A 1 393 ? 2.723 -1.555 -26.789 1.00 94.06 393 ASN A CA 1
ATOM 3005 C C . ASN A 1 393 ? 3.451 -2.872 -26.440 1.00 94.06 393 ASN A C 1
ATOM 3007 O O . ASN A 1 393 ? 4.376 -2.862 -25.628 1.00 94.06 393 ASN A O 1
ATOM 3011 N N . PRO A 1 394 ? 3.027 -4.036 -26.977 1.00 95.25 394 PRO A N 1
ATOM 3012 C CA . PRO A 1 394 ? 3.745 -5.287 -26.746 1.00 95.25 394 PRO A CA 1
ATOM 3013 C C . PRO A 1 394 ? 5.176 -5.222 -27.265 1.00 95.25 394 PRO A C 1
ATOM 3015 O O . PRO A 1 394 ? 5.457 -4.508 -28.223 1.00 95.25 394 PRO A O 1
ATOM 3018 N N . ILE A 1 395 ? 6.050 -6.072 -26.729 1.00 95.81 395 ILE A N 1
ATOM 3019 C CA . ILE A 1 395 ? 7.325 -6.339 -27.401 1.00 95.81 395 ILE A CA 1
ATOM 3020 C C . ILE A 1 395 ? 7.046 -7.255 -28.598 1.00 95.81 395 ILE A C 1
ATOM 3022 O O . ILE A 1 395 ? 6.426 -8.317 -28.444 1.00 95.81 395 ILE A O 1
ATOM 3026 N N . LYS A 1 396 ? 7.508 -6.857 -29.784 1.00 94.81 396 LYS A N 1
ATOM 3027 C CA . LYS A 1 396 ? 7.417 -7.622 -31.033 1.00 94.81 396 LYS A CA 1
ATOM 3028 C C . LYS A 1 396 ? 8.774 -7.702 -31.715 1.00 94.81 396 LYS A C 1
ATOM 3030 O O . LYS A 1 396 ? 9.670 -6.931 -31.404 1.00 94.81 396 LYS A O 1
ATOM 3035 N N . GLN A 1 397 ? 8.926 -8.658 -32.624 1.00 94.94 397 GLN A N 1
ATOM 3036 C CA . GLN A 1 397 ? 10.110 -8.718 -33.472 1.00 94.94 397 GLN A CA 1
ATOM 3037 C C . GLN A 1 397 ? 9.919 -7.811 -34.686 1.00 94.94 397 GLN A C 1
ATOM 3039 O O . GLN A 1 397 ? 8.868 -7.869 -35.331 1.00 94.94 397 GLN A O 1
ATOM 3044 N N . ASP A 1 398 ? 10.940 -7.031 -35.028 1.00 90.44 398 ASP A N 1
ATOM 3045 C CA . ASP A 1 398 ? 10.990 -6.269 -36.271 1.00 90.44 398 ASP A CA 1
ATOM 3046 C C . ASP A 1 398 ? 10.749 -7.165 -37.486 1.00 90.44 398 ASP A C 1
ATOM 3048 O O . ASP A 1 398 ? 11.274 -8.282 -37.591 1.00 90.44 398 ASP A O 1
ATOM 3052 N N . THR A 1 399 ? 10.076 -6.608 -38.486 1.00 89.62 399 THR A N 1
ATOM 3053 C CA . THR A 1 399 ? 9.983 -7.202 -39.819 1.00 89.62 399 THR A CA 1
ATOM 3054 C C . THR A 1 399 ? 10.739 -6.364 -40.837 1.00 89.62 399 THR A C 1
ATOM 3056 O O . THR A 1 399 ? 10.685 -5.136 -40.832 1.00 89.62 399 THR A O 1
ATOM 3059 N N . ARG A 1 400 ? 11.424 -7.030 -41.763 1.00 85.19 400 ARG A N 1
ATOM 3060 C CA . ARG A 1 400 ? 11.997 -6.402 -42.956 1.00 85.19 400 ARG A CA 1
ATOM 3061 C C . ARG A 1 400 ? 10.890 -6.016 -43.945 1.00 85.19 400 ARG A C 1
ATOM 3063 O O . ARG A 1 400 ? 9.742 -6.429 -43.814 1.00 85.19 400 ARG A O 1
ATOM 3070 N N . LYS A 1 401 ? 11.252 -5.258 -44.987 1.00 82.62 401 LYS A N 1
ATOM 3071 C CA . LYS A 1 401 ? 10.322 -4.813 -46.049 1.00 82.62 401 LYS A CA 1
ATOM 3072 C C . LYS A 1 401 ? 9.629 -5.965 -46.795 1.00 82.62 401 LYS A C 1
ATOM 3074 O O . LYS A 1 401 ? 8.577 -5.753 -47.381 1.00 82.62 401 LYS A O 1
ATOM 3079 N N . ASP A 1 402 ? 10.220 -7.156 -46.787 1.00 82.81 402 ASP A N 1
ATOM 3080 C CA . ASP A 1 402 ? 9.682 -8.390 -47.375 1.00 82.81 402 ASP A CA 1
ATOM 3081 C C . ASP A 1 402 ? 8.759 -9.172 -46.416 1.00 82.81 402 ASP A C 1
ATOM 3083 O O . ASP A 1 402 ? 8.261 -10.237 -46.775 1.00 82.81 402 ASP A O 1
ATOM 3087 N N . GLY A 1 403 ? 8.524 -8.658 -45.203 1.00 82.06 403 GLY A N 1
ATOM 3088 C CA . GLY A 1 403 ? 7.725 -9.304 -44.162 1.00 82.06 403 GLY A CA 1
ATOM 3089 C C . GLY A 1 403 ? 8.471 -10.380 -43.366 1.00 82.06 403 GLY A C 1
ATOM 3090 O O . GLY A 1 403 ? 7.891 -10.963 -42.451 1.00 82.06 403 GLY A O 1
ATOM 3091 N N . 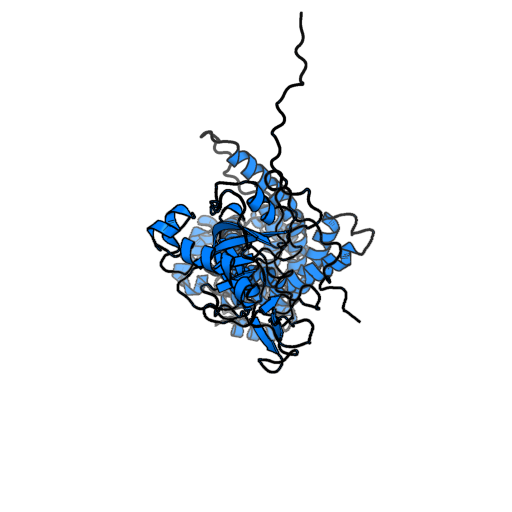ALA A 1 404 ? 9.747 -10.648 -43.671 1.00 87.56 404 ALA A N 1
ATOM 3092 C CA . ALA A 1 404 ? 10.551 -11.604 -42.920 1.00 87.56 404 ALA A CA 1
ATOM 3093 C C . ALA A 1 404 ? 10.995 -11.023 -41.570 1.00 87.56 404 ALA A C 1
ATOM 3095 O O . ALA A 1 404 ? 11.306 -9.835 -41.455 1.00 87.56 404 ALA A O 1
ATOM 3096 N N . LEU A 1 405 ? 11.082 -11.882 -40.555 1.00 91.38 405 LEU A N 1
ATOM 3097 C CA . LEU A 1 405 ? 11.565 -11.509 -39.228 1.00 91.38 405 LEU A CA 1
ATOM 3098 C C . LEU A 1 405 ? 13.023 -11.039 -39.275 1.00 91.38 405 LEU A C 1
ATOM 3100 O O . LEU A 1 405 ? 13.871 -11.614 -39.968 1.00 91.38 405 LEU A O 1
ATOM 3104 N N . ARG A 1 406 ? 13.324 -9.973 -38.535 1.00 91.88 406 ARG A N 1
ATOM 3105 C CA . ARG A 1 406 ? 14.653 -9.372 -38.495 1.00 91.88 406 ARG A CA 1
ATOM 3106 C C . ARG A 1 406 ? 15.485 -9.965 -37.361 1.00 91.88 406 ARG A C 1
ATOM 3108 O O . ARG A 1 406 ? 15.094 -9.974 -36.196 1.00 91.88 406 ARG A O 1
ATOM 3115 N N . TYR A 1 407 ? 16.680 -10.402 -37.733 1.00 92.25 407 TYR A N 1
ATOM 3116 C CA . TYR A 1 407 ? 17.739 -10.832 -36.828 1.00 92.25 407 TYR A CA 1
ATOM 3117 C C . TYR A 1 407 ? 18.964 -9.944 -37.046 1.00 92.25 407 TYR A C 1
ATOM 3119 O O . TYR A 1 407 ? 19.237 -9.527 -38.181 1.00 92.25 407 TYR A O 1
ATOM 3127 N N . LEU A 1 408 ? 19.690 -9.675 -35.966 1.00 91.00 408 LEU A N 1
ATOM 3128 C CA . LEU A 1 408 ? 20.930 -8.914 -35.935 1.00 91.00 408 LEU A CA 1
ATOM 3129 C C . LEU A 1 408 ? 22.033 -9.720 -36.630 1.00 91.00 408 LEU A C 1
ATOM 3131 O O . LEU A 1 408 ? 22.657 -10.601 -36.044 1.00 91.00 408 LEU A O 1
ATOM 3135 N N . LYS A 1 409 ? 22.293 -9.414 -37.906 1.00 88.50 409 LYS A N 1
ATOM 3136 C CA . LYS A 1 409 ? 23.227 -10.192 -38.745 1.00 88.50 409 LYS A CA 1
ATOM 3137 C C . LYS A 1 409 ? 24.670 -10.218 -38.234 1.00 88.50 409 LYS A C 1
ATOM 3139 O O . LYS A 1 409 ? 25.417 -11.121 -38.594 1.00 88.50 409 LYS A O 1
ATOM 3144 N N . HIS A 1 410 ? 25.076 -9.214 -37.461 1.00 88.31 410 HIS A N 1
ATOM 3145 C CA . HIS A 1 410 ? 26.421 -9.139 -36.892 1.00 88.31 410 HIS A CA 1
ATOM 3146 C C . HIS A 1 410 ? 26.670 -10.209 -35.818 1.00 88.31 410 HIS A C 1
ATOM 3148 O O . HIS A 1 410 ? 27.808 -10.631 -35.628 1.00 88.31 410 HIS A O 1
ATOM 3154 N N . GLY A 1 411 ? 25.608 -10.670 -35.157 1.00 90.12 411 GLY A N 1
ATOM 3155 C CA . GLY A 1 411 ? 25.653 -11.661 -34.093 1.00 90.12 411 GLY A CA 1
ATOM 3156 C C . GLY A 1 411 ? 24.834 -11.230 -32.873 1.00 90.12 411 GLY A C 1
ATOM 3157 O O . GLY A 1 411 ? 24.259 -10.137 -32.865 1.00 90.12 411 GLY A O 1
ATOM 3158 N N . PRO A 1 412 ? 24.788 -12.079 -31.834 1.00 92.19 412 PRO A N 1
ATOM 3159 C CA . PRO A 1 412 ? 24.030 -11.797 -30.623 1.00 92.19 412 PRO A CA 1
ATOM 3160 C C . PRO A 1 412 ? 24.512 -10.546 -29.879 1.00 92.19 412 PRO A C 1
ATOM 3162 O O . PRO A 1 412 ? 25.701 -10.210 -29.908 1.00 92.19 412 PRO A O 1
ATOM 3165 N N . VAL A 1 413 ? 23.595 -9.879 -29.172 1.00 92.62 413 VAL A N 1
ATOM 3166 C CA . VAL A 1 413 ? 23.925 -8.699 -28.357 1.00 92.62 413 VAL A CA 1
ATOM 3167 C C . VAL A 1 413 ? 24.815 -9.071 -27.168 1.00 92.62 413 VAL A C 1
ATOM 3169 O O . VAL A 1 413 ? 24.619 -10.096 -26.507 1.00 92.62 413 VAL A O 1
ATOM 3172 N N . LEU A 1 414 ? 25.793 -8.213 -26.868 1.00 93.12 414 LEU A N 1
ATOM 3173 C CA . LEU A 1 414 ? 26.751 -8.417 -25.771 1.00 93.12 414 LEU A CA 1
ATOM 3174 C C . LEU A 1 414 ? 26.155 -8.148 -24.380 1.00 93.12 414 LEU A C 1
ATOM 3176 O O . LEU A 1 414 ? 26.672 -8.639 -23.374 1.00 93.12 414 LEU A O 1
ATOM 3180 N N . CYS A 1 415 ? 25.082 -7.365 -24.325 1.00 95.25 415 CYS A N 1
ATOM 3181 C CA . CYS A 1 415 ? 24.461 -6.821 -23.120 1.00 95.25 415 CYS A CA 1
ATOM 3182 C C . CYS A 1 415 ? 22.951 -7.059 -23.164 1.00 95.25 415 CYS A C 1
ATOM 3184 O O . CYS A 1 415 ? 22.412 -7.316 -24.240 1.00 95.25 415 CYS A O 1
ATOM 3186 N N . ASN A 1 416 ? 22.269 -6.968 -22.019 1.00 96.94 416 ASN A N 1
ATOM 3187 C CA . ASN A 1 416 ? 20.811 -6.888 -22.069 1.00 96.94 416 ASN A CA 1
ATOM 3188 C C . ASN A 1 416 ? 20.446 -5.522 -22.656 1.00 96.94 416 ASN A C 1
ATOM 3190 O O . ASN A 1 416 ? 21.042 -4.506 -22.288 1.00 96.94 416 ASN A O 1
ATOM 3194 N N . TYR A 1 417 ? 19.497 -5.521 -23.582 1.00 96.38 417 TYR A N 1
ATOM 3195 C CA . TYR A 1 417 ? 19.032 -4.324 -24.262 1.00 96.38 417 TYR A CA 1
ATOM 3196 C C . TYR A 1 417 ? 17.545 -4.129 -24.016 1.00 96.38 417 TYR A C 1
ATOM 3198 O O . TYR A 1 417 ? 16.786 -5.102 -23.915 1.00 96.38 417 TYR A O 1
ATOM 3206 N N . GLY A 1 418 ? 17.136 -2.877 -23.909 1.00 95.44 418 GLY A N 1
ATOM 3207 C CA . GLY A 1 418 ? 15.752 -2.520 -23.697 1.00 95.44 418 GLY A CA 1
ATOM 3208 C C . GLY A 1 418 ? 15.556 -1.017 -23.671 1.00 95.44 418 GLY A C 1
ATOM 3209 O O . GLY A 1 418 ? 16.464 -0.269 -24.016 1.00 95.44 418 GLY A O 1
ATOM 3210 N N . ALA A 1 419 ? 14.422 -0.587 -23.130 1.00 93.56 419 ALA A N 1
ATOM 3211 C CA . ALA A 1 419 ? 14.054 0.819 -23.087 1.00 93.56 419 ALA A CA 1
ATOM 3212 C C . ALA A 1 419 ? 13.617 1.278 -21.694 1.00 93.56 419 ALA A C 1
ATOM 3214 O O . ALA A 1 419 ? 13.093 0.506 -20.876 1.00 93.56 419 ALA A O 1
ATOM 3215 N N . PHE A 1 420 ? 13.799 2.570 -21.424 1.00 91.12 420 PHE A N 1
ATOM 3216 C CA . PHE A 1 420 ? 13.176 3.209 -20.273 1.00 91.12 420 PHE A CA 1
ATOM 3217 C C . PHE A 1 420 ? 11.677 3.442 -20.529 1.00 91.12 420 PHE A C 1
ATOM 3219 O O . PHE A 1 420 ? 11.287 3.954 -21.574 1.00 91.12 420 PHE A O 1
ATOM 3226 N N . PRO A 1 421 ? 10.797 3.099 -19.576 1.00 87.62 421 PRO A N 1
ATOM 3227 C CA . PRO A 1 421 ? 9.390 3.433 -19.680 1.00 87.62 421 PRO A CA 1
ATOM 3228 C C . PRO A 1 421 ? 9.179 4.926 -19.384 1.00 87.62 421 PRO A C 1
ATOM 3230 O O . PRO A 1 421 ? 9.936 5.546 -18.637 1.00 87.62 421 PRO A O 1
ATOM 3233 N N . GLN A 1 422 ? 8.104 5.501 -19.922 1.00 83.69 422 GLN A N 1
ATOM 3234 C CA . GLN A 1 422 ? 7.712 6.908 -19.755 1.00 83.69 422 GLN A CA 1
ATOM 3235 C C . GLN A 1 422 ? 8.765 7.929 -20.211 1.00 83.69 422 GLN A C 1
ATOM 3237 O O . GLN A 1 422 ? 8.723 9.085 -19.782 1.00 83.69 422 GLN A O 1
ATOM 3242 N N . THR A 1 423 ? 9.684 7.515 -21.078 1.00 80.31 423 THR A N 1
ATOM 3243 C CA . THR A 1 423 ? 10.645 8.384 -21.755 1.00 80.31 423 THR A CA 1
ATOM 3244 C C . THR A 1 423 ? 10.358 8.406 -23.249 1.00 80.31 423 THR A C 1
ATOM 3246 O O . THR A 1 423 ? 9.695 7.509 -23.772 1.00 80.31 423 THR A O 1
ATOM 3249 N N . TRP A 1 424 ? 10.802 9.459 -23.923 1.00 76.44 424 TRP A N 1
ATOM 3250 C CA . TRP A 1 424 ? 10.610 9.631 -25.357 1.00 76.44 424 TRP A CA 1
ATOM 3251 C C . TRP A 1 424 ? 11.639 10.622 -25.893 1.00 76.44 424 TRP A C 1
ATOM 3253 O O . TRP A 1 424 ? 11.874 11.661 -25.265 1.00 76.44 424 TRP A O 1
ATOM 3263 N N . GLU A 1 425 ? 12.237 10.299 -27.032 1.00 71.38 425 GLU A N 1
ATOM 3264 C CA . GLU A 1 425 ? 13.155 11.178 -27.743 1.00 71.38 425 GLU A CA 1
ATOM 3265 C C . GLU A 1 425 ? 12.389 12.043 -28.741 1.00 71.38 425 GLU A C 1
ATOM 3267 O O . GLU A 1 425 ? 11.879 11.568 -29.747 1.00 71.38 425 GLU A O 1
ATOM 3272 N N . ASP A 1 426 ? 12.271 13.336 -28.447 1.00 64.81 426 ASP A N 1
ATOM 3273 C CA . ASP A 1 426 ? 11.446 14.248 -29.238 1.00 64.81 426 ASP A CA 1
ATOM 3274 C C . ASP A 1 426 ? 12.108 14.588 -30.594 1.00 64.81 426 ASP A C 1
ATOM 3276 O O . ASP A 1 426 ? 13.124 15.295 -30.609 1.00 64.81 426 ASP A O 1
ATOM 3280 N N . PRO A 1 427 ? 11.531 14.179 -31.744 1.00 67.56 427 PRO A N 1
ATOM 3281 C CA . PRO A 1 427 ? 12.055 14.510 -33.068 1.00 67.56 427 PRO A CA 1
ATOM 3282 C C . PRO A 1 427 ? 11.779 15.974 -33.449 1.00 67.56 427 PRO A C 1
ATOM 3284 O O . PRO A 1 427 ? 12.330 16.486 -34.421 1.00 67.56 427 PRO A O 1
ATOM 3287 N N . SER A 1 428 ? 10.894 16.658 -32.711 1.00 58.69 428 SER A N 1
ATOM 3288 C CA . SER A 1 428 ? 10.522 18.061 -32.920 1.00 58.69 428 SER A CA 1
ATOM 3289 C C . SER A 1 428 ? 11.281 19.037 -32.020 1.00 58.69 428 SER A C 1
ATOM 3291 O O . SER A 1 428 ? 11.142 20.252 -32.188 1.00 58.69 428 SER A O 1
ATOM 3293 N N . ALA A 1 429 ? 12.087 18.528 -31.082 1.00 60.44 429 ALA A N 1
ATOM 3294 C CA . ALA A 1 429 ? 12.966 19.360 -30.275 1.00 60.44 429 ALA A CA 1
ATOM 3295 C C . ALA A 1 429 ? 13.990 20.086 -31.160 1.00 60.44 429 ALA A C 1
ATOM 3297 O O . ALA A 1 429 ? 14.422 19.573 -32.195 1.00 60.44 429 ALA A O 1
ATOM 3298 N N . GLU A 1 430 ? 14.396 21.292 -30.742 1.00 58.06 430 GLU A N 1
ATOM 3299 C CA . GLU A 1 430 ? 15.513 21.979 -31.389 1.00 58.06 430 GLU A CA 1
ATOM 3300 C C . GLU A 1 430 ? 16.723 21.045 -31.418 1.00 58.06 430 GLU A C 1
ATOM 3302 O O . GLU A 1 430 ? 17.091 20.446 -30.402 1.00 58.06 430 GLU A O 1
ATOM 3307 N N . ALA A 1 431 ? 17.315 20.920 -32.605 1.00 60.56 431 ALA A N 1
ATOM 3308 C CA . ALA A 1 431 ? 18.452 20.056 -32.845 1.00 60.56 431 ALA A CA 1
ATOM 3309 C C . ALA A 1 431 ? 19.538 20.311 -31.787 1.00 60.56 431 ALA A C 1
ATOM 3311 O O . ALA A 1 431 ? 19.827 21.463 -31.448 1.00 60.56 431 ALA A O 1
ATOM 3312 N N . HIS A 1 432 ? 20.117 19.242 -31.231 1.00 64.81 432 HIS A N 1
ATOM 3313 C CA . HIS A 1 432 ? 20.961 19.351 -30.042 1.00 64.81 432 HIS A CA 1
ATOM 3314 C C . HIS A 1 432 ? 22.066 20.411 -30.244 1.00 64.81 432 HIS A C 1
ATOM 3316 O O . HIS A 1 432 ? 22.828 20.287 -31.204 1.00 64.81 432 HIS A O 1
ATOM 3322 N N . PRO A 1 433 ? 22.251 21.401 -29.343 1.00 59.00 433 PRO A N 1
ATOM 3323 C CA . PRO A 1 433 ? 23.056 22.602 -29.618 1.00 59.00 433 PRO A CA 1
ATOM 3324 C C . PRO A 1 433 ? 24.500 22.360 -30.080 1.00 59.00 433 PRO A C 1
ATOM 3326 O O . PRO A 1 433 ? 25.099 23.216 -30.723 1.00 59.00 433 PRO A O 1
ATOM 3329 N N . GLN A 1 434 ? 25.082 21.211 -29.723 1.00 65.25 434 GLN A N 1
ATOM 3330 C CA . GLN A 1 434 ? 26.465 20.851 -30.066 1.00 65.25 434 GLN A CA 1
ATOM 3331 C C . GLN A 1 434 ? 26.603 19.967 -31.313 1.00 65.25 434 GLN A C 1
ATOM 3333 O O . GLN A 1 434 ? 27.682 19.939 -31.893 1.00 65.25 434 GLN A O 1
ATOM 3338 N N . VAL A 1 435 ? 25.556 19.235 -31.713 1.00 70.25 435 VAL A N 1
ATOM 3339 C CA . VAL A 1 435 ? 25.628 18.274 -32.837 1.00 70.25 435 VAL A CA 1
ATOM 3340 C C . VAL A 1 435 ? 24.592 18.521 -33.927 1.00 70.25 435 VAL A C 1
ATOM 3342 O O . VAL A 1 435 ? 24.731 17.982 -35.016 1.00 70.25 435 VAL A O 1
ATOM 3345 N N . ASN A 1 436 ? 23.614 19.391 -33.674 1.00 75.69 436 ASN A N 1
ATOM 3346 C CA . ASN A 1 436 ? 22.586 19.825 -34.611 1.00 75.69 436 ASN A CA 1
ATOM 3347 C C . ASN A 1 436 ? 21.805 18.660 -35.252 1.00 75.69 436 ASN A C 1
ATOM 3349 O O . ASN A 1 436 ? 21.475 18.711 -36.434 1.00 75.69 436 ASN A O 1
ATOM 3353 N N . LEU A 1 437 ? 21.483 17.639 -34.448 1.00 76.62 437 LEU A N 1
ATOM 3354 C CA . LEU A 1 437 ? 20.618 16.508 -34.807 1.00 76.62 437 LEU A CA 1
ATOM 3355 C C . LEU A 1 437 ? 19.441 16.411 -33.822 1.00 76.62 437 LEU A C 1
ATOM 3357 O O . LEU A 1 437 ? 19.588 16.797 -32.656 1.00 76.62 437 LEU A O 1
ATOM 3361 N N . ALA A 1 438 ? 18.292 15.935 -34.301 1.00 73.94 438 ALA A N 1
ATOM 3362 C CA . ALA A 1 438 ? 17.085 15.684 -33.504 1.00 73.94 438 ALA A CA 1
ATOM 3363 C C . ALA A 1 438 ? 17.019 14.212 -33.045 1.00 73.94 438 ALA A C 1
ATOM 3365 O O . ALA A 1 438 ? 17.788 13.392 -33.548 1.00 73.94 438 ALA A O 1
ATOM 3366 N N . GLY A 1 439 ? 16.144 13.907 -32.079 1.00 71.75 439 GLY A N 1
ATOM 3367 C CA . GLY A 1 439 ? 15.929 12.543 -31.574 1.00 71.75 439 GLY A CA 1
ATOM 3368 C C . GLY A 1 439 ? 15.172 11.644 -32.558 1.00 71.75 439 GLY A C 1
ATOM 3369 O O . GLY A 1 439 ? 14.553 12.141 -33.501 1.00 71.75 439 GLY A O 1
ATOM 3370 N N . ASP A 1 440 ? 15.203 10.338 -32.311 1.00 70.44 440 ASP A N 1
ATOM 3371 C CA . ASP A 1 440 ? 14.708 9.272 -33.200 1.00 70.44 440 ASP A CA 1
ATOM 3372 C C . ASP A 1 440 ? 13.221 8.895 -33.017 1.00 70.44 440 ASP A C 1
ATOM 3374 O O . ASP A 1 440 ? 12.724 7.979 -33.669 1.00 70.44 440 ASP A O 1
ATOM 3378 N N . ASN A 1 441 ? 12.468 9.646 -32.201 1.00 77.75 441 ASN A N 1
ATOM 3379 C CA . ASN A 1 441 ? 11.041 9.426 -31.923 1.00 77.75 441 ASN A CA 1
ATOM 3380 C C . ASN A 1 441 ? 10.712 8.138 -31.141 1.00 77.75 441 ASN A C 1
ATOM 3382 O O . ASN A 1 441 ? 9.528 7.803 -31.013 1.00 77.75 441 ASN A O 1
ATOM 3386 N N . ASP A 1 442 ? 11.709 7.479 -30.551 1.00 78.50 442 ASP A N 1
ATOM 3387 C CA . ASP A 1 442 ? 11.540 6.232 -29.809 1.00 78.50 442 ASP A CA 1
ATOM 3388 C C . ASP A 1 442 ? 11.720 6.410 -28.284 1.00 78.50 442 ASP A C 1
ATOM 3390 O O . ASP A 1 442 ? 12.061 7.491 -27.778 1.00 78.50 442 ASP A O 1
ATOM 3394 N N . PRO A 1 443 ? 11.365 5.392 -27.476 1.00 84.06 443 PRO A N 1
ATOM 3395 C CA . PRO A 1 443 ? 11.737 5.349 -26.066 1.00 84.06 443 PRO A CA 1
ATOM 3396 C C . PRO A 1 443 ? 13.263 5.323 -25.898 1.00 84.06 443 PRO A C 1
ATOM 3398 O O . PRO A 1 443 ? 13.953 4.637 -26.638 1.00 84.06 443 PRO A O 1
ATOM 3401 N N . ILE A 1 444 ? 13.788 5.992 -24.865 1.00 86.88 444 ILE A N 1
ATOM 3402 C CA . ILE A 1 444 ? 15.244 6.042 -24.635 1.00 86.88 444 ILE A CA 1
ATOM 3403 C C . ILE A 1 444 ? 15.806 4.638 -24.403 1.00 86.88 444 ILE A C 1
ATOM 3405 O O . ILE A 1 444 ? 15.394 3.944 -23.459 1.00 86.88 444 ILE A O 1
ATOM 3409 N N . ASP A 1 445 ? 16.824 4.294 -25.181 1.00 91.00 445 ASP A N 1
ATOM 3410 C CA . ASP A 1 445 ? 17.461 2.990 -25.157 1.00 91.00 445 ASP A CA 1
ATOM 3411 C C . ASP A 1 445 ? 18.412 2.787 -23.976 1.00 91.00 445 ASP A C 1
ATOM 3413 O O . ASP A 1 445 ? 19.123 3.685 -23.512 1.00 91.00 445 ASP A O 1
ATOM 3417 N N . VAL A 1 446 ? 18.470 1.543 -23.508 1.00 93.06 446 VAL A N 1
ATOM 3418 C CA . VAL A 1 446 ? 19.251 1.115 -22.350 1.00 93.06 446 VAL A CA 1
ATOM 3419 C C . VAL A 1 446 ? 20.122 -0.077 -22.709 1.00 93.06 446 VAL A C 1
ATOM 3421 O O . VAL A 1 446 ? 19.646 -1.134 -23.121 1.00 93.06 446 VAL A O 1
ATOM 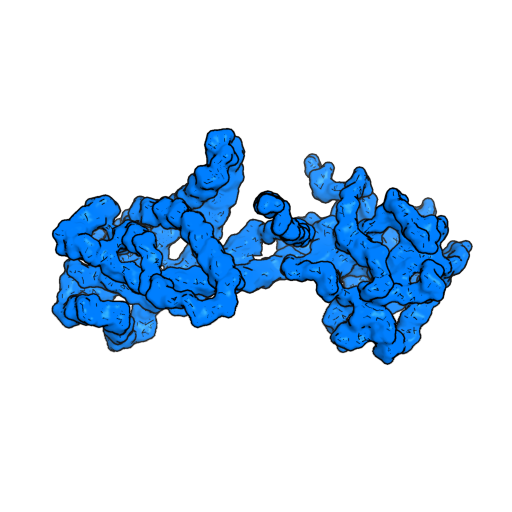3424 N N . ILE A 1 447 ? 21.419 0.073 -22.457 1.00 95.31 447 ILE A N 1
ATOM 3425 C CA . ILE A 1 447 ? 22.415 -0.991 -22.506 1.00 95.31 447 ILE A CA 1
ATOM 3426 C C . ILE A 1 447 ? 22.784 -1.351 -21.068 1.00 95.31 447 ILE A C 1
ATOM 3428 O O . ILE A 1 447 ? 23.491 -0.607 -20.380 1.00 95.31 447 ILE A O 1
ATOM 3432 N N . GLU A 1 448 ? 22.329 -2.516 -20.617 1.00 95.81 448 GLU A N 1
ATOM 3433 C CA . GLU A 1 448 ? 22.617 -3.030 -19.283 1.00 95.81 448 GLU A CA 1
ATOM 3434 C C . GLU A 1 448 ? 23.808 -4.003 -19.334 1.00 95.81 448 GLU A C 1
ATOM 3436 O O . GLU A 1 448 ? 23.748 -5.075 -19.944 1.00 95.81 448 GLU A O 1
ATOM 3441 N N . ILE A 1 449 ? 24.928 -3.599 -18.723 1.00 95.12 449 ILE A N 1
ATOM 3442 C CA . ILE A 1 449 ? 26.230 -4.290 -18.836 1.00 95.12 449 ILE A CA 1
ATOM 3443 C C . ILE A 1 449 ? 26.463 -5.385 -17.792 1.00 95.12 449 ILE A C 1
ATOM 3445 O O . ILE A 1 449 ? 27.570 -5.920 -17.692 1.00 95.12 449 ILE A O 1
ATOM 3449 N N . GLY A 1 450 ? 25.453 -5.718 -16.999 1.00 92.50 450 GLY A N 1
ATOM 3450 C CA . GLY A 1 450 ? 25.545 -6.692 -15.930 1.00 92.50 450 GLY A CA 1
ATOM 3451 C C . GLY A 1 450 ? 25.959 -8.085 -16.390 1.00 92.50 450 GLY A C 1
ATOM 3452 O O . GLY A 1 450 ? 25.968 -8.478 -17.568 1.00 92.50 450 GLY A O 1
ATOM 3453 N N . SER A 1 451 ? 26.336 -8.878 -15.397 1.00 90.81 451 SER A N 1
ATOM 3454 C CA . SER A 1 451 ? 26.742 -10.266 -15.596 1.00 90.81 451 SER A CA 1
ATOM 3455 C C . SER A 1 451 ? 25.560 -11.171 -15.965 1.00 90.81 451 SER A C 1
ATOM 3457 O O . SER A 1 451 ? 25.738 -12.110 -16.745 1.00 90.81 451 SER A O 1
ATOM 3459 N N . ARG A 1 452 ? 24.361 -10.866 -15.451 1.00 93.69 452 ARG A N 1
ATOM 3460 C CA . ARG A 1 452 ? 23.138 -11.666 -15.600 1.00 93.69 452 ARG A CA 1
ATOM 3461 C C . ARG A 1 452 ? 22.574 -11.616 -17.025 1.00 93.69 452 ARG A C 1
ATOM 3463 O O . ARG A 1 452 ? 22.562 -10.571 -17.663 1.00 93.69 452 ARG A O 1
ATOM 3470 N N . VAL A 1 453 ? 22.040 -12.744 -17.492 1.00 94.38 453 VAL A N 1
ATOM 3471 C CA . VAL A 1 453 ? 21.154 -12.796 -18.666 1.00 94.38 453 VAL A CA 1
ATOM 3472 C C . VAL A 1 453 ? 19.721 -12.601 -18.171 1.00 94.38 453 VAL A C 1
ATOM 3474 O O . VAL A 1 453 ? 19.217 -13.443 -17.424 1.00 94.38 453 VAL A O 1
ATOM 3477 N N . ALA A 1 454 ? 19.105 -11.468 -18.505 1.00 93.19 454 ALA A N 1
ATOM 3478 C CA . ALA A 1 454 ? 17.735 -11.152 -18.098 1.00 93.19 454 ALA A CA 1
ATOM 3479 C C . ALA A 1 454 ? 16.706 -11.853 -18.999 1.00 93.19 454 ALA A C 1
ATOM 3481 O O . ALA A 1 454 ? 17.039 -12.328 -20.086 1.00 93.19 454 ALA A O 1
ATOM 3482 N N . GLN A 1 455 ? 15.452 -11.932 -18.556 1.00 93.44 455 GLN A N 1
ATOM 3483 C CA . GLN A 1 455 ? 14.369 -12.462 -19.390 1.00 93.44 455 GLN A CA 1
ATOM 3484 C C . GLN A 1 455 ? 13.740 -11.360 -20.244 1.00 93.44 455 GLN A C 1
ATOM 3486 O O . GLN A 1 455 ? 13.678 -10.198 -19.846 1.00 93.44 455 GLN A O 1
ATOM 3491 N N . ARG A 1 456 ? 13.238 -11.727 -21.424 1.00 94.25 456 ARG A N 1
ATOM 3492 C CA . ARG A 1 456 ? 12.498 -10.793 -22.276 1.00 94.25 456 ARG A CA 1
ATOM 3493 C C . ARG A 1 456 ? 11.211 -10.356 -21.576 1.00 94.25 456 ARG A C 1
ATOM 3495 O O . ARG A 1 456 ? 10.482 -11.185 -21.044 1.00 94.25 456 ARG A O 1
ATOM 3502 N N . GLY A 1 457 ? 10.943 -9.055 -21.573 1.00 92.19 457 GLY A N 1
ATOM 3503 C CA . GLY A 1 457 ? 9.840 -8.443 -20.837 1.00 92.19 457 GLY A CA 1
ATOM 3504 C C . GLY A 1 457 ? 10.072 -8.326 -19.326 1.00 92.19 457 GLY A C 1
ATOM 3505 O O . GLY A 1 457 ? 9.170 -7.908 -18.602 1.00 92.19 457 GLY A O 1
ATOM 3506 N N . GLU A 1 458 ? 11.257 -8.667 -18.814 1.00 92.69 458 GLU A N 1
ATOM 3507 C CA . GLU A 1 458 ? 11.579 -8.432 -17.409 1.00 92.69 458 GLU A CA 1
ATOM 3508 C C . GLU A 1 458 ? 11.725 -6.926 -17.138 1.00 92.69 458 GLU A C 1
ATOM 3510 O O . GLU A 1 458 ? 12.368 -6.202 -17.898 1.00 92.69 458 GLU A O 1
ATOM 3515 N N . VAL A 1 459 ? 11.142 -6.450 -16.035 1.00 92.38 459 VAL A N 1
ATOM 3516 C CA . VAL A 1 459 ? 11.314 -5.070 -15.563 1.00 92.38 459 VAL A CA 1
ATOM 3517 C C . VAL A 1 459 ? 12.410 -5.057 -14.509 1.00 92.38 459 VAL A C 1
ATOM 3519 O O . VAL A 1 459 ? 12.221 -5.548 -13.391 1.00 92.38 459 VAL A O 1
ATOM 3522 N N . VAL A 1 460 ? 13.557 -4.486 -14.852 1.00 91.62 460 VAL A N 1
ATOM 3523 C CA . VAL A 1 460 ? 14.763 -4.548 -14.023 1.00 91.62 460 VAL A CA 1
ATOM 3524 C C . VAL A 1 460 ? 15.099 -3.164 -13.485 1.00 91.62 460 VAL A C 1
ATOM 3526 O O . VAL A 1 460 ? 14.899 -2.142 -14.138 1.00 91.62 460 VAL A O 1
ATOM 3529 N N . LYS A 1 461 ? 15.604 -3.126 -12.251 1.00 91.12 461 LYS A N 1
ATOM 3530 C CA . LYS A 1 461 ? 16.097 -1.898 -11.628 1.00 91.12 461 LYS A CA 1
ATOM 3531 C C . LYS A 1 461 ? 17.563 -1.731 -11.959 1.00 91.12 461 LYS A C 1
ATOM 3533 O O . LYS A 1 461 ? 18.364 -2.600 -11.627 1.00 91.12 461 LYS A O 1
ATOM 3538 N N . VAL A 1 462 ? 17.908 -0.594 -12.533 1.00 91.50 462 VAL A N 1
ATOM 3539 C CA . VAL A 1 462 ? 19.268 -0.298 -12.956 1.00 91.50 462 VAL A CA 1
ATOM 3540 C C . VAL A 1 462 ? 19.753 1.013 -12.384 1.00 91.50 462 VAL A C 1
ATOM 3542 O O . VAL A 1 462 ? 18.987 1.960 -12.205 1.00 91.50 462 VAL A O 1
ATOM 3545 N N . LYS A 1 463 ? 21.050 1.066 -12.106 1.00 90.25 463 LYS A N 1
ATOM 3546 C CA . LYS A 1 463 ? 21.761 2.304 -11.842 1.00 90.25 463 LYS A CA 1
ATOM 3547 C C . LYS A 1 463 ? 22.344 2.829 -13.147 1.00 90.25 463 LYS A C 1
ATOM 3549 O O . LYS A 1 463 ? 23.071 2.108 -13.825 1.00 90.25 463 LYS A O 1
ATOM 3554 N N . VAL A 1 464 ? 22.032 4.077 -13.479 1.00 88.44 464 VAL A N 1
ATOM 3555 C CA . VAL A 1 464 ? 22.591 4.746 -14.661 1.00 88.44 464 VAL A CA 1
ATOM 3556 C C . VAL A 1 464 ? 24.054 5.100 -14.406 1.00 88.44 464 VAL A C 1
ATOM 3558 O O . VAL A 1 464 ? 24.379 5.599 -13.327 1.00 88.44 464 VAL A O 1
ATOM 3561 N N . LEU A 1 465 ? 24.913 4.847 -15.392 1.00 88.12 465 LEU A N 1
ATOM 3562 C CA . LEU A 1 465 ? 26.357 5.101 -15.343 1.00 88.12 465 LEU A CA 1
ATOM 3563 C C . LEU A 1 465 ? 26.773 6.220 -16.305 1.00 88.12 465 LEU A C 1
ATOM 3565 O O . LEU A 1 465 ? 27.685 6.981 -16.002 1.00 88.12 465 LEU A O 1
ATOM 3569 N N . GLY A 1 466 ? 26.088 6.345 -17.441 1.00 87.50 466 GLY A N 1
ATOM 3570 C CA . GLY A 1 466 ? 26.368 7.347 -18.467 1.00 87.50 466 GLY A CA 1
ATOM 3571 C C . GLY A 1 466 ? 25.571 7.085 -19.737 1.00 87.50 466 GLY A C 1
ATOM 3572 O O . GLY A 1 466 ? 24.605 6.328 -19.698 1.00 87.50 466 GLY A O 1
ATOM 3573 N N . ALA A 1 467 ? 25.968 7.676 -20.859 1.00 87.44 467 ALA A N 1
ATOM 3574 C CA . ALA A 1 467 ? 25.312 7.452 -22.147 1.00 87.44 467 ALA A CA 1
ATOM 3575 C C . ALA A 1 467 ? 26.277 7.605 -23.330 1.00 87.44 467 ALA A C 1
ATOM 3577 O O . ALA A 1 467 ? 27.268 8.336 -23.252 1.00 87.44 467 ALA A O 1
ATOM 3578 N N . PHE A 1 468 ? 25.953 6.939 -24.434 1.00 87.25 468 PHE A N 1
ATOM 3579 C CA . PHE A 1 468 ? 26.537 7.187 -25.746 1.00 87.25 468 PHE A CA 1
ATOM 3580 C C . PHE A 1 468 ? 25.513 7.897 -26.624 1.00 87.25 468 PHE A C 1
ATOM 3582 O O . PHE A 1 468 ? 24.327 7.595 -26.558 1.00 87.25 468 PHE A O 1
ATOM 3589 N N . ALA A 1 469 ? 25.989 8.809 -27.461 1.00 84.88 469 ALA A N 1
ATOM 3590 C CA . ALA A 1 469 ? 25.178 9.468 -28.472 1.00 84.88 469 ALA A CA 1
ATOM 3591 C C . ALA A 1 469 ? 25.586 8.916 -29.838 1.00 84.88 469 ALA A C 1
ATOM 3593 O O . ALA A 1 469 ? 26.624 9.304 -30.385 1.00 84.88 469 ALA A O 1
ATOM 3594 N N . LEU A 1 470 ? 24.824 7.945 -30.330 1.00 86.00 470 LEU A N 1
ATOM 3595 C CA . LEU A 1 470 ? 25.033 7.341 -31.636 1.00 86.00 470 LEU A CA 1
ATOM 3596 C C . LEU A 1 470 ? 24.415 8.255 -32.698 1.00 86.00 470 LEU A C 1
ATOM 3598 O O . LEU A 1 470 ? 23.338 8.805 -32.501 1.00 86.00 470 LEU A O 1
ATOM 3602 N N . VAL A 1 471 ? 25.111 8.440 -33.815 1.00 83.69 471 VAL A N 1
ATOM 3603 C CA . VAL A 1 471 ? 24.578 9.152 -34.978 1.00 83.69 471 VAL A CA 1
ATOM 3604 C C . VAL A 1 471 ? 24.203 8.112 -36.023 1.00 83.69 471 VAL A C 1
ATOM 3606 O O . VAL A 1 471 ? 25.089 7.452 -36.579 1.00 83.69 471 VAL A O 1
ATOM 3609 N N . ASP A 1 472 ? 22.906 7.967 -36.277 1.00 75.81 472 ASP A N 1
ATOM 3610 C CA . ASP A 1 472 ? 22.342 7.001 -37.221 1.00 75.81 472 ASP A CA 1
ATOM 3611 C C . ASP A 1 472 ? 21.570 7.736 -38.316 1.00 75.81 472 ASP A C 1
ATOM 3613 O O . ASP A 1 472 ? 20.582 8.398 -38.044 1.00 75.81 472 ASP A O 1
ATOM 3617 N N . GLU A 1 473 ? 22.051 7.674 -39.560 1.00 74.06 473 GLU A N 1
ATOM 3618 C CA . GLU A 1 473 ? 21.366 8.226 -40.748 1.00 74.06 473 GLU A CA 1
ATOM 3619 C C . GLU A 1 473 ? 20.867 9.693 -40.633 1.00 74.06 473 GLU A C 1
ATOM 3621 O O . GLU A 1 473 ? 20.021 10.124 -41.412 1.00 74.06 473 GLU A O 1
ATOM 3626 N N . GLY A 1 474 ? 21.468 10.501 -39.748 1.00 73.44 474 GLY A N 1
ATOM 3627 C CA . GLY A 1 474 ? 21.096 11.907 -39.524 1.00 73.44 474 GLY A CA 1
ATOM 3628 C C . GLY A 1 474 ? 20.216 12.149 -38.293 1.00 73.44 474 GLY A C 1
ATOM 3629 O O . GLY A 1 474 ? 19.779 13.279 -38.080 1.00 73.44 474 GLY A O 1
ATOM 3630 N N . GLU A 1 475 ? 20.003 11.125 -37.473 1.00 79.25 475 GLU A N 1
ATOM 3631 C CA . GLU A 1 475 ? 19.279 11.176 -36.204 1.00 79.25 475 GLU A CA 1
ATOM 3632 C C . GLU A 1 475 ? 20.238 10.893 -35.040 1.00 79.25 475 GLU A C 1
ATOM 3634 O O . GLU A 1 475 ? 21.287 10.251 -35.197 1.00 79.25 475 GLU A O 1
ATOM 3639 N N . LEU A 1 476 ? 19.913 11.459 -33.880 1.00 80.62 476 LEU A N 1
ATOM 3640 C CA . LEU A 1 476 ? 20.637 11.249 -32.636 1.00 80.62 476 LEU A CA 1
ATOM 3641 C C . LEU A 1 476 ? 19.913 10.173 -31.830 1.00 80.62 476 LEU A C 1
ATOM 3643 O O . LEU A 1 476 ? 18.780 10.392 -31.430 1.00 80.62 476 LEU A O 1
ATOM 3647 N N . ASP A 1 477 ? 20.600 9.067 -31.574 1.00 82.50 477 ASP A N 1
ATOM 3648 C CA . ASP A 1 477 ? 20.087 7.909 -30.840 1.00 82.50 477 ASP A CA 1
ATOM 3649 C C . ASP A 1 477 ? 20.879 7.787 -29.524 1.00 82.50 477 ASP A C 1
ATOM 3651 O O . ASP A 1 477 ? 22.094 7.505 -29.519 1.00 82.50 477 ASP A O 1
ATOM 3655 N N . TRP A 1 478 ? 20.228 8.081 -28.391 1.00 85.25 478 TRP A N 1
ATOM 3656 C CA . TRP A 1 478 ? 20.873 7.985 -27.083 1.00 85.25 478 TRP A CA 1
ATOM 3657 C C . TRP A 1 478 ? 20.807 6.569 -26.518 1.00 85.25 478 TRP A C 1
ATOM 3659 O O . TRP A 1 478 ? 19.793 6.084 -26.027 1.00 85.25 478 TRP A O 1
ATOM 3669 N N . LYS A 1 479 ? 21.981 5.951 -26.415 1.00 89.50 479 LYS A N 1
ATOM 3670 C CA . LYS A 1 479 ? 22.168 4.641 -25.791 1.00 89.50 479 LYS A CA 1
ATOM 3671 C C . LYS A 1 479 ? 22.656 4.818 -24.353 1.00 89.50 479 LYS A C 1
ATOM 3673 O O . LYS A 1 479 ? 23.846 5.054 -24.111 1.00 89.50 479 LYS A O 1
ATOM 3678 N N . VAL A 1 480 ? 21.761 4.707 -23.375 1.00 89.62 480 VAL A N 1
ATOM 3679 C CA . VAL A 1 480 ? 22.096 4.893 -21.954 1.00 89.62 480 VAL A CA 1
ATOM 3680 C C . VAL A 1 480 ? 22.777 3.652 -21.387 1.00 89.62 480 VAL A C 1
ATOM 3682 O O . VAL A 1 480 ? 22.264 2.541 -21.465 1.00 89.62 480 VAL A O 1
ATOM 3685 N N . LEU A 1 481 ? 23.931 3.843 -20.754 1.00 91.75 481 LEU A N 1
ATOM 3686 C CA . LEU A 1 481 ? 24.688 2.789 -20.093 1.00 91.75 481 LEU A CA 1
ATOM 3687 C C . LEU A 1 481 ? 24.219 2.618 -18.645 1.00 91.75 481 LEU A C 1
ATOM 3689 O O . LEU A 1 481 ? 24.244 3.571 -17.856 1.00 91.75 481 LEU A O 1
ATOM 3693 N N . ALA A 1 482 ? 23.844 1.398 -18.268 1.00 93.19 482 ALA A N 1
ATOM 3694 C CA . ALA A 1 482 ? 23.330 1.102 -16.936 1.00 93.19 482 ALA A CA 1
ATOM 3695 C C . ALA A 1 482 ? 23.778 -0.273 -16.410 1.00 93.19 482 ALA A C 1
ATOM 3697 O O . ALA A 1 482 ? 24.296 -1.105 -17.153 1.00 93.19 482 ALA A O 1
ATOM 3698 N N . ILE A 1 483 ? 23.584 -0.517 -15.113 1.00 94.06 483 ILE A N 1
ATOM 3699 C CA . ILE A 1 483 ? 23.870 -1.807 -14.466 1.00 94.06 483 ILE A CA 1
ATOM 3700 C C . ILE A 1 483 ? 22.746 -2.210 -13.508 1.00 94.06 483 ILE A C 1
ATOM 3702 O O . ILE A 1 483 ? 22.262 -1.364 -12.754 1.00 94.06 483 ILE A O 1
ATOM 3706 N N . ASP A 1 484 ? 22.334 -3.483 -13.514 1.00 93.94 484 ASP A N 1
ATOM 3707 C CA . ASP A 1 484 ? 21.363 -4.035 -12.554 1.00 93.94 484 ASP A CA 1
ATOM 3708 C C . ASP A 1 484 ? 21.820 -3.737 -11.118 1.00 93.94 484 ASP A C 1
ATOM 3710 O O . ASP A 1 484 ? 22.955 -4.015 -10.735 1.00 93.94 484 ASP A O 1
ATOM 3714 N N . VAL A 1 485 ? 20.934 -3.170 -10.295 1.00 90.94 485 VAL A N 1
ATOM 3715 C CA . VAL A 1 485 ? 21.242 -2.841 -8.890 1.00 90.94 485 VAL A CA 1
ATOM 3716 C C . VAL A 1 485 ? 21.600 -4.066 -8.047 1.00 90.94 485 VAL A C 1
ATOM 3718 O O . VAL A 1 485 ? 22.189 -3.913 -6.978 1.00 90.94 485 VAL A O 1
ATOM 3721 N N . ASN A 1 486 ? 21.224 -5.261 -8.503 1.00 90.44 486 ASN A N 1
ATOM 3722 C CA . ASN A 1 486 ? 21.532 -6.527 -7.850 1.00 90.44 486 ASN A CA 1
ATOM 3723 C C . ASN A 1 486 ? 22.813 -7.180 -8.391 1.00 90.44 486 ASN A C 1
ATOM 3725 O O . ASN A 1 486 ? 23.188 -8.250 -7.906 1.00 90.44 486 ASN A O 1
ATOM 3729 N N . ASP A 1 487 ? 23.481 -6.582 -9.382 1.00 92.75 487 ASP A N 1
ATOM 3730 C CA . ASP A 1 487 ? 24.753 -7.104 -9.875 1.00 92.75 487 ASP A CA 1
ATOM 3731 C C . ASP A 1 487 ? 25.848 -6.959 -8.795 1.00 92.75 487 ASP A C 1
ATOM 3733 O O . ASP A 1 487 ? 25.928 -5.916 -8.132 1.00 92.75 487 ASP A O 1
ATOM 3737 N N . PRO A 1 488 ? 26.732 -7.960 -8.611 1.00 91.62 488 PRO A N 1
ATOM 3738 C CA . PRO A 1 488 ? 27.819 -7.885 -7.634 1.00 91.62 488 PRO A CA 1
ATOM 3739 C C . PRO A 1 488 ? 28.717 -6.646 -7.774 1.00 91.62 488 PRO A C 1
ATOM 3741 O O . PRO A 1 488 ? 29.263 -6.173 -6.777 1.00 91.62 488 PRO A O 1
ATOM 3744 N N . LYS A 1 489 ? 28.873 -6.110 -8.992 1.00 89.81 489 LYS A N 1
ATOM 3745 C CA . LYS A 1 489 ? 29.697 -4.927 -9.282 1.00 89.81 489 LYS A CA 1
ATOM 3746 C C . LYS A 1 489 ? 28.926 -3.611 -9.195 1.00 89.81 489 LYS A C 1
ATOM 3748 O O . LYS A 1 489 ? 29.546 -2.547 -9.256 1.00 89.81 489 LYS A O 1
ATOM 3753 N N . ALA A 1 490 ? 27.606 -3.645 -9.003 1.00 89.00 490 ALA A N 1
ATOM 3754 C CA . ALA A 1 490 ? 26.776 -2.444 -8.969 1.00 89.00 490 ALA A CA 1
ATOM 3755 C C . ALA A 1 490 ? 27.205 -1.471 -7.866 1.00 89.00 490 ALA A C 1
ATOM 3757 O O . ALA A 1 490 ? 27.219 -0.263 -8.085 1.00 89.00 490 ALA A O 1
ATOM 3758 N N . ALA A 1 491 ? 27.612 -1.963 -6.691 1.00 87.50 491 ALA A N 1
ATOM 3759 C CA . ALA A 1 491 ? 28.049 -1.106 -5.585 1.00 87.50 491 ALA A CA 1
ATOM 3760 C C . ALA A 1 491 ? 29.314 -0.285 -5.913 1.00 87.50 491 ALA A C 1
ATOM 3762 O O . ALA A 1 491 ? 29.460 0.827 -5.412 1.00 87.50 491 ALA A O 1
ATOM 3763 N N . SER A 1 492 ? 30.193 -0.810 -6.772 1.00 87.81 492 SER A N 1
ATOM 3764 C CA . SER A 1 492 ? 31.483 -0.212 -7.150 1.00 87.81 492 SER A CA 1
ATOM 3765 C C . SER A 1 492 ? 31.465 0.590 -8.458 1.00 87.81 492 SER A C 1
ATOM 3767 O O . SER A 1 492 ? 32.526 1.013 -8.902 1.00 87.81 492 SER A O 1
ATOM 3769 N N . LEU A 1 493 ? 30.302 0.737 -9.100 1.00 86.69 493 LEU A N 1
ATOM 3770 C CA . LEU A 1 493 ? 30.150 1.382 -10.409 1.00 86.69 493 LEU A CA 1
ATOM 3771 C C . LEU A 1 493 ? 29.127 2.511 -10.338 1.00 86.69 493 LEU A C 1
ATOM 3773 O O . LEU A 1 493 ? 27.942 2.226 -10.236 1.00 86.69 493 LEU A O 1
ATOM 3777 N N . ASN A 1 494 ? 29.537 3.772 -10.383 1.00 84.38 494 ASN A N 1
ATOM 3778 C CA . ASN A 1 494 ? 28.658 4.948 -10.309 1.00 84.38 494 ASN A CA 1
ATOM 3779 C C . ASN A 1 494 ? 28.720 5.830 -11.556 1.00 84.38 494 ASN A C 1
ATOM 3781 O O . ASN A 1 494 ? 27.753 6.538 -11.838 1.00 84.38 494 ASN A O 1
ATOM 3785 N N . ASP A 1 495 ? 29.832 5.755 -12.281 1.00 83.94 495 ASP A N 1
ATOM 3786 C CA . ASP A 1 495 ? 30.132 6.539 -13.471 1.00 83.94 495 ASP A CA 1
ATOM 3787 C C . ASP A 1 495 ? 30.802 5.677 -14.552 1.00 83.94 495 ASP A C 1
ATOM 3789 O O . ASP A 1 495 ? 31.225 4.541 -14.310 1.00 83.94 495 ASP A O 1
ATOM 3793 N N . VAL A 1 496 ? 30.916 6.228 -15.763 1.00 84.94 496 VAL A N 1
ATOM 3794 C CA . VAL A 1 496 ? 31.584 5.552 -16.889 1.00 84.94 496 VAL A CA 1
ATOM 3795 C C . VAL A 1 496 ? 33.080 5.324 -16.622 1.00 84.94 496 VAL A C 1
ATOM 3797 O O . VAL A 1 496 ? 33.652 4.337 -17.087 1.00 84.94 496 VAL A O 1
ATOM 3800 N N . SER A 1 497 ? 33.738 6.191 -15.846 1.00 84.88 497 SER A N 1
ATOM 3801 C CA . SER A 1 497 ? 35.176 6.067 -15.563 1.00 84.88 497 SER A CA 1
ATOM 3802 C C . SER A 1 497 ? 35.501 4.840 -14.702 1.00 84.88 497 SER A C 1
ATOM 3804 O O . SER A 1 497 ? 36.583 4.258 -14.814 1.00 84.88 497 SER A O 1
ATOM 3806 N N . GLU A 1 498 ? 34.567 4.437 -13.842 1.00 86.69 498 GLU A N 1
ATOM 3807 C CA . GLU A 1 498 ? 34.659 3.246 -13.005 1.00 86.69 498 GLU A CA 1
ATOM 3808 C C . GLU A 1 498 ? 34.397 1.962 -13.800 1.00 86.69 498 GLU A C 1
ATOM 3810 O O . GLU A 1 498 ? 34.976 0.926 -13.462 1.00 86.69 498 GLU A O 1
ATOM 3815 N N . VAL A 1 499 ? 33.617 2.024 -14.889 1.00 87.69 499 VAL A N 1
ATOM 3816 C CA . VAL A 1 499 ? 33.352 0.864 -15.762 1.00 87.69 499 VAL A CA 1
ATOM 3817 C C . VAL A 1 499 ? 34.653 0.292 -16.302 1.00 87.69 499 VAL A C 1
ATOM 3819 O O . VAL A 1 499 ? 34.907 -0.894 -16.123 1.00 87.69 499 VAL A O 1
ATOM 3822 N N . GLU A 1 500 ? 35.524 1.118 -16.877 1.00 84.69 500 GLU A N 1
ATOM 3823 C CA . GLU A 1 500 ? 36.783 0.627 -17.449 1.00 84.69 500 GLU A CA 1
ATOM 3824 C C . GLU A 1 500 ? 37.754 0.108 -16.370 1.00 84.69 500 GLU A C 1
ATOM 3826 O O . GLU A 1 500 ? 38.516 -0.826 -16.605 1.00 84.69 500 GLU A O 1
ATOM 3831 N N . LYS A 1 501 ? 37.690 0.650 -15.146 1.00 86.81 501 LYS A N 1
ATOM 3832 C CA . LYS A 1 501 ? 38.517 0.185 -14.017 1.00 86.81 501 LYS A CA 1
ATOM 3833 C C . LYS A 1 501 ? 38.067 -1.178 -13.486 1.00 86.81 501 LYS A C 1
ATOM 3835 O O . LYS A 1 501 ? 38.906 -2.010 -13.152 1.00 86.81 501 LYS A O 1
ATOM 3840 N N . GLN A 1 502 ? 36.757 -1.399 -13.367 1.00 88.44 502 GLN A N 1
ATOM 3841 C CA . GLN A 1 502 ? 36.181 -2.610 -12.757 1.00 88.44 502 GLN A CA 1
ATOM 3842 C C . GLN A 1 502 ? 35.827 -3.698 -13.788 1.00 88.44 502 GLN A C 1
ATOM 3844 O O . GLN A 1 502 ? 35.639 -4.873 -13.439 1.00 88.44 502 GLN A O 1
ATOM 3849 N N . MET A 1 503 ? 35.677 -3.312 -15.055 1.00 88.56 503 MET A N 1
ATOM 3850 C CA . MET A 1 503 ? 35.259 -4.144 -16.185 1.00 88.56 503 MET A CA 1
ATOM 3851 C C . MET A 1 503 ? 36.043 -3.765 -17.461 1.00 88.56 503 MET A C 1
ATOM 3853 O O . MET A 1 503 ? 35.438 -3.332 -18.448 1.00 88.56 503 MET A O 1
ATOM 3857 N N . PRO A 1 504 ? 37.378 -3.934 -17.462 1.00 88.00 504 PRO A N 1
ATOM 3858 C CA . PRO A 1 504 ? 38.238 -3.467 -18.549 1.00 88.00 504 PRO A CA 1
ATOM 3859 C C . PRO A 1 504 ? 37.835 -4.063 -19.903 1.00 88.00 504 PRO A C 1
ATOM 3861 O O . PRO A 1 504 ? 37.538 -5.254 -20.006 1.00 88.00 504 PRO A O 1
ATOM 3864 N N . GLY A 1 505 ? 37.814 -3.223 -20.938 1.00 87.50 505 GLY A N 1
ATOM 3865 C CA . GLY A 1 505 ? 37.445 -3.575 -22.309 1.00 87.50 505 GLY A CA 1
ATOM 3866 C C . GLY A 1 505 ? 35.940 -3.645 -22.588 1.00 87.50 505 GLY A C 1
ATOM 3867 O O . GLY A 1 505 ? 35.555 -3.761 -23.751 1.00 87.50 505 GLY A O 1
ATOM 3868 N N . THR A 1 506 ? 35.075 -3.540 -21.573 1.00 90.12 506 THR A N 1
ATOM 3869 C CA . THR A 1 506 ? 33.613 -3.641 -21.763 1.00 90.12 506 THR A CA 1
ATOM 3870 C C . THR A 1 506 ? 33.072 -2.459 -22.559 1.00 90.12 506 THR A C 1
ATOM 3872 O O . THR A 1 506 ? 32.312 -2.656 -23.505 1.00 90.12 506 THR A O 1
ATOM 3875 N N . LEU A 1 507 ? 33.493 -1.236 -22.218 1.00 89.44 507 LEU A N 1
ATOM 3876 C CA . LEU A 1 507 ? 33.037 -0.024 -22.900 1.00 89.44 507 LEU A CA 1
ATOM 3877 C C . LEU A 1 507 ? 33.438 -0.051 -24.381 1.00 89.44 507 LEU A C 1
ATOM 3879 O O . LEU A 1 507 ? 32.605 0.173 -25.254 1.00 89.44 507 LEU A O 1
ATOM 3883 N N . ALA A 1 508 ? 34.699 -0.400 -24.650 1.00 89.81 508 ALA A N 1
ATOM 3884 C CA . ALA A 1 508 ? 35.235 -0.507 -26.002 1.00 89.81 508 ALA A CA 1
ATOM 3885 C C . ALA A 1 508 ? 34.520 -1.593 -26.823 1.00 89.81 508 ALA A C 1
ATOM 3887 O O . ALA A 1 508 ? 34.197 -1.363 -27.986 1.00 89.81 508 ALA A O 1
ATOM 3888 N N . ALA A 1 509 ? 34.228 -2.752 -26.220 1.00 91.38 509 ALA A N 1
ATOM 3889 C CA . ALA A 1 509 ? 33.500 -3.829 -26.885 1.00 91.38 509 ALA A CA 1
ATOM 3890 C C . ALA A 1 509 ? 32.065 -3.418 -27.245 1.00 91.38 509 ALA A C 1
ATOM 3892 O O . ALA A 1 509 ? 31.627 -3.659 -28.368 1.00 91.38 509 ALA A O 1
ATOM 3893 N N . VAL A 1 510 ? 31.350 -2.762 -26.323 1.00 91.81 510 VAL A N 1
ATOM 3894 C CA . VAL A 1 510 ? 29.995 -2.244 -26.571 1.00 91.81 510 VAL A CA 1
ATOM 3895 C C . VAL A 1 510 ? 30.018 -1.179 -27.667 1.00 91.81 510 VAL A C 1
ATOM 3897 O O . VAL A 1 510 ? 29.259 -1.280 -28.629 1.00 91.81 510 VAL A O 1
ATOM 3900 N N . GLN A 1 511 ? 30.915 -0.193 -27.570 1.00 90.44 511 GLN A N 1
ATOM 3901 C CA . GLN A 1 511 ? 31.031 0.866 -28.573 1.00 90.44 511 GLN A CA 1
ATOM 3902 C C . GLN A 1 511 ? 31.369 0.315 -29.960 1.00 90.44 511 GLN A C 1
ATOM 3904 O O . GLN A 1 511 ? 30.781 0.747 -30.951 1.00 90.44 511 GLN A O 1
ATOM 3909 N N . GLU A 1 512 ? 32.301 -0.634 -30.054 1.00 91.62 512 GLU A N 1
ATOM 3910 C CA . GLU A 1 512 ? 32.656 -1.221 -31.343 1.00 91.62 512 GLU A CA 1
ATOM 3911 C C . GLU A 1 512 ? 31.501 -2.041 -31.916 1.00 91.62 512 GLU A C 1
ATOM 3913 O O . GLU A 1 512 ? 31.191 -1.894 -33.096 1.00 91.62 512 GLU A O 1
ATOM 3918 N N . TRP A 1 513 ? 30.797 -2.818 -31.088 1.00 92.56 513 TRP A N 1
ATOM 3919 C CA . TRP A 1 513 ? 29.629 -3.581 -31.528 1.00 92.56 513 TRP A CA 1
ATOM 3920 C C . TRP A 1 513 ? 28.575 -2.661 -32.169 1.00 92.56 513 TRP A C 1
ATOM 3922 O O . TRP A 1 513 ? 28.198 -2.874 -33.322 1.00 92.56 513 TRP A O 1
ATOM 3932 N N . TYR A 1 514 ? 28.181 -1.566 -31.503 1.00 90.38 514 TYR A N 1
ATOM 3933 C CA . TYR A 1 514 ? 27.212 -0.603 -32.060 1.00 90.38 514 TYR A CA 1
ATOM 3934 C C . TYR A 1 514 ? 27.765 0.244 -33.220 1.00 90.38 514 TYR A C 1
ATOM 3936 O O . TYR A 1 514 ? 26.993 0.756 -34.035 1.00 90.38 514 TYR A O 1
ATOM 3944 N N . ARG A 1 515 ? 29.092 0.345 -33.363 1.00 89.75 515 ARG A N 1
ATOM 3945 C CA . ARG A 1 515 ? 29.733 0.989 -34.518 1.00 89.75 515 ARG A CA 1
ATOM 3946 C C . ARG A 1 515 ? 29.577 0.155 -35.790 1.00 89.75 515 ARG A C 1
ATOM 3948 O O . ARG A 1 515 ? 29.402 0.720 -36.871 1.00 89.75 515 ARG A O 1
ATOM 3955 N N . VAL A 1 516 ? 29.646 -1.177 -35.683 1.00 90.69 516 VAL A N 1
ATOM 3956 C CA . VAL A 1 516 ? 29.724 -2.070 -36.855 1.00 90.69 516 VAL A CA 1
ATOM 3957 C C . VAL A 1 516 ? 28.526 -3.000 -37.060 1.00 90.69 516 VAL A C 1
ATOM 3959 O O . VAL A 1 516 ? 28.448 -3.623 -38.118 1.00 90.69 516 VAL A O 1
ATOM 3962 N N . TYR A 1 517 ? 27.567 -3.095 -36.132 1.00 88.38 517 TYR A N 1
ATOM 3963 C CA . TYR A 1 517 ? 26.491 -4.098 -36.225 1.00 88.38 517 TYR A CA 1
ATOM 3964 C C . TYR A 1 517 ? 25.649 -4.015 -37.511 1.00 88.38 517 TYR A C 1
ATOM 3966 O O . TYR A 1 517 ? 25.231 -5.037 -38.058 1.00 88.38 517 TYR A O 1
ATOM 3974 N N . LYS A 1 518 ? 25.446 -2.808 -38.049 1.00 86.81 518 LYS A N 1
ATOM 3975 C CA . LYS A 1 518 ? 24.701 -2.583 -39.298 1.00 86.81 518 LYS A CA 1
ATOM 3976 C C . LYS A 1 518 ? 25.522 -2.848 -40.567 1.00 86.81 518 LYS A C 1
ATOM 3978 O O . LYS A 1 518 ? 24.949 -2.979 -41.648 1.00 86.81 518 LYS A O 1
ATOM 3983 N N . VAL A 1 519 ? 26.844 -3.010 -40.463 1.00 88.25 519 VAL A N 1
ATOM 3984 C CA . VAL A 1 519 ? 27.720 -3.289 -41.619 1.00 88.25 519 VAL A CA 1
ATOM 3985 C C . VAL A 1 519 ? 27.381 -4.637 -42.252 1.00 88.25 519 VAL A C 1
ATOM 3987 O O . VAL A 1 519 ? 27.345 -4.757 -43.474 1.00 88.25 519 VAL A O 1
ATOM 3990 N N . ALA A 1 520 ? 27.038 -5.641 -41.440 1.00 84.31 520 ALA A N 1
ATOM 3991 C CA . ALA A 1 520 ? 26.589 -6.944 -41.935 1.00 84.31 520 ALA A CA 1
ATOM 3992 C C . ALA A 1 520 ? 25.232 -6.869 -42.673 1.00 84.31 520 ALA A C 1
ATOM 3994 O O . ALA A 1 520 ? 24.869 -7.769 -43.434 1.00 84.31 520 ALA A O 1
ATOM 3995 N N . GLU A 1 521 ? 24.473 -5.788 -42.466 1.00 80.38 521 GLU A N 1
ATOM 3996 C CA . GLU A 1 521 ? 23.234 -5.477 -43.186 1.00 80.38 521 GLU A CA 1
ATOM 3997 C C . GLU A 1 521 ? 23.481 -4.679 -44.480 1.00 80.38 521 GLU A C 1
ATOM 3999 O O . GLU A 1 521 ? 22.533 -4.426 -45.219 1.00 80.38 521 GLU A O 1
ATOM 4004 N N . GLY A 1 522 ? 24.738 -4.336 -44.790 1.00 81.12 522 GLY A N 1
ATOM 4005 C CA . GLY A 1 522 ? 25.124 -3.544 -45.960 1.00 81.12 522 GLY A CA 1
ATOM 4006 C C . GLY A 1 522 ? 25.074 -2.028 -45.740 1.00 81.12 522 GLY A C 1
ATOM 4007 O O . GLY A 1 522 ? 25.220 -1.281 -46.706 1.00 81.12 522 GLY A O 1
ATOM 4008 N N . LYS A 1 523 ? 24.870 -1.565 -44.499 1.00 85.38 523 LYS A N 1
ATOM 4009 C CA . LYS A 1 523 ? 24.914 -0.138 -44.145 1.00 85.38 523 LYS A CA 1
ATOM 4010 C C . LYS A 1 523 ? 26.344 0.321 -43.822 1.00 85.38 523 LYS A C 1
ATOM 4012 O O . LYS A 1 523 ? 27.254 -0.492 -43.649 1.00 85.38 523 LYS A O 1
ATOM 4017 N N . GLN A 1 524 ? 26.548 1.636 -43.747 1.00 85.94 524 GLN A N 1
ATOM 4018 C CA . GLN A 1 524 ? 27.820 2.221 -43.313 1.00 85.94 524 GLN A CA 1
ATOM 4019 C C . GLN A 1 524 ? 28.044 2.027 -41.804 1.00 85.94 524 GLN A C 1
ATOM 4021 O O . GLN A 1 524 ? 27.128 1.663 -41.067 1.00 85.94 524 GLN A O 1
ATOM 4026 N N . LYS A 1 525 ? 29.287 2.233 -41.350 1.00 87.50 525 LYS A N 1
ATOM 4027 C CA . LYS A 1 525 ? 29.607 2.253 -39.916 1.00 87.50 525 LYS A CA 1
ATOM 4028 C C . LYS A 1 525 ? 28.951 3.470 -39.268 1.00 87.50 525 LYS A C 1
ATOM 4030 O O . LYS A 1 525 ? 29.036 4.559 -39.831 1.00 87.50 525 LYS A O 1
ATOM 4035 N N . ASN A 1 526 ? 28.378 3.288 -38.084 1.00 85.94 526 ASN A N 1
ATOM 4036 C CA . ASN A 1 526 ? 27.845 4.406 -37.312 1.00 85.94 526 ASN A CA 1
ATOM 4037 C C . ASN A 1 526 ? 28.991 5.253 -36.746 1.00 85.94 526 ASN A C 1
ATOM 4039 O O . ASN A 1 526 ? 30.081 4.741 -36.477 1.00 85.94 526 ASN A O 1
ATOM 4043 N N . SER A 1 527 ? 28.740 6.539 -36.532 1.00 86.31 527 SER A N 1
ATOM 4044 C CA . SER A 1 527 ? 29.642 7.440 -35.806 1.00 86.31 527 SER A CA 1
ATOM 4045 C C . SER A 1 527 ? 29.047 7.807 -34.452 1.00 86.31 527 SER A C 1
ATOM 4047 O O . SER A 1 527 ? 27.833 7.734 -34.277 1.00 86.31 527 SER A O 1
ATOM 4049 N N . TYR A 1 528 ? 29.880 8.233 -33.505 1.00 84.88 528 TYR A N 1
ATOM 4050 C CA . TYR A 1 528 ? 29.404 8.783 -32.242 1.00 84.88 528 TYR A CA 1
ATOM 4051 C C . TYR A 1 528 ? 29.601 10.297 -32.216 1.00 84.88 528 TYR A C 1
ATOM 4053 O O . TYR A 1 528 ? 30.557 10.843 -32.768 1.00 84.88 528 TYR A O 1
ATOM 4061 N N . ALA A 1 529 ? 28.693 10.983 -31.539 1.00 82.00 529 ALA A N 1
ATOM 4062 C CA . ALA A 1 529 ? 28.891 12.367 -31.149 1.00 82.00 529 ALA A CA 1
ATOM 4063 C C . ALA A 1 529 ? 29.934 12.487 -30.015 1.00 82.00 529 ALA A C 1
ATOM 4065 O O . ALA A 1 529 ? 30.329 11.498 -29.398 1.00 82.00 529 ALA A O 1
ATOM 4066 N N . PHE A 1 530 ? 30.357 13.721 -29.711 1.00 80.50 530 PHE A N 1
ATOM 4067 C CA . PHE A 1 530 ? 31.242 14.046 -28.577 1.00 80.50 530 PHE A CA 1
ATOM 4068 C C . PHE A 1 530 ? 32.607 13.327 -28.592 1.00 80.50 530 PHE A C 1
ATOM 4070 O O . PHE A 1 530 ? 33.057 12.807 -27.570 1.00 80.50 530 PHE A O 1
ATOM 4077 N N . ASP A 1 531 ? 33.283 13.323 -29.743 1.00 77.94 531 ASP A N 1
ATOM 4078 C CA . ASP A 1 531 ? 34.619 12.733 -29.933 1.00 77.94 531 ASP A CA 1
ATOM 4079 C C . ASP A 1 531 ? 34.697 11.231 -29.591 1.00 77.94 531 ASP A C 1
ATOM 4081 O O . ASP A 1 531 ? 35.678 10.776 -28.999 1.00 77.94 531 ASP A O 1
ATOM 4085 N N . ASP A 1 532 ? 33.658 10.457 -29.921 1.00 78.56 532 ASP A N 1
ATOM 4086 C CA . ASP A 1 532 ? 33.557 9.020 -29.624 1.00 78.56 532 ASP A CA 1
ATOM 4087 C C . ASP A 1 532 ? 33.599 8.660 -28.122 1.00 78.56 532 ASP A C 1
ATOM 4089 O O . ASP A 1 532 ? 33.819 7.502 -27.745 1.00 78.56 532 ASP A O 1
ATOM 4093 N N . LYS A 1 533 ? 33.354 9.631 -27.233 1.00 79.06 533 LYS A N 1
ATOM 4094 C CA . LYS A 1 533 ? 33.390 9.420 -25.780 1.00 79.06 533 LYS A CA 1
ATOM 4095 C C . LYS A 1 533 ? 32.016 9.108 -25.205 1.00 79.06 533 LYS A C 1
ATOM 4097 O O . LYS A 1 533 ? 31.019 9.753 -25.513 1.00 79.06 533 LYS A O 1
ATOM 4102 N N . ALA A 1 534 ? 32.002 8.163 -24.270 1.00 79.62 534 ALA A N 1
ATOM 4103 C CA . ALA A 1 534 ? 30.882 7.990 -23.359 1.00 79.62 534 ALA A CA 1
ATOM 4104 C C . ALA A 1 534 ? 30.767 9.206 -22.433 1.00 79.62 534 ALA A C 1
ATOM 4106 O O . ALA A 1 534 ? 31.759 9.628 -21.828 1.00 79.62 534 ALA A O 1
ATOM 4107 N N . LEU A 1 535 ? 29.560 9.743 -22.295 1.00 81.00 535 LEU A N 1
ATOM 4108 C CA . LEU A 1 535 ? 29.285 10.838 -21.377 1.00 81.00 535 LEU A CA 1
ATOM 4109 C C . LEU A 1 535 ? 28.967 10.291 -19.992 1.00 81.00 535 LEU A C 1
ATOM 4111 O O . LEU A 1 535 ? 28.181 9.358 -19.842 1.00 81.00 535 LEU A O 1
ATOM 4115 N N . ASP A 1 536 ? 29.563 10.906 -18.976 1.00 77.62 536 ASP A N 1
ATOM 4116 C CA . ASP A 1 536 ? 29.322 10.531 -17.591 1.00 77.62 536 ASP A CA 1
ATOM 4117 C C . ASP A 1 536 ? 27.920 10.942 -17.105 1.00 77.62 536 ASP A C 1
ATOM 4119 O O . ASP A 1 536 ? 27.363 11.967 -17.520 1.00 77.62 536 ASP A O 1
ATOM 4123 N N . ARG A 1 537 ? 27.392 10.190 -16.133 1.00 68.75 537 ARG A N 1
ATOM 4124 C CA . ARG A 1 537 ? 26.150 10.476 -15.417 1.00 68.75 537 ARG A CA 1
ATOM 4125 C C . ARG A 1 537 ? 26.070 11.920 -14.891 1.00 68.75 537 ARG A C 1
ATOM 4127 O O . ARG A 1 537 ? 24.978 12.495 -14.768 1.00 68.75 537 ARG A O 1
ATOM 4134 N N . HIS A 1 538 ? 27.199 12.502 -14.492 1.00 59.31 538 HIS A N 1
ATOM 4135 C CA . HIS A 1 538 ? 27.259 13.850 -13.922 1.00 59.31 538 HIS A CA 1
ATOM 4136 C C . HIS A 1 538 ? 27.675 14.931 -14.926 1.00 59.31 538 HIS A C 1
ATOM 4138 O O . HIS A 1 538 ? 27.528 16.112 -14.620 1.00 59.31 538 HIS A O 1
ATOM 4144 N N . GLY A 1 539 ? 28.157 14.545 -16.109 1.00 48.56 539 GLY A N 1
ATOM 4145 C CA . GLY A 1 539 ? 28.935 15.423 -16.983 1.00 48.56 539 GLY A CA 1
ATOM 4146 C C . GLY A 1 539 ? 28.159 16.242 -18.013 1.00 48.56 539 GLY A C 1
ATOM 4147 O O . GLY A 1 539 ? 28.761 17.113 -18.634 1.00 48.56 539 GLY A O 1
ATOM 4148 N N . HIS A 1 540 ? 26.862 15.998 -18.239 1.00 57.12 540 HIS A N 1
ATOM 4149 C CA . HIS A 1 540 ? 26.144 16.686 -19.323 1.00 57.12 540 HIS A CA 1
ATOM 4150 C C . HIS A 1 540 ? 24.653 16.881 -19.020 1.00 57.12 540 HIS A C 1
ATOM 4152 O O . HIS A 1 540 ? 23.935 15.928 -18.717 1.00 57.12 540 HIS A O 1
ATOM 4158 N N . GLU A 1 541 ? 24.178 18.129 -19.084 1.00 58.41 541 GLU A N 1
ATOM 4159 C CA . GLU A 1 541 ? 22.774 18.485 -18.816 1.00 58.41 541 GLU A CA 1
ATOM 4160 C C . GLU A 1 541 ? 21.804 17.922 -19.862 1.00 58.41 541 GLU A C 1
ATOM 4162 O O . GLU A 1 541 ? 20.625 17.735 -19.568 1.00 58.41 541 GLU A O 1
ATOM 4167 N N . SER A 1 542 ? 22.282 17.654 -21.077 1.00 54.41 542 SER A N 1
ATOM 4168 C CA . SER A 1 542 ? 21.412 17.418 -22.232 1.00 54.41 542 SER A CA 1
ATOM 4169 C C . SER A 1 542 ? 20.732 16.056 -22.185 1.00 54.41 542 SER A C 1
ATOM 4171 O O . SER A 1 542 ? 19.519 15.990 -22.347 1.00 54.41 542 SER A O 1
ATOM 4173 N N . TRP A 1 543 ? 21.451 14.987 -21.834 1.00 61.31 543 TRP A N 1
ATOM 4174 C CA . TRP A 1 543 ? 20.811 13.676 -21.676 1.00 61.31 543 TRP A CA 1
ATOM 4175 C C . TRP A 1 543 ? 20.040 13.560 -20.338 1.00 61.31 543 TRP A C 1
ATOM 4177 O O . TRP A 1 543 ? 19.063 12.827 -20.247 1.00 61.31 543 TRP A O 1
ATOM 4187 N N . ARG A 1 544 ? 20.359 14.370 -19.308 1.00 62.59 544 ARG A N 1
ATOM 4188 C CA . ARG A 1 544 ? 19.522 14.489 -18.087 1.00 62.59 544 ARG A CA 1
ATOM 4189 C C . ARG A 1 544 ? 18.146 15.103 -18.364 1.00 62.59 544 ARG A C 1
ATOM 4191 O O . ARG A 1 544 ? 17.174 14.764 -17.682 1.00 62.59 544 ARG A O 1
ATOM 4198 N N . LYS A 1 545 ? 18.049 15.996 -19.356 1.00 62.34 545 LYS A N 1
ATOM 4199 C CA . LYS A 1 545 ? 16.770 16.570 -19.804 1.00 62.34 545 LYS A CA 1
ATOM 4200 C C . LYS A 1 545 ? 15.847 15.513 -20.411 1.00 62.34 545 LYS A C 1
ATOM 4202 O O . LYS A 1 545 ? 14.640 15.625 -20.217 1.00 62.34 545 LYS A O 1
ATOM 4207 N N . LEU A 1 546 ? 16.395 14.447 -21.000 1.00 59.84 546 LEU A N 1
ATOM 4208 C CA . LEU A 1 546 ? 15.611 13.343 -21.570 1.00 59.84 546 LEU A CA 1
ATOM 4209 C C . LEU A 1 546 ? 14.752 12.609 -20.519 1.00 59.84 546 LEU A C 1
ATOM 4211 O O . LEU A 1 546 ? 13.699 12.073 -20.839 1.00 59.84 546 LEU A O 1
ATOM 4215 N N . PHE A 1 547 ? 15.140 12.642 -19.238 1.00 60.88 547 PHE A N 1
ATOM 4216 C CA . PHE A 1 547 ? 14.354 12.048 -18.144 1.00 60.88 547 PHE A CA 1
ATOM 4217 C C . PHE A 1 547 ? 13.391 13.026 -17.461 1.00 60.88 547 PHE A C 1
ATOM 4219 O O . PHE A 1 547 ? 12.576 12.609 -16.639 1.00 60.88 547 PHE A O 1
ATOM 4226 N N . THR A 1 548 ? 13.514 14.330 -17.724 1.00 51.41 548 THR A N 1
ATOM 4227 C CA . THR A 1 548 ? 12.763 15.379 -17.008 1.00 51.41 548 THR A CA 1
ATOM 4228 C C . THR A 1 548 ? 11.764 16.122 -17.894 1.00 51.41 548 THR A C 1
ATOM 4230 O O . THR A 1 548 ? 10.763 16.628 -17.382 1.00 51.41 548 THR A O 1
ATOM 4233 N N . ALA A 1 549 ? 11.968 16.145 -19.213 1.00 44.66 549 ALA A N 1
ATOM 4234 C CA . ALA A 1 549 ? 11.042 16.733 -20.168 1.00 44.66 549 ALA A CA 1
ATOM 4235 C C . ALA A 1 549 ? 9.903 15.753 -20.500 1.00 44.66 549 ALA A C 1
ATOM 4237 O O . ALA A 1 549 ? 10.040 14.871 -21.337 1.00 44.66 549 ALA A O 1
ATOM 4238 N N . ARG A 1 550 ? 8.741 15.917 -19.858 1.00 42.34 550 ARG A N 1
ATOM 4239 C CA . ARG A 1 550 ? 7.487 15.329 -20.356 1.00 42.34 550 ARG A CA 1
ATOM 4240 C C . ARG A 1 550 ? 6.922 16.221 -21.467 1.00 42.34 550 ARG A C 1
ATOM 4242 O O . ARG A 1 550 ? 6.023 17.019 -21.200 1.00 42.34 550 ARG A O 1
ATOM 4249 N N . SER A 1 551 ? 7.429 16.123 -22.694 1.00 37.41 551 SER A N 1
ATOM 4250 C CA . SER A 1 551 ? 6.671 16.585 -23.864 1.00 37.41 551 SER A CA 1
ATOM 4251 C C . SER A 1 551 ? 5.548 15.573 -24.123 1.00 37.41 551 SER A C 1
ATOM 4253 O O . SER A 1 551 ? 5.761 14.366 -24.158 1.00 37.41 551 SER A O 1
ATOM 4255 N N . SER A 1 552 ? 4.301 16.049 -24.168 1.00 31.44 552 SER A N 1
ATOM 4256 C CA . SER A 1 552 ? 3.133 15.181 -24.362 1.00 31.44 552 SER A CA 1
ATOM 4257 C C . SER A 1 552 ? 3.118 14.657 -25.804 1.00 31.44 552 SER A C 1
ATOM 4259 O O . SER A 1 552 ? 3.091 15.489 -26.716 1.00 31.44 552 SER A O 1
ATOM 4261 N N . PRO A 1 553 ? 3.096 13.334 -26.046 1.00 39.62 553 PRO A N 1
ATOM 4262 C CA . PRO A 1 553 ? 3.052 12.815 -27.403 1.00 39.62 553 PRO A CA 1
ATOM 4263 C C . PRO A 1 553 ? 1.685 13.131 -28.015 1.00 39.62 553 PRO A C 1
ATOM 4265 O O . PRO A 1 553 ? 0.642 12.746 -27.489 1.00 39.62 553 PRO A O 1
ATOM 4268 N N . LYS A 1 554 ? 1.676 13.844 -29.145 1.00 33.62 554 LYS A N 1
ATOM 4269 C CA . LYS A 1 554 ? 0.461 14.038 -29.955 1.00 33.62 554 LYS A CA 1
ATOM 4270 C C . LYS A 1 554 ? 0.064 12.784 -30.743 1.00 33.62 554 LYS A C 1
ATOM 4272 O O . LYS A 1 554 ? -1.034 12.767 -31.286 1.00 33.62 554 LYS A O 1
ATOM 4277 N N . PHE A 1 555 ? 0.906 11.748 -30.782 1.00 33.97 555 PHE A N 1
ATOM 4278 C CA . PHE A 1 555 ? 0.646 10.503 -31.506 1.00 33.97 555 PHE A CA 1
ATOM 4279 C C . PHE A 1 555 ? 1.366 9.314 -30.845 1.00 33.97 555 PHE A C 1
ATOM 4281 O O . PHE A 1 555 ? 2.378 8.840 -31.334 1.00 33.97 555 PHE A O 1
ATOM 4288 N N . ALA A 1 556 ? 0.841 8.830 -29.724 1.00 38.03 556 ALA A N 1
ATOM 4289 C CA . ALA A 1 556 ? 1.055 7.462 -29.250 1.00 38.03 556 ALA A CA 1
ATOM 4290 C C . ALA A 1 556 ? -0.332 6.959 -28.839 1.00 38.03 556 ALA A C 1
ATOM 4292 O O . ALA A 1 556 ? -1.094 7.737 -28.261 1.00 38.03 556 ALA A O 1
ATOM 4293 N N . PHE A 1 557 ? -0.724 5.739 -29.215 1.00 36.44 557 PHE A N 1
ATOM 4294 C CA . PHE A 1 557 ? -2.051 5.208 -28.885 1.00 36.44 557 PHE A CA 1
ATOM 4295 C C . PHE A 1 557 ? -2.235 5.201 -27.362 1.00 36.44 557 PHE A C 1
ATOM 4297 O O . PHE A 1 557 ? -1.786 4.290 -26.670 1.00 36.44 557 PHE A O 1
ATOM 4304 N N . ASP A 1 558 ? -2.900 6.233 -26.840 1.00 37.59 558 ASP A N 1
ATOM 4305 C CA . ASP A 1 558 ? -3.231 6.329 -25.430 1.00 37.59 558 ASP A CA 1
ATOM 4306 C C . ASP A 1 558 ? -4.101 5.115 -25.084 1.00 37.59 558 ASP A C 1
ATOM 4308 O O . ASP A 1 558 ? -5.121 4.849 -25.739 1.00 37.59 558 ASP A O 1
ATOM 4312 N N . SER A 1 559 ? -3.663 4.372 -24.064 1.00 41.75 559 SER A N 1
ATOM 4313 C CA . SER A 1 559 ? -4.217 3.118 -23.519 1.00 41.75 559 SER A CA 1
ATOM 4314 C C . SER A 1 559 ? -5.725 3.138 -23.201 1.00 41.75 559 SER A C 1
ATOM 4316 O O . SER A 1 559 ? -6.302 2.144 -22.757 1.00 41.75 559 SER A O 1
ATOM 4318 N N . THR A 1 560 ? -6.386 4.271 -23.425 1.00 37.66 560 THR A N 1
ATOM 4319 C CA . THR A 1 560 ? -7.777 4.563 -23.099 1.00 37.66 560 THR A CA 1
ATOM 4320 C C . THR A 1 560 ? -8.715 4.642 -24.310 1.00 37.66 560 THR A C 1
ATOM 4322 O O . THR A 1 560 ? -9.929 4.640 -24.115 1.00 37.66 560 THR A O 1
ATOM 4325 N N . SER A 1 561 ? -8.216 4.647 -25.552 1.00 33.19 561 SER A N 1
ATOM 4326 C CA . SER A 1 561 ? -9.057 4.877 -26.750 1.00 33.19 561 SER A CA 1
ATOM 4327 C C . SER A 1 561 ? -9.633 3.620 -27.430 1.00 33.19 561 SER A C 1
ATOM 4329 O O . SER A 1 561 ? -10.291 3.725 -28.461 1.00 33.19 561 SER A O 1
ATOM 4331 N N . GLY A 1 562 ? -9.458 2.434 -26.838 1.00 31.36 562 GLY A N 1
ATOM 4332 C CA . GLY A 1 562 ? -9.937 1.153 -27.384 1.00 31.36 562 GLY A CA 1
ATOM 4333 C C . GLY A 1 562 ? -11.068 0.477 -26.603 1.00 31.36 562 GLY A C 1
ATOM 4334 O O . GLY A 1 562 ? -11.150 -0.747 -26.624 1.00 31.36 562 GLY A O 1
ATOM 4335 N N . ALA A 1 563 ? -11.896 1.227 -25.869 1.00 29.03 563 ALA A N 1
ATOM 4336 C CA . ALA A 1 563 ? -13.121 0.692 -25.271 1.00 29.03 563 ALA A CA 1
ATOM 4337 C C . ALA A 1 563 ? -14.333 1.014 -26.161 1.00 29.03 563 ALA A C 1
ATOM 4339 O O . ALA A 1 563 ? -14.958 2.064 -26.005 1.00 29.03 563 ALA A O 1
ATOM 4340 N N . GLN A 1 564 ? -14.662 0.090 -27.067 1.00 27.92 564 GLN A N 1
ATOM 4341 C CA . GLN A 1 564 ? -16.035 -0.172 -27.506 1.00 27.92 564 GLN A CA 1
ATOM 4342 C C . GLN A 1 564 ? -16.287 -1.674 -27.506 1.00 27.92 564 GLN A C 1
ATOM 4344 O O . GLN A 1 564 ? -15.410 -2.410 -28.011 1.00 27.92 564 GLN A O 1
#

Organism: Acanthamoeba castellanii (strain ATCC 30010 / Neff) (NCBI:txid1257118)

Foldseek 3Di:
DDDDDPDDDPPDPPPDPPPPDDDFDLVLLLQLLLVLLLVLCPVQQLLVLLLLQFLQLPQQLADVVVVCLSVPVPSVSSSVVQCVPVNPVLSCFLSVLSNVLSSVLSSQLSVQLVVQLVVQCPDVVRVVDPLSSNLRSNLRSQLRSLVSVQLSLLLRSLRSNVVSNCNDPDPDHQPHSVSSSVVQCVAVNPCLSCFLSVLRSVLVSLVVSVVVVVVVVVVVVVVVVVVDPDPDPDDPPPDDPCVLLVSLLSVSLSSLRSNFGPDDPGSQPAPHSVSSSVSQCVPVNPVSSCGSSVSCVVNVPSSVVSSVVSSVVSSLVSSVQQLDKDWDWDDDPQAQPIWIWIATPVRDTAAQAEPRDQDRVPDDCLVQWTKWWFQAWAQFFFQWAQDLPDASRTIGGDADPVRHGDGQLLGGHHFGKTFRHLFFFDQPPQQDPQPRAGAPGDGAMEGENAPDGDDHRDIFIWGWAFWWFKQDPRHTHIYTYIYGCPGPCNVQGRYPVSCCVVPNCSLVVNLVCQQCSCVSVVDHGIDTPPRSDTGGPPGDVPVVVRVVDPPDDPDGPDNPPPDD

Sequence (564 aa):
MSSRQPGDRPKREEGPPHHALPPPSLTVTMLASATASMLSRIPCHPLDTVKAKLQVGAQGGLRGVLRHTLRTEGLRGVLRHTLRTEGLRGLYRGFGAAFVGSGPAGCLYFTTYELAKKGLLSVGLVGQSPFLAHFGAGLLAELVSCALWVPIDVVKERMQVQSTLAAGKPSYAYTGDLHAAATILRTEGLRGLYRGYGATVLSFGPFSALYFVYYEQLKGLAEAFSASNDSSTSASTRRPPPELHSTNVLDMAKLRMQVERAGGERTFGYTNVFHGVARIVSDEGWRGIFRGAGARIAFQAPTTAIALAAFERLKVGYGRLAERVEAREVGTPDTPGYRVFFYNTEGKKISPWHDIALTEPGTRIEQGVLRYVVEIPKGTDQKMEIATDEPWNPIKQDTRKDGALRYLKHGPVLCNYGAFPQTWEDPSAEAHPQVNLAGDNDPIDVIEIGSRVAQRGEVVKVKVLGAFALVDEGELDWKVLAIDVNDPKAASLNDVSEVEKQMPGTLAAVQEWYRVYKVAEGKQKNSYAFDDKALDRHGHESWRKLFTARSSPKFAFDSTSGAQ

pLDDT: mean 75.61, std 18.32, range [24.41, 96.94]

Radius of gyration: 33.08 Å; chains: 1; bounding box: 71×82×96 Å